Protein AF-A0A8C2U8U4-F1 (afdb_monomer_lite)

InterPro domains:
  IPR012943 Centrosomin, N-terminal motif 1 [PF07989] (11-84)
  IPR042791 CDK5 regulatory subunit-associated protein 2 [PTHR46930] (1-604)
  IPR056273 CDK5 regulatory subunit-associated protein 2/Myomegalin, coiled coil [PF23246] (418-515)

Structure (mmCIF, N/CA/C/O backbone):
data_AF-A0A8C2U8U4-F1
#
_entry.id   AF-A0A8C2U8U4-F1
#
loop_
_atom_site.group_PDB
_atom_site.id
_atom_site.type_symbol
_atom_site.label_atom_id
_atom_site.label_alt_id
_atom_site.label_comp_id
_atom_site.label_asym_id
_atom_site.label_entity_id
_atom_site.label_seq_id
_atom_site.pdbx_PDB_ins_code
_atom_site.Cartn_x
_atom_site.Cartn_y
_atom_site.Cartn_z
_atom_site.occupancy
_atom_site.B_iso_o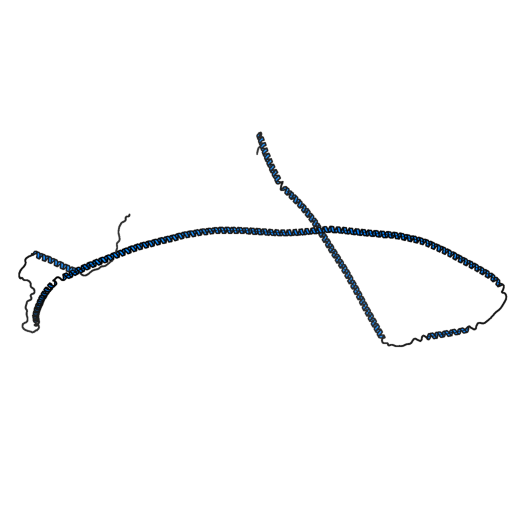r_equiv
_atom_site.auth_seq_id
_atom_site.auth_comp_id
_atom_site.auth_asym_id
_atom_site.auth_atom_id
_atom_site.pdbx_PDB_model_num
ATOM 1 N N . GLU A 1 1 ? -18.635 82.002 31.156 1.00 39.41 1 GLU A N 1
ATOM 2 C CA . GLU A 1 1 ? -17.984 82.304 32.449 1.00 39.41 1 GLU A CA 1
ATOM 3 C C . GLU A 1 1 ? -16.563 81.713 32.422 1.00 39.41 1 GLU A C 1
ATOM 5 O O . GLU A 1 1 ? -16.381 80.702 31.755 1.00 39.41 1 GLU A O 1
ATOM 10 N N . ASP A 1 2 ? -15.505 82.309 32.982 1.00 40.16 2 ASP A N 1
ATOM 11 C CA . ASP A 1 2 ? -15.451 83.467 33.888 1.00 40.16 2 ASP A CA 1
ATOM 12 C C . ASP A 1 2 ? -14.456 84.571 33.489 1.00 40.16 2 ASP A C 1
ATOM 14 O O . ASP A 1 2 ? -13.540 84.395 32.685 1.00 40.16 2 ASP A O 1
ATOM 18 N N . THR A 1 3 ? -14.664 85.743 34.090 1.00 41.44 3 THR A N 1
ATOM 19 C CA . THR A 1 3 ? -13.872 86.966 33.922 1.00 41.44 3 THR A CA 1
ATOM 20 C C . THR A 1 3 ? -12.442 86.838 34.454 1.00 41.44 3 THR A C 1
ATOM 22 O O . THR A 1 3 ? -12.237 86.601 35.646 1.00 41.44 3 THR A O 1
ATOM 25 N N . VAL A 1 4 ? -11.441 87.136 33.618 1.00 43.41 4 VAL A N 1
ATOM 26 C CA . VAL A 1 4 ? -10.063 87.367 34.086 1.00 43.41 4 VAL A CA 1
ATOM 27 C C . VAL A 1 4 ? -9.977 88.751 34.737 1.00 43.41 4 VAL A C 1
ATOM 29 O O . VAL A 1 4 ? -9.708 89.755 34.079 1.00 43.41 4 VAL A O 1
ATOM 32 N N . SER A 1 5 ? -10.227 88.805 36.045 1.00 43.38 5 SER A N 1
ATOM 33 C CA . SER A 1 5 ? -10.047 90.015 36.855 1.00 43.38 5 SER A CA 1
ATOM 34 C C . SER A 1 5 ? -8.585 90.499 36.831 1.00 43.38 5 SER A C 1
ATOM 36 O O . SER A 1 5 ? -7.678 89.660 36.829 1.00 43.38 5 SER A O 1
ATOM 38 N N . PRO A 1 6 ? -8.312 91.820 36.865 1.00 48.75 6 PRO A N 1
ATOM 39 C CA . PRO A 1 6 ? -6.951 92.336 36.738 1.00 48.75 6 PRO A CA 1
ATOM 40 C C . PRO A 1 6 ? -6.017 91.868 37.861 1.00 48.75 6 PRO A C 1
ATOM 42 O O . PRO A 1 6 ? -6.199 92.208 39.028 1.00 48.75 6 PRO A O 1
ATOM 45 N N . THR A 1 7 ? -4.998 91.105 37.465 1.00 56.34 7 THR A N 1
ATOM 46 C CA . THR A 1 7 ? -3.690 90.900 38.106 1.00 56.34 7 THR A CA 1
ATOM 47 C C . THR A 1 7 ? -3.577 91.322 39.579 1.00 56.34 7 THR A C 1
ATOM 49 O O . THR A 1 7 ? -2.897 92.295 39.913 1.00 56.34 7 THR A O 1
ATOM 52 N N . ARG A 1 8 ? -4.146 90.526 40.496 1.00 58.50 8 ARG A N 1
ATOM 53 C CA . ARG A 1 8 ? -3.698 90.534 41.898 1.00 58.50 8 ARG A CA 1
ATOM 54 C C . ARG A 1 8 ? -2.201 90.221 41.897 1.00 58.50 8 ARG A C 1
ATOM 56 O O . ARG A 1 8 ? -1.811 89.143 41.449 1.00 58.50 8 ARG A O 1
ATOM 63 N N . ALA A 1 9 ? -1.376 91.159 42.361 1.00 64.62 9 ALA A N 1
ATOM 64 C CA . ALA A 1 9 ? 0.073 90.993 42.375 1.00 64.62 9 ALA A CA 1
ATOM 65 C C . ALA A 1 9 ? 0.446 89.725 43.161 1.00 64.62 9 ALA A C 1
ATOM 67 O O . ALA A 1 9 ? 0.179 89.633 44.361 1.00 64.62 9 ALA A O 1
ATOM 68 N N . ARG A 1 10 ? 1.019 88.736 42.463 1.00 71.94 10 ARG A N 1
ATOM 69 C CA . ARG A 1 10 ? 1.455 87.470 43.061 1.00 71.94 10 ARG A CA 1
ATOM 70 C C . ARG A 1 10 ? 2.554 87.753 44.077 1.00 71.94 10 ARG A C 1
ATOM 72 O O . ARG A 1 10 ? 3.545 88.411 43.762 1.00 71.94 10 ARG A O 1
ATOM 79 N N . THR A 1 11 ? 2.365 87.263 45.293 1.00 81.94 11 THR A N 1
ATOM 80 C CA . THR A 1 11 ? 3.377 87.321 46.346 1.00 81.94 11 THR A CA 1
ATOM 81 C C . THR A 1 11 ? 4.521 86.361 46.016 1.00 81.94 11 THR A C 1
ATOM 83 O O . THR A 1 11 ? 4.356 85.431 45.227 1.00 81.94 11 THR A O 1
ATOM 86 N N . MET A 1 12 ? 5.692 86.546 46.632 1.00 85.44 12 MET A N 1
ATOM 87 C CA . MET A 1 12 ? 6.845 85.657 46.416 1.00 85.44 12 MET A CA 1
ATOM 88 C C . MET A 1 12 ? 6.489 84.178 46.662 1.00 85.44 12 MET A C 1
ATOM 90 O O . MET A 1 12 ? 6.856 83.314 45.869 1.00 85.44 12 MET A O 1
ATOM 94 N N . LYS A 1 13 ? 5.652 83.915 47.673 1.00 86.75 13 LYS A N 1
ATOM 95 C CA . LYS A 1 13 ? 5.137 82.583 48.016 1.00 86.75 13 LYS A CA 1
ATOM 96 C C . LYS A 1 13 ? 4.238 81.970 46.934 1.00 86.75 13 LYS A C 1
ATOM 98 O O . LYS A 1 13 ? 4.237 80.755 46.757 1.00 86.75 13 LYS A O 1
ATOM 103 N N . ASP A 1 14 ? 3.502 82.785 46.179 1.00 86.81 14 ASP A N 1
ATOM 104 C CA . ASP A 1 14 ? 2.677 82.297 45.065 1.00 86.81 14 ASP A CA 1
ATOM 105 C C . ASP A 1 14 ? 3.553 81.798 43.903 1.00 86.81 14 ASP A C 1
ATOM 107 O O . ASP A 1 14 ? 3.224 80.795 43.268 1.00 86.81 14 ASP A O 1
ATOM 111 N N . TYR A 1 15 ? 4.701 82.444 43.660 1.00 89.44 15 TYR A N 1
ATOM 112 C CA . TYR A 1 15 ? 5.694 81.971 42.689 1.00 89.44 15 TYR A CA 1
ATOM 113 C C . TYR A 1 15 ? 6.426 80.711 43.173 1.00 89.44 15 TYR A C 1
ATOM 115 O O . TYR A 1 15 ? 6.624 79.789 42.385 1.00 89.44 15 TYR A O 1
ATOM 123 N N . GLU A 1 16 ? 6.785 80.624 44.458 1.00 89.06 16 GLU A N 1
ATOM 124 C CA . GLU A 1 16 ? 7.381 79.412 45.049 1.00 89.06 16 GLU A CA 1
ATOM 125 C C . GLU A 1 16 ? 6.445 78.200 44.934 1.00 89.06 16 GLU A C 1
ATOM 127 O O . GLU A 1 16 ? 6.874 77.127 44.500 1.00 89.06 16 GLU A O 1
ATOM 132 N N . ASN A 1 17 ? 5.157 78.384 45.247 1.00 91.06 17 ASN A N 1
ATOM 133 C CA . ASN A 1 17 ? 4.123 77.366 45.056 1.00 91.06 17 ASN A CA 1
ATOM 134 C C . ASN A 1 17 ? 4.022 76.955 43.580 1.00 91.06 17 ASN A C 1
ATOM 136 O O . ASN A 1 17 ? 4.137 75.770 43.274 1.00 91.06 17 ASN A O 1
ATOM 140 N N . GLN A 1 18 ? 3.914 77.919 42.656 1.00 92.31 18 GLN A N 1
ATOM 141 C CA . GLN A 1 18 ? 3.841 77.639 41.217 1.00 92.31 18 GLN A CA 1
ATOM 142 C C . GLN A 1 18 ? 5.067 76.853 40.713 1.00 92.31 18 GLN A C 1
ATOM 144 O O . GLN A 1 18 ? 4.918 75.921 39.927 1.00 92.31 18 GLN A O 1
ATOM 149 N N . ILE A 1 19 ? 6.277 77.177 41.182 1.00 91.56 19 ILE A N 1
ATOM 150 C CA . ILE A 1 19 ? 7.506 76.434 40.855 1.00 91.56 19 ILE A CA 1
ATOM 151 C C . ILE A 1 19 ? 7.472 75.016 41.446 1.00 91.56 19 ILE A C 1
ATOM 153 O O . ILE A 1 19 ? 7.950 74.075 40.811 1.00 91.56 19 ILE A O 1
ATOM 157 N N . SER A 1 20 ? 6.925 74.842 42.651 1.00 93.06 20 SER A N 1
ATOM 158 C CA . SER A 1 20 ? 6.767 73.532 43.294 1.00 93.06 20 SER A CA 1
ATOM 159 C C . SER A 1 20 ? 5.780 72.641 42.534 1.00 93.06 20 SER A C 1
ATOM 161 O O . SER A 1 20 ? 6.072 71.473 42.277 1.00 93.06 20 SER A O 1
ATOM 163 N N . ASP A 1 21 ? 4.651 73.195 42.095 1.00 94.12 21 ASP A N 1
ATOM 164 C CA . ASP A 1 21 ? 3.635 72.455 41.345 1.00 94.12 21 ASP A CA 1
ATOM 165 C C . ASP A 1 21 ? 4.093 72.136 39.915 1.00 94.12 21 ASP A C 1
ATOM 167 O O . ASP A 1 21 ? 3.983 70.984 39.497 1.00 94.12 21 ASP A O 1
ATOM 171 N N . LEU A 1 22 ? 4.756 73.072 39.221 1.00 94.94 22 LEU A N 1
ATOM 172 C CA . LEU A 1 22 ? 5.411 72.799 37.932 1.00 94.94 22 LEU A CA 1
ATOM 173 C C . LEU A 1 22 ? 6.489 71.704 38.040 1.00 94.94 22 LEU A C 1
ATOM 175 O O . LEU A 1 22 ? 6.657 70.912 37.115 1.00 94.94 22 LEU A O 1
ATOM 179 N N . LYS A 1 23 ? 7.210 71.605 39.168 1.00 94.88 23 LYS A N 1
ATOM 180 C CA . LYS A 1 23 ? 8.163 70.503 39.413 1.00 94.88 23 LYS A CA 1
ATOM 181 C C . LYS A 1 23 ? 7.457 69.154 39.582 1.00 94.88 23 LYS A C 1
ATOM 183 O O . LYS A 1 23 ? 7.934 68.166 39.025 1.00 94.88 23 LYS A O 1
ATOM 188 N N . LYS A 1 24 ? 6.326 69.101 40.300 1.00 95.25 24 LYS A N 1
ATOM 189 C CA . LYS A 1 24 ? 5.497 67.882 40.431 1.00 95.25 24 LYS A CA 1
ATOM 190 C C . LYS A 1 24 ? 4.913 67.465 39.081 1.00 95.25 24 LYS A C 1
ATOM 192 O O . LYS A 1 24 ? 4.967 66.291 38.730 1.00 95.25 24 LYS A O 1
ATOM 197 N N . GLU A 1 25 ? 4.402 68.420 38.309 1.00 95.50 25 GLU A N 1
ATOM 198 C CA . GLU A 1 25 ? 3.869 68.187 36.966 1.00 95.50 25 GLU A CA 1
ATOM 199 C C . GLU A 1 25 ? 4.958 67.665 36.019 1.00 95.50 25 GLU A C 1
ATOM 201 O O . GLU A 1 25 ? 4.765 66.636 35.377 1.00 95.50 25 GLU A O 1
ATOM 206 N N . ASN A 1 26 ? 6.144 68.284 36.001 1.00 95.56 26 ASN A N 1
ATOM 207 C CA . ASN A 1 26 ? 7.271 67.823 35.185 1.00 95.56 26 ASN A CA 1
ATOM 208 C C . ASN A 1 26 ? 7.752 66.413 35.584 1.00 95.56 26 ASN A C 1
ATOM 210 O O . ASN A 1 26 ? 8.096 65.611 34.717 1.00 95.56 26 ASN A O 1
ATOM 214 N N . PHE A 1 27 ? 7.735 66.079 36.879 1.00 96.88 27 PHE A N 1
ATOM 215 C CA . PHE A 1 27 ? 8.033 64.730 37.369 1.00 96.88 27 PHE A CA 1
ATOM 216 C C . PHE A 1 27 ? 6.973 63.705 36.927 1.00 96.88 27 PHE A C 1
ATOM 218 O O . PHE A 1 27 ? 7.322 62.656 36.386 1.00 96.88 27 PHE A O 1
ATOM 225 N N . ASN A 1 28 ? 5.686 64.033 37.067 1.00 95.56 28 ASN A N 1
ATOM 226 C CA . ASN A 1 28 ? 4.583 63.188 36.604 1.00 95.56 28 ASN A CA 1
ATOM 227 C C . ASN A 1 28 ? 4.609 62.991 35.079 1.00 95.56 28 ASN A C 1
ATOM 229 O O . ASN A 1 28 ? 4.370 61.882 34.604 1.00 95.56 28 ASN A O 1
ATOM 233 N N . LEU A 1 29 ? 4.953 64.030 34.310 1.00 96.62 29 LEU A N 1
ATOM 234 C CA . LEU A 1 29 ? 5.154 63.943 32.862 1.00 96.62 29 LEU A CA 1
ATOM 235 C C . LEU A 1 29 ? 6.333 63.028 32.509 1.00 96.62 29 LEU A C 1
ATOM 237 O O . LEU A 1 29 ? 6.187 62.192 31.623 1.00 96.62 29 LEU A O 1
ATOM 241 N N . LYS A 1 30 ? 7.463 63.105 33.225 1.00 96.88 30 LYS A N 1
ATOM 242 C CA . LYS A 1 30 ? 8.596 62.182 33.023 1.00 96.88 30 LYS A CA 1
ATOM 243 C C . LYS A 1 30 ? 8.227 60.727 33.309 1.00 96.88 30 LYS A C 1
ATOM 245 O O . LYS A 1 30 ? 8.565 59.865 32.507 1.00 96.88 30 LYS A O 1
ATOM 250 N N . LEU A 1 31 ? 7.487 60.451 34.386 1.00 95.12 31 LEU A N 1
ATOM 251 C CA . LEU A 1 31 ? 6.962 59.104 34.650 1.00 95.12 31 LEU A CA 1
ATOM 252 C C . LEU A 1 31 ? 5.989 58.646 33.552 1.00 95.12 31 LEU A C 1
ATOM 254 O O . LEU A 1 31 ? 6.073 57.513 33.086 1.00 95.12 31 LEU A O 1
ATOM 258 N N . ARG A 1 32 ? 5.089 59.529 33.100 1.00 96.19 32 ARG A N 1
ATOM 259 C CA . ARG A 1 32 ? 4.133 59.246 32.017 1.00 96.19 32 ARG A CA 1
ATOM 260 C C . ARG A 1 32 ? 4.843 58.907 30.704 1.00 96.19 32 ARG A C 1
ATOM 262 O O . ARG A 1 32 ? 4.425 57.964 30.043 1.00 96.19 32 ARG A O 1
ATOM 269 N N . ILE A 1 33 ? 5.895 59.648 30.355 1.00 93.50 33 ILE A N 1
ATOM 270 C CA . ILE A 1 33 ? 6.741 59.405 29.178 1.00 93.50 33 ILE A CA 1
ATOM 271 C C . ILE A 1 33 ? 7.465 58.063 29.324 1.00 93.50 33 ILE A C 1
ATOM 273 O O . ILE A 1 33 ? 7.276 57.199 28.476 1.00 93.50 33 ILE A O 1
ATOM 277 N N . TYR A 1 34 ? 8.163 57.831 30.439 1.00 93.31 34 TYR A N 1
ATOM 278 C CA . TYR A 1 34 ? 8.890 56.583 30.699 1.00 93.31 34 TYR A CA 1
ATOM 279 C C . TYR A 1 34 ? 8.002 55.331 30.572 1.00 93.31 34 TYR A C 1
ATOM 281 O O . TYR A 1 34 ? 8.372 54.365 29.909 1.00 93.31 34 TYR A O 1
ATOM 289 N N . PHE A 1 35 ? 6.789 55.347 31.140 1.00 90.00 35 PHE A N 1
ATOM 290 C CA . PHE A 1 35 ? 5.859 54.219 31.007 1.00 90.00 35 PHE A CA 1
ATOM 291 C C . PHE A 1 35 ? 5.280 54.054 29.590 1.00 90.00 35 PHE A C 1
ATOM 293 O O . PHE A 1 35 ? 4.916 52.937 29.220 1.00 90.00 35 PHE A O 1
ATOM 300 N N . LEU A 1 36 ? 5.191 55.126 28.793 1.00 87.19 36 LEU A N 1
ATOM 301 C CA . LEU A 1 36 ? 4.791 55.050 27.383 1.00 87.19 36 LEU A CA 1
ATOM 302 C C . LEU A 1 36 ? 5.926 54.503 26.509 1.00 87.19 36 LEU A C 1
ATOM 304 O O . LEU A 1 36 ? 5.678 53.608 25.706 1.00 87.19 36 LEU A O 1
ATOM 308 N N . GLU A 1 37 ? 7.160 54.969 26.710 1.00 84.75 37 GLU A N 1
ATOM 309 C CA . GLU A 1 37 ? 8.367 54.464 26.039 1.00 84.75 37 GLU A CA 1
ATOM 310 C C . GLU A 1 37 ? 8.569 52.969 26.331 1.00 84.75 37 GLU A C 1
ATOM 312 O O . GLU A 1 37 ? 8.694 52.170 25.402 1.00 84.75 37 GLU A O 1
ATOM 317 N N . MET A 1 38 ? 8.464 52.567 27.603 1.00 82.12 38 MET A N 1
ATOM 318 C CA . MET A 1 38 ? 8.546 51.166 28.027 1.00 82.12 38 MET A CA 1
ATOM 319 C C . MET A 1 38 ? 7.424 50.301 27.419 1.00 82.12 38 MET A C 1
ATOM 321 O O . MET A 1 38 ? 7.680 49.174 26.998 1.00 82.12 38 MET A O 1
ATOM 325 N N . GLN A 1 39 ? 6.188 50.816 27.316 1.00 78.12 39 GLN A N 1
ATOM 326 C CA . GLN A 1 39 ? 5.106 50.112 26.610 1.00 78.12 39 GLN A CA 1
ATOM 327 C C . GLN A 1 39 ? 5.312 50.037 25.094 1.00 78.12 39 GLN A C 1
ATOM 329 O O . GLN A 1 39 ? 4.794 49.108 24.477 1.00 78.12 39 GLN A O 1
ATOM 334 N N . MET A 1 40 ? 5.996 51.005 24.481 1.00 71.75 40 MET A N 1
ATOM 335 C CA . MET A 1 40 ? 6.302 50.968 23.052 1.00 71.75 40 MET A CA 1
ATOM 336 C C . MET A 1 40 ? 7.382 49.926 22.762 1.00 71.75 40 MET A C 1
ATOM 338 O O . MET A 1 40 ? 7.133 49.043 21.947 1.00 71.75 40 MET A O 1
ATOM 342 N N . GLN A 1 41 ? 8.506 49.951 23.482 1.00 69.19 41 GLN A N 1
ATOM 343 C CA . GLN A 1 41 ? 9.562 48.930 23.379 1.00 69.19 41 GLN A CA 1
ATOM 344 C C . GLN A 1 41 ? 8.982 47.517 23.551 1.00 69.19 41 GLN A C 1
ATOM 346 O O . GLN A 1 41 ? 9.043 46.696 22.640 1.00 69.19 41 GLN A O 1
ATOM 351 N N . GLN A 1 42 ? 8.240 47.279 24.639 1.00 66.38 42 GLN A N 1
ATOM 352 C CA . GLN A 1 42 ? 7.605 45.983 24.920 1.00 66.38 42 GLN A CA 1
ATOM 353 C C . GLN A 1 42 ? 6.540 45.540 23.886 1.00 66.38 42 GLN A C 1
ATOM 355 O O . GLN A 1 42 ? 6.144 44.375 23.886 1.00 66.38 42 GLN A O 1
ATOM 360 N N . LYS A 1 43 ? 6.062 46.433 23.006 1.00 62.94 43 LYS A N 1
ATOM 361 C CA . LYS A 1 43 ? 5.130 46.101 21.909 1.00 62.94 43 LYS A CA 1
ATOM 362 C C . LYS A 1 43 ? 5.805 45.934 20.550 1.00 62.94 43 LYS A C 1
ATOM 364 O O . LYS A 1 43 ? 5.235 45.244 19.709 1.00 62.94 43 LYS A O 1
ATOM 369 N N . PHE A 1 44 ? 6.961 46.556 20.322 1.00 58.06 44 PHE A N 1
ATOM 370 C CA . PHE A 1 44 ? 7.632 46.544 19.020 1.00 58.06 44 PHE A CA 1
ATOM 371 C C . PHE A 1 44 ? 8.833 45.588 18.960 1.00 58.06 44 PHE A C 1
ATOM 373 O O . PHE A 1 44 ? 8.994 44.932 17.928 1.00 58.06 44 PHE A O 1
ATOM 380 N N . ASP A 1 45 ? 9.566 45.402 20.063 1.00 58.97 45 ASP A N 1
ATOM 381 C CA . ASP A 1 45 ? 10.772 44.555 20.179 1.00 58.97 45 ASP A CA 1
ATOM 382 C C . ASP A 1 45 ? 10.439 43.048 20.337 1.00 58.97 45 ASP A C 1
ATOM 384 O O . ASP A 1 45 ? 11.048 42.328 21.128 1.00 58.97 45 ASP A O 1
ATOM 388 N N . GLY A 1 46 ? 9.404 42.568 19.640 1.00 66.50 46 GLY A N 1
ATOM 389 C CA . GLY A 1 46 ? 8.879 41.207 19.781 1.00 66.50 46 GLY A CA 1
ATOM 390 C C . GLY A 1 46 ? 8.159 40.709 18.520 1.00 66.50 46 GLY A C 1
ATOM 391 O O . GLY A 1 46 ? 8.818 40.543 17.494 1.00 66.50 46 GLY A O 1
ATOM 392 N N . PRO A 1 47 ? 6.823 40.486 18.530 1.00 62.31 47 PRO A N 1
ATOM 393 C CA . PRO A 1 47 ? 6.122 39.806 17.428 1.00 62.31 47 PRO A CA 1
ATOM 394 C C . PRO A 1 47 ? 6.274 40.446 16.039 1.00 62.31 47 PRO A C 1
ATOM 396 O O . PRO A 1 47 ? 6.016 39.792 15.030 1.00 62.31 47 PRO A O 1
ATOM 399 N N . THR A 1 48 ? 6.660 41.723 15.967 1.00 64.94 48 THR A N 1
ATOM 400 C CA . THR A 1 48 ? 6.873 42.448 14.710 1.00 64.94 48 THR A CA 1
ATOM 401 C C . THR A 1 48 ? 8.050 41.904 13.902 1.00 64.94 48 THR A C 1
ATOM 403 O O . THR A 1 48 ? 7.935 41.778 12.685 1.00 64.94 48 THR A O 1
ATOM 406 N N . GLU A 1 49 ? 9.175 41.579 14.547 1.00 68.44 49 GLU A N 1
ATOM 407 C CA . GLU A 1 49 ? 10.390 41.146 13.842 1.00 68.44 49 GLU A CA 1
ATOM 408 C C . GLU A 1 49 ? 10.228 39.726 13.282 1.00 68.44 49 GLU A C 1
ATOM 410 O O . GLU A 1 49 ? 10.477 39.502 12.096 1.00 68.44 49 GLU A O 1
ATOM 415 N N . ASP A 1 50 ? 9.672 38.807 14.079 1.00 77.31 50 ASP A N 1
ATOM 416 C CA . ASP A 1 50 ? 9.277 37.472 13.614 1.00 77.31 50 ASP A CA 1
ATOM 417 C C . ASP A 1 50 ? 8.253 37.544 12.469 1.00 77.31 50 ASP A C 1
ATOM 419 O O . ASP A 1 50 ? 8.369 36.809 11.488 1.00 77.31 50 ASP A O 1
ATOM 423 N N . MET A 1 51 ? 7.278 38.462 12.529 1.00 78.06 51 MET A N 1
ATOM 424 C CA . MET A 1 51 ? 6.307 38.644 11.444 1.00 78.06 51 MET A CA 1
ATOM 425 C C . MET A 1 51 ? 6.972 39.119 10.144 1.00 78.06 51 MET A C 1
ATOM 427 O O . MET A 1 51 ? 6.636 38.605 9.075 1.00 78.06 51 MET A O 1
ATOM 431 N N . TYR A 1 52 ? 7.924 40.058 10.205 1.00 82.06 52 TYR A N 1
ATOM 432 C CA . TYR A 1 52 ? 8.685 40.473 9.020 1.00 82.06 52 TYR A CA 1
ATOM 433 C C . TYR A 1 52 ? 9.572 39.349 8.485 1.00 82.06 52 TYR A C 1
ATOM 435 O O . TYR A 1 52 ? 9.621 39.146 7.272 1.00 82.06 52 TYR A O 1
ATOM 443 N N . LYS A 1 53 ? 10.221 38.583 9.365 1.00 87.00 53 LYS A N 1
ATOM 444 C CA . LYS A 1 53 ? 11.042 37.426 8.995 1.00 87.00 53 LYS A CA 1
ATOM 445 C C . LYS A 1 53 ? 10.218 36.354 8.275 1.00 87.00 53 LYS A C 1
ATOM 447 O O . LYS A 1 53 ? 10.565 35.988 7.156 1.00 87.00 53 LYS A O 1
ATOM 452 N N . ILE A 1 54 ? 9.083 35.944 8.845 1.00 87.81 54 ILE A N 1
ATOM 453 C CA . ILE A 1 54 ? 8.141 35.000 8.220 1.00 87.81 54 ILE A CA 1
ATOM 454 C C . ILE A 1 54 ? 7.622 35.553 6.883 1.00 87.81 54 ILE A C 1
ATOM 456 O O . ILE A 1 54 ? 7.501 34.812 5.910 1.00 87.81 54 ILE A O 1
ATOM 460 N N . ASN A 1 55 ? 7.351 36.862 6.788 1.00 88.44 55 ASN A N 1
ATOM 461 C CA . ASN A 1 55 ? 6.933 37.475 5.526 1.00 88.44 55 ASN A CA 1
ATOM 462 C C . ASN A 1 55 ? 8.032 37.393 4.453 1.00 88.44 55 ASN A C 1
ATOM 464 O O . ASN A 1 55 ? 7.733 37.066 3.308 1.00 88.44 55 ASN A O 1
ATOM 468 N N . ILE A 1 56 ? 9.296 37.635 4.816 1.00 93.81 56 ILE A N 1
ATOM 469 C CA . ILE A 1 56 ? 10.453 37.496 3.920 1.00 93.81 56 ILE A CA 1
ATOM 470 C C . ILE A 1 56 ? 10.626 36.036 3.483 1.00 93.81 56 ILE A C 1
ATOM 472 O O . ILE A 1 56 ? 10.771 35.785 2.288 1.00 93.81 56 ILE A O 1
ATOM 476 N N . GLU A 1 57 ? 10.556 35.081 4.413 1.00 91.94 57 GLU A N 1
ATOM 477 C CA . GLU A 1 57 ? 10.668 33.642 4.139 1.00 91.94 57 GLU A CA 1
ATOM 478 C C . GLU A 1 57 ? 9.575 33.173 3.161 1.00 91.94 57 GLU A C 1
ATOM 480 O O . GLU A 1 57 ? 9.898 32.648 2.094 1.00 91.94 57 GLU A O 1
ATOM 485 N N . LEU A 1 58 ? 8.301 33.488 3.427 1.00 94.56 58 LEU A N 1
ATOM 486 C CA . LEU A 1 58 ? 7.178 33.200 2.518 1.00 94.56 58 LEU A CA 1
ATOM 487 C C . LEU A 1 58 ? 7.328 33.889 1.152 1.00 94.56 58 LEU A C 1
ATOM 489 O O . LEU A 1 58 ? 6.948 33.340 0.119 1.00 94.56 58 LEU A O 1
ATOM 493 N N . LYS A 1 59 ? 7.885 35.104 1.113 1.00 96.62 59 LYS A N 1
ATOM 494 C CA . LYS A 1 59 ? 8.092 35.862 -0.130 1.00 96.62 59 LYS A CA 1
ATOM 495 C C . LYS A 1 59 ? 9.231 35.285 -0.975 1.00 96.62 59 LYS A C 1
ATOM 497 O O . LYS A 1 59 ? 9.150 35.341 -2.202 1.00 96.62 59 LYS A O 1
ATOM 502 N N . VAL A 1 60 ? 10.251 34.701 -0.342 1.00 97.62 60 VAL A N 1
ATOM 503 C CA . VAL A 1 60 ? 11.303 33.910 -1.002 1.00 97.62 60 VAL A CA 1
ATOM 504 C C . VAL A 1 60 ? 10.747 32.570 -1.487 1.00 97.62 60 VAL A C 1
ATOM 506 O O . VAL A 1 60 ? 11.012 32.196 -2.628 1.00 97.62 60 VAL A O 1
ATOM 509 N N . GLU A 1 61 ? 9.933 31.883 -0.681 1.00 95.31 61 GLU A N 1
ATOM 510 C CA . GLU A 1 61 ? 9.290 30.616 -1.051 1.00 95.31 61 GLU A CA 1
ATOM 511 C C . GLU A 1 61 ? 8.375 30.783 -2.274 1.00 95.31 61 GLU A C 1
ATOM 513 O O . GLU A 1 61 ? 8.549 30.082 -3.270 1.00 95.31 61 GLU A O 1
ATOM 518 N N . ILE A 1 62 ? 7.480 31.779 -2.268 1.00 95.75 62 ILE A N 1
ATOM 519 C CA . ILE A 1 62 ? 6.605 32.107 -3.408 1.00 95.75 62 ILE A CA 1
ATOM 520 C C . ILE A 1 62 ? 7.419 32.384 -4.682 1.00 95.75 62 ILE A C 1
ATOM 522 O O . ILE A 1 62 ? 7.051 31.922 -5.764 1.00 95.75 62 ILE A O 1
ATOM 526 N N . GLU A 1 63 ? 8.532 33.116 -4.586 1.00 96.25 63 GLU A N 1
ATOM 527 C CA . GLU A 1 63 ? 9.374 33.424 -5.749 1.00 96.25 63 GLU A CA 1
ATOM 528 C C . GLU A 1 63 ? 10.296 32.256 -6.154 1.00 96.25 63 GLU A C 1
ATOM 530 O O . GLU A 1 63 ? 10.800 32.228 -7.277 1.00 96.25 63 GLU A O 1
ATOM 535 N N . SER A 1 64 ? 10.501 31.256 -5.291 1.00 95.94 64 SER A N 1
ATOM 536 C CA . SER A 1 64 ? 11.068 29.959 -5.682 1.00 95.94 64 SER A CA 1
ATOM 537 C C . SER A 1 64 ? 10.032 29.125 -6.431 1.00 95.94 64 SER A C 1
ATOM 539 O O . SER A 1 64 ? 10.254 28.787 -7.588 1.00 95.94 64 SER A O 1
ATOM 541 N N . LEU A 1 65 ? 8.848 28.917 -5.848 1.00 96.62 65 LEU A N 1
ATOM 542 C CA . LEU A 1 65 ? 7.773 28.111 -6.436 1.00 96.62 65 LEU A CA 1
ATOM 543 C C . LEU A 1 65 ? 7.329 28.621 -7.818 1.00 96.62 65 LEU A C 1
ATOM 545 O O . LEU A 1 65 ? 7.033 27.816 -8.700 1.00 96.62 65 LEU A O 1
ATOM 549 N N . LYS A 1 66 ? 7.343 29.941 -8.060 1.00 96.88 66 LYS A N 1
ATOM 550 C CA . LYS A 1 66 ? 7.139 30.513 -9.406 1.00 96.88 66 LYS A CA 1
ATOM 551 C C . LYS A 1 66 ? 8.228 30.118 -10.406 1.00 96.88 66 LYS A C 1
ATOM 553 O O . LYS A 1 66 ? 7.912 29.858 -11.565 1.00 96.88 66 LYS A O 1
ATOM 558 N N . ARG A 1 67 ? 9.501 30.111 -9.995 1.00 96.31 67 ARG A N 1
ATOM 559 C CA . ARG A 1 67 ? 10.625 29.723 -10.865 1.00 96.31 67 ARG A CA 1
ATOM 560 C C . ARG A 1 67 ? 10.571 28.228 -11.166 1.00 96.31 67 ARG A C 1
ATOM 562 O O . ARG A 1 67 ? 10.655 27.863 -12.335 1.00 96.31 67 ARG A O 1
ATOM 569 N N . ASP A 1 68 ? 10.300 27.406 -10.155 1.00 95.44 68 ASP A N 1
ATOM 570 C CA . ASP A 1 68 ? 10.109 25.958 -10.290 1.00 95.44 68 ASP A CA 1
ATOM 571 C C . ASP A 1 68 ? 8.930 25.628 -11.225 1.00 95.44 68 ASP A C 1
ATOM 573 O O . ASP A 1 68 ? 9.021 24.727 -12.062 1.00 95.44 68 ASP A O 1
ATOM 577 N N . LEU A 1 69 ? 7.824 26.380 -11.126 1.00 96.94 69 LEU A N 1
ATOM 578 C CA . LEU A 1 69 ? 6.674 26.258 -12.025 1.00 96.94 69 LEU A CA 1
ATOM 579 C C . LEU A 1 69 ? 7.052 26.618 -13.469 1.00 96.94 69 LEU A C 1
ATOM 581 O O . LEU A 1 69 ? 6.827 25.812 -14.368 1.00 96.94 69 LEU A O 1
ATOM 585 N N . GLN A 1 70 ? 7.698 27.767 -13.691 1.00 95.56 70 GLN A N 1
ATOM 586 C CA . GLN A 1 70 ? 8.156 28.175 -15.025 1.00 95.56 70 GLN A CA 1
ATOM 587 C C . GLN A 1 70 ? 9.193 27.215 -15.625 1.00 95.56 70 GLN A C 1
ATOM 589 O O . GLN A 1 70 ? 9.282 27.090 -16.847 1.00 95.56 70 GLN A O 1
ATOM 594 N N . GLU A 1 71 ? 10.024 26.564 -14.810 1.00 96.50 71 GLU A N 1
ATOM 595 C CA . GLU A 1 71 ? 10.945 25.529 -15.281 1.00 96.50 71 GLU A CA 1
ATOM 596 C C . GLU A 1 71 ? 10.194 24.251 -15.670 1.00 96.50 71 GLU A C 1
ATOM 598 O O . GLU A 1 71 ? 10.413 23.732 -16.767 1.00 96.50 71 GLU A O 1
ATOM 603 N N . ARG A 1 72 ? 9.231 23.802 -14.855 1.00 94.94 72 ARG A N 1
ATOM 604 C CA . ARG A 1 72 ? 8.352 22.672 -15.197 1.00 94.94 72 ARG A CA 1
ATOM 605 C C . ARG A 1 72 ? 7.528 22.929 -16.457 1.00 94.94 72 ARG A C 1
ATOM 607 O O . ARG A 1 72 ? 7.440 22.034 -17.289 1.00 94.94 72 ARG A O 1
ATOM 614 N N . GLU A 1 73 ? 7.004 24.135 -16.661 1.00 95.38 73 GLU A N 1
ATOM 615 C CA . GLU A 1 73 ? 6.325 24.532 -17.904 1.00 95.38 73 GLU A CA 1
ATOM 616 C C . GLU A 1 73 ? 7.264 24.440 -19.119 1.00 95.38 73 GLU A C 1
ATOM 618 O O . GLU A 1 73 ? 6.911 23.846 -20.139 1.00 95.38 73 GLU A O 1
ATOM 623 N N . LYS A 1 74 ? 8.501 24.949 -19.009 1.00 96.50 74 LYS A N 1
ATOM 624 C CA . LYS A 1 74 ? 9.513 24.848 -20.080 1.00 96.50 74 LYS A CA 1
ATOM 625 C C . LYS A 1 74 ? 9.896 23.394 -20.376 1.00 96.50 74 LYS A C 1
ATOM 627 O O . LYS A 1 74 ? 10.111 23.055 -21.539 1.00 96.50 74 LYS A O 1
ATOM 632 N N . LEU A 1 75 ? 9.991 22.540 -19.356 1.00 96.38 75 LEU A N 1
ATOM 633 C CA . LEU A 1 75 ? 10.259 21.107 -19.513 1.00 96.38 75 LEU A CA 1
ATOM 634 C C . LEU A 1 75 ? 9.066 20.371 -20.141 1.00 96.38 75 LEU A C 1
ATOM 636 O O . LEU A 1 75 ? 9.271 19.579 -21.056 1.00 96.38 75 LEU A O 1
ATOM 640 N N . LEU A 1 76 ? 7.833 20.689 -19.739 1.00 96.00 76 LEU A N 1
ATOM 641 C CA . LEU A 1 76 ? 6.608 20.129 -20.314 1.00 96.00 76 LEU A CA 1
ATOM 642 C C . LEU A 1 76 ? 6.463 20.492 -21.801 1.00 96.00 76 LEU A C 1
ATOM 644 O O . LEU A 1 76 ? 6.185 19.621 -22.621 1.00 96.00 76 LEU A O 1
ATOM 648 N N . ILE A 1 77 ? 6.739 21.746 -22.176 1.00 96.25 77 ILE A N 1
ATOM 649 C CA . ILE A 1 77 ? 6.736 22.195 -23.580 1.00 96.25 77 ILE A CA 1
ATOM 650 C C . ILE A 1 77 ? 7.827 21.482 -24.399 1.00 96.25 77 ILE A C 1
ATOM 652 O O . ILE A 1 77 ? 7.590 21.128 -25.554 1.00 96.25 77 ILE A O 1
ATOM 656 N N . LYS A 1 78 ? 9.015 21.242 -23.824 1.00 95.69 78 LYS A N 1
ATOM 657 C CA . LYS A 1 78 ? 10.069 20.438 -24.473 1.00 95.69 78 LYS A CA 1
ATOM 658 C C . LYS A 1 78 ? 9.634 18.981 -24.660 1.00 95.69 78 LYS A C 1
ATOM 660 O O . LYS A 1 78 ? 9.849 18.433 -25.737 1.00 95.69 78 LYS A O 1
ATOM 665 N N . ALA A 1 79 ? 9.010 18.377 -23.648 1.00 92.69 79 ALA A N 1
ATOM 666 C CA . ALA A 1 79 ? 8.518 17.004 -23.703 1.00 92.69 79 ALA A CA 1
ATOM 667 C C . ALA A 1 79 ? 7.406 16.835 -24.753 1.00 92.69 79 ALA A C 1
ATOM 669 O O . ALA A 1 79 ? 7.500 15.929 -25.576 1.00 92.69 79 ALA A O 1
ATOM 670 N N . SER A 1 80 ? 6.424 17.745 -24.793 1.00 92.62 80 SER A N 1
ATOM 671 C CA . SER A 1 80 ? 5.365 17.756 -25.816 1.00 92.62 80 SER A CA 1
ATOM 672 C C . SER A 1 80 ? 5.964 17.788 -27.222 1.00 92.62 80 SER A C 1
ATOM 674 O O . SER A 1 80 ? 5.730 16.882 -28.014 1.00 92.62 80 SER A O 1
ATOM 676 N N . LYS A 1 81 ? 6.873 18.737 -27.490 1.00 94.69 81 LYS A N 1
ATOM 677 C CA . LYS A 1 81 ? 7.543 18.859 -28.795 1.00 94.69 81 LYS A CA 1
ATOM 678 C C . LYS A 1 81 ? 8.389 17.642 -29.168 1.00 94.69 81 LYS A C 1
ATOM 680 O O . LYS A 1 81 ? 8.467 17.307 -30.348 1.00 94.69 81 LYS A O 1
ATOM 685 N N . ALA A 1 82 ? 9.015 16.973 -28.199 1.00 92.56 82 ALA A N 1
ATOM 686 C CA . ALA A 1 82 ? 9.739 15.728 -28.444 1.00 92.56 82 ALA A CA 1
ATOM 687 C C . ALA A 1 82 ? 8.782 14.585 -28.829 1.00 92.56 82 ALA A C 1
ATOM 689 O O . ALA A 1 82 ? 9.044 13.882 -29.802 1.00 92.56 82 ALA A O 1
ATOM 690 N N . VAL A 1 83 ? 7.651 14.441 -28.130 1.00 89.94 83 VAL A N 1
ATOM 691 C CA . VAL A 1 83 ? 6.606 13.450 -28.449 1.00 89.94 83 VAL A CA 1
ATOM 692 C C . VAL A 1 83 ? 5.954 13.739 -29.805 1.00 89.94 83 VAL A C 1
ATOM 694 O O . VAL A 1 83 ? 5.815 12.827 -30.612 1.00 89.94 83 VAL A O 1
ATOM 697 N N . GLU A 1 84 ? 5.632 15.000 -30.103 1.00 89.44 84 GLU A N 1
ATOM 698 C CA . GLU A 1 84 ? 5.117 15.444 -31.407 1.00 89.44 84 GLU A CA 1
ATOM 699 C C . GLU A 1 84 ? 6.101 15.123 -32.545 1.00 89.44 84 GLU A C 1
ATOM 701 O O . GLU A 1 84 ? 5.695 14.609 -33.586 1.00 89.44 84 GLU A O 1
ATOM 706 N N . SER A 1 85 ? 7.402 15.361 -32.334 1.00 90.25 85 SER A N 1
ATOM 707 C CA . SER A 1 85 ? 8.451 15.051 -33.319 1.00 90.25 85 SER A CA 1
ATOM 708 C C . SER A 1 85 ? 8.616 13.542 -33.537 1.00 90.25 85 SER A C 1
ATOM 710 O O . SER A 1 85 ? 8.812 13.100 -34.667 1.00 90.25 85 SER A O 1
ATOM 712 N N . LEU A 1 86 ? 8.516 12.740 -32.470 1.00 86.38 86 LEU A N 1
ATOM 713 C CA . LEU A 1 86 ? 8.562 11.276 -32.548 1.00 86.38 86 LEU A CA 1
ATOM 714 C C . LEU A 1 86 ? 7.320 10.699 -33.241 1.00 86.38 86 LEU A C 1
ATOM 716 O O . LEU A 1 86 ? 7.459 9.772 -34.032 1.00 86.38 86 LEU A O 1
ATOM 720 N N . ALA A 1 87 ? 6.134 11.265 -33.000 1.00 82.62 87 ALA A N 1
ATOM 721 C CA . ALA A 1 87 ? 4.907 10.879 -33.693 1.00 82.62 87 ALA A CA 1
ATOM 722 C C . ALA A 1 87 ? 4.996 11.182 -35.199 1.00 82.62 87 ALA A C 1
ATOM 724 O O . ALA A 1 87 ? 4.799 10.285 -36.012 1.00 82.62 87 ALA A O 1
ATOM 725 N N . GLN A 1 88 ? 5.407 12.401 -35.572 1.00 85.00 88 GLN A N 1
ATOM 726 C CA . GLN A 1 88 ? 5.605 12.790 -36.977 1.00 85.00 88 GLN A CA 1
ATOM 727 C C . GLN A 1 88 ? 6.666 11.929 -37.682 1.00 85.00 88 GLN A C 1
ATOM 729 O O . GLN A 1 88 ? 6.483 11.547 -38.837 1.00 85.00 88 GLN A O 1
ATOM 734 N N . GLY A 1 89 ? 7.760 11.587 -36.990 1.00 84.81 89 GLY A N 1
ATOM 735 C CA . GLY A 1 89 ? 8.769 10.655 -37.501 1.00 84.81 89 GLY A CA 1
ATOM 736 C C . GLY A 1 89 ? 8.235 9.228 -37.666 1.00 84.81 89 GLY A C 1
ATOM 737 O O . GLY A 1 89 ? 8.539 8.575 -38.662 1.00 84.81 89 GLY A O 1
ATOM 738 N N . GLY A 1 90 ? 7.405 8.762 -36.729 1.00 86.56 90 GLY A N 1
ATOM 739 C CA . GLY A 1 90 ? 6.731 7.466 -36.795 1.00 86.56 90 GLY A CA 1
ATOM 740 C C . GLY A 1 90 ? 5.756 7.368 -37.968 1.00 86.56 90 GLY A C 1
ATOM 741 O O . GLY A 1 90 ? 5.842 6.419 -38.742 1.00 86.56 90 GLY A O 1
ATOM 742 N N . ASP A 1 91 ? 4.889 8.365 -38.154 1.00 83.81 91 ASP A N 1
ATOM 743 C CA . ASP A 1 91 ? 3.940 8.416 -39.273 1.00 83.81 91 ASP A CA 1
ATOM 744 C C . ASP A 1 91 ? 4.662 8.448 -40.632 1.00 83.81 91 ASP A C 1
ATOM 746 O O . ASP A 1 91 ? 4.279 7.731 -41.561 1.00 83.81 91 ASP A O 1
ATOM 750 N N . ALA A 1 92 ? 5.748 9.224 -40.741 1.00 86.38 92 ALA A N 1
ATOM 751 C CA . ALA A 1 92 ? 6.577 9.273 -41.944 1.00 86.38 92 ALA A CA 1
ATOM 752 C C . ALA A 1 92 ? 7.261 7.925 -42.241 1.00 86.38 92 ALA A C 1
ATOM 754 O O . ALA A 1 92 ? 7.292 7.494 -43.394 1.00 86.38 92 ALA A O 1
ATOM 755 N N . GLU A 1 93 ? 7.769 7.232 -41.218 1.00 85.88 93 GLU A N 1
ATOM 756 C CA . GLU A 1 93 ? 8.389 5.913 -41.376 1.00 85.88 93 GLU A CA 1
ATOM 757 C C . GLU A 1 93 ? 7.362 4.827 -41.728 1.00 85.88 93 GLU A C 1
ATOM 759 O O . GLU A 1 93 ? 7.603 4.017 -42.622 1.00 85.88 93 GLU A O 1
ATOM 764 N N . ILE A 1 94 ? 6.183 4.842 -41.098 1.00 86.88 94 ILE A N 1
ATOM 765 C CA . ILE A 1 94 ? 5.069 3.936 -41.417 1.00 86.88 94 ILE A CA 1
ATOM 766 C C . ILE A 1 94 ? 4.628 4.123 -42.873 1.00 86.88 94 ILE A C 1
ATOM 768 O O . ILE A 1 94 ? 4.449 3.138 -43.593 1.00 86.88 94 ILE A O 1
ATOM 772 N N . GLN A 1 95 ? 4.494 5.371 -43.333 1.00 89.19 95 GLN A N 1
ATOM 773 C CA . GLN A 1 95 ? 4.152 5.666 -44.723 1.00 89.19 95 GLN A CA 1
ATOM 774 C C . GLN A 1 95 ? 5.269 5.224 -45.686 1.00 89.19 95 GLN A C 1
ATOM 776 O O . GLN A 1 95 ? 4.967 4.584 -46.693 1.00 89.19 95 GLN A O 1
ATOM 781 N N . ARG A 1 96 ? 6.549 5.450 -45.350 1.00 92.88 96 ARG A N 1
ATOM 782 C CA . ARG A 1 96 ? 7.706 4.990 -46.144 1.00 92.88 96 ARG A CA 1
ATOM 783 C C . ARG A 1 96 ? 7.745 3.466 -46.291 1.00 92.88 96 ARG A C 1
ATOM 785 O O . ARG A 1 96 ? 7.886 2.961 -47.403 1.00 92.88 96 ARG A O 1
ATOM 792 N N . VAL A 1 97 ? 7.575 2.727 -45.194 1.00 90.50 97 VAL A N 1
ATOM 793 C CA . VAL A 1 97 ? 7.549 1.252 -45.192 1.00 90.50 97 VAL A CA 1
ATOM 794 C C . VAL A 1 97 ? 6.355 0.717 -45.987 1.00 90.50 97 VAL A C 1
ATOM 796 O O . VAL A 1 97 ? 6.491 -0.257 -46.727 1.00 90.50 97 VAL A O 1
ATOM 799 N N . LYS A 1 98 ? 5.192 1.370 -45.887 1.00 91.12 98 LYS A N 1
ATOM 800 C CA . LYS A 1 98 ? 3.991 1.032 -46.663 1.00 91.12 98 LYS A CA 1
ATOM 801 C C . LYS A 1 98 ? 4.192 1.253 -48.166 1.00 91.12 98 LYS A C 1
ATOM 803 O O . LYS A 1 98 ? 3.822 0.384 -48.952 1.00 91.12 98 LYS A O 1
ATOM 808 N N . GLU A 1 99 ? 4.801 2.368 -48.565 1.00 93.19 99 GLU A N 1
ATOM 809 C CA . GLU A 1 99 ? 5.140 2.657 -49.965 1.00 93.19 99 GLU A CA 1
ATOM 810 C C . GLU A 1 99 ? 6.186 1.675 -50.515 1.00 93.19 99 GLU A C 1
ATOM 812 O O . GLU A 1 99 ? 6.020 1.161 -51.621 1.00 93.19 99 GLU A O 1
ATOM 817 N N . GLU A 1 100 ? 7.219 1.330 -49.737 1.00 92.56 100 GLU A N 1
ATOM 818 C CA . GLU A 1 100 ? 8.217 0.328 -50.134 1.00 92.56 100 GLU A CA 1
ATOM 819 C C . GLU A 1 100 ? 7.597 -1.073 -50.285 1.00 92.56 100 GLU A C 1
ATOM 821 O O . GLU A 1 100 ? 7.883 -1.779 -51.255 1.00 92.56 100 GLU A O 1
ATOM 826 N N . ALA A 1 101 ? 6.711 -1.473 -49.367 1.00 90.69 101 ALA A N 1
ATOM 827 C CA . ALA A 1 101 ? 5.980 -2.736 -49.452 1.00 90.69 101 ALA A CA 1
ATOM 828 C C . ALA A 1 101 ? 5.044 -2.778 -50.673 1.00 90.69 101 ALA A C 1
ATOM 830 O O . ALA A 1 101 ? 5.017 -3.778 -51.390 1.00 90.69 101 ALA A O 1
ATOM 831 N N . GLN A 1 102 ? 4.327 -1.684 -50.954 1.00 93.38 102 GLN A N 1
ATOM 832 C CA . GLN A 1 102 ? 3.463 -1.568 -52.129 1.00 93.38 102 GLN A CA 1
ATOM 833 C C . GLN A 1 102 ? 4.271 -1.611 -53.437 1.00 93.38 102 GLN A C 1
ATOM 835 O O . GLN A 1 102 ? 3.869 -2.292 -54.379 1.00 93.38 102 GLN A O 1
ATOM 840 N N . LYS A 1 103 ? 5.442 -0.964 -53.482 1.00 95.19 103 LYS A N 1
ATOM 841 C CA . LYS A 1 103 ? 6.359 -1.009 -54.631 1.00 95.19 103 LYS A CA 1
ATOM 842 C C . LYS A 1 103 ? 6.901 -2.420 -54.880 1.00 95.19 103 LYS A C 1
ATOM 844 O O . LYS A 1 103 ? 6.868 -2.883 -56.015 1.00 95.19 103 LYS A O 1
ATOM 849 N N . LYS A 1 104 ? 7.326 -3.137 -53.832 1.00 95.00 104 LYS A N 1
ATOM 850 C CA . LYS A 1 104 ? 7.765 -4.545 -53.936 1.00 95.00 104 LYS A CA 1
ATOM 851 C C . LYS A 1 104 ? 6.645 -5.476 -54.400 1.00 95.00 104 LYS A C 1
ATOM 853 O O . LYS A 1 104 ? 6.906 -6.399 -55.168 1.00 95.00 104 LYS A O 1
ATOM 858 N N . LEU A 1 105 ? 5.410 -5.232 -53.960 1.00 94.31 105 LEU A N 1
ATOM 859 C CA . LEU A 1 105 ? 4.243 -5.984 -54.417 1.00 94.31 105 LEU A CA 1
ATOM 860 C C . LEU A 1 105 ? 3.988 -5.747 -55.915 1.00 94.31 105 LEU A C 1
ATOM 862 O O . LEU A 1 105 ? 3.881 -6.719 -56.652 1.00 94.31 105 LEU A O 1
ATOM 866 N N . GLN A 1 106 ? 4.024 -4.497 -56.386 1.00 94.81 106 GLN A N 1
ATOM 867 C CA . GLN A 1 106 ? 3.895 -4.168 -57.816 1.00 94.81 106 GLN A CA 1
ATOM 868 C C . GLN A 1 106 ? 5.038 -4.739 -58.676 1.00 94.81 106 GLN A C 1
ATOM 870 O O . GLN A 1 106 ? 4.805 -5.216 -59.786 1.00 94.81 106 GLN A O 1
ATOM 875 N N . GLU A 1 107 ? 6.276 -4.737 -58.173 1.00 95.62 107 GLU A N 1
ATOM 876 C CA . GLU A 1 107 ? 7.421 -5.375 -58.841 1.00 95.62 107 GLU A CA 1
ATOM 877 C C . GLU A 1 107 ? 7.224 -6.895 -58.961 1.00 95.62 107 GLU A C 1
ATOM 879 O O . GLU A 1 107 ? 7.458 -7.472 -60.025 1.00 95.62 107 GLU A O 1
ATOM 884 N N . MET A 1 108 ? 6.733 -7.545 -57.902 1.00 95.19 108 MET A N 1
ATOM 885 C CA . MET A 1 108 ? 6.419 -8.975 -57.901 1.00 95.19 108 MET A CA 1
ATOM 886 C C . MET A 1 108 ? 5.227 -9.314 -58.811 1.00 95.19 108 MET A C 1
ATOM 888 O O . MET A 1 108 ? 5.302 -10.292 -59.552 1.00 95.19 108 MET A O 1
ATOM 892 N N . GLU A 1 109 ? 4.166 -8.503 -58.822 1.00 93.31 109 GLU A N 1
ATOM 893 C CA . GLU A 1 109 ? 3.041 -8.623 -59.761 1.00 93.31 109 GLU A CA 1
ATOM 894 C C . GLU A 1 109 ? 3.510 -8.489 -61.217 1.00 93.31 109 GLU A C 1
ATOM 896 O O . GLU A 1 109 ? 3.125 -9.296 -62.064 1.00 93.31 109 GLU A O 1
ATOM 901 N N . GLY A 1 110 ? 4.398 -7.533 -61.512 1.00 96.50 110 GLY A N 1
ATOM 902 C CA . GLY A 1 110 ? 4.999 -7.362 -62.836 1.00 96.50 110 GLY A CA 1
ATOM 903 C C . GLY A 1 110 ? 5.837 -8.568 -63.274 1.00 96.50 110 GLY A C 1
ATOM 904 O O . GLY A 1 110 ? 5.686 -9.050 -64.398 1.00 96.50 110 GLY A O 1
ATOM 905 N N . ILE A 1 111 ? 6.669 -9.111 -62.377 1.00 97.06 111 ILE A N 1
ATOM 906 C CA . ILE A 1 111 ? 7.467 -10.324 -62.630 1.00 97.06 111 ILE A CA 1
ATOM 907 C C . ILE A 1 111 ? 6.563 -11.543 -62.863 1.00 97.06 111 ILE A C 1
ATOM 909 O O . ILE A 1 111 ? 6.805 -12.313 -63.794 1.00 97.06 111 ILE A O 1
ATOM 913 N N . LEU A 1 112 ? 5.514 -11.722 -62.054 1.00 95.44 112 LEU A N 1
ATOM 914 C CA . LEU A 1 112 ? 4.559 -12.823 -62.206 1.00 95.44 112 LEU A CA 1
ATOM 915 C C . LEU A 1 112 ? 3.746 -12.697 -63.500 1.00 95.44 112 LEU A C 1
ATOM 917 O O . LEU A 1 112 ? 3.592 -13.688 -64.207 1.00 95.44 112 LEU A O 1
ATOM 921 N N . THR A 1 113 ? 3.309 -11.491 -63.863 1.00 96.12 113 THR A N 1
ATOM 922 C CA . THR A 1 113 ? 2.603 -11.229 -65.129 1.00 96.12 113 THR A CA 1
ATOM 923 C C . THR A 1 113 ? 3.507 -11.526 -66.327 1.00 96.12 113 THR A C 1
ATOM 925 O O . THR A 1 113 ? 3.121 -12.275 -67.218 1.00 96.12 113 THR A O 1
ATOM 928 N N . GLY A 1 114 ? 4.757 -11.046 -66.322 1.00 96.88 114 GLY A N 1
ATOM 929 C CA . GLY A 1 114 ? 5.730 -11.377 -67.371 1.00 96.88 114 GLY A CA 1
ATOM 930 C C . GLY A 1 114 ? 6.037 -12.879 -67.457 1.00 96.88 114 GLY A C 1
ATOM 931 O O . GLY A 1 114 ? 6.194 -13.420 -68.551 1.00 96.88 114 GLY A O 1
ATOM 932 N N . ARG A 1 115 ? 6.066 -13.579 -66.314 1.00 96.81 115 ARG A N 1
ATOM 933 C CA . ARG A 1 115 ? 6.227 -15.039 -66.243 1.00 96.81 115 ARG A CA 1
ATOM 934 C C . ARG A 1 115 ? 5.023 -15.784 -66.826 1.00 96.81 115 ARG A C 1
ATOM 936 O O . ARG A 1 115 ? 5.239 -16.798 -67.482 1.00 96.81 115 ARG A O 1
ATOM 943 N N . ILE A 1 116 ? 3.801 -15.302 -66.595 1.00 96.12 116 ILE A N 1
ATOM 944 C CA . ILE A 1 116 ? 2.563 -15.860 -67.160 1.00 96.12 116 ILE A CA 1
ATOM 945 C C . ILE A 1 116 ? 2.556 -15.671 -68.678 1.00 96.12 116 ILE A C 1
ATOM 947 O O . ILE A 1 116 ? 2.522 -16.668 -69.392 1.00 96.12 116 ILE A O 1
ATOM 951 N N . ASN A 1 117 ? 2.721 -14.438 -69.167 1.00 96.00 117 ASN A N 1
ATOM 952 C CA . ASN A 1 117 ? 2.726 -14.133 -70.602 1.00 96.00 117 ASN A CA 1
ATOM 953 C C . ASN A 1 117 ? 3.758 -14.986 -71.363 1.00 96.00 117 ASN A C 1
ATOM 955 O O . ASN A 1 117 ? 3.444 -15.582 -72.389 1.00 96.00 117 ASN A O 1
ATOM 959 N N . LEU A 1 118 ? 4.979 -15.118 -70.826 1.00 96.75 118 LEU A N 1
ATOM 960 C CA . LEU A 1 118 ? 6.023 -15.950 -71.430 1.00 96.75 118 LEU A CA 1
ATOM 961 C C . LEU A 1 118 ? 5.655 -17.446 -71.436 1.00 96.75 118 LEU A C 1
ATOM 963 O O . LEU A 1 118 ? 6.017 -18.162 -72.368 1.00 96.75 118 LEU A O 1
ATOM 967 N N . LEU A 1 119 ? 4.955 -17.951 -70.415 1.00 95.25 119 LEU A N 1
ATOM 968 C CA . LEU A 1 119 ? 4.473 -19.337 -70.399 1.00 95.25 119 LEU A CA 1
ATOM 969 C C . LEU A 1 119 ? 3.331 -19.554 -71.402 1.00 95.25 119 LEU A C 1
ATOM 971 O O . LEU A 1 119 ? 3.302 -20.599 -72.047 1.00 95.25 119 LEU A O 1
ATOM 975 N N . GLU A 1 120 ? 2.444 -18.574 -71.580 1.00 95.94 120 GLU A N 1
ATOM 976 C CA . GLU A 1 120 ? 1.371 -18.601 -72.582 1.00 95.94 120 GLU A CA 1
ATOM 977 C C . GLU A 1 120 ? 1.927 -18.568 -74.016 1.00 95.94 120 GLU A C 1
ATOM 979 O O . GLU A 1 120 ? 1.526 -19.386 -74.846 1.00 95.94 120 GLU A O 1
ATOM 984 N N . GLU A 1 121 ? 2.914 -17.710 -74.300 1.00 96.50 121 GLU A N 1
ATOM 985 C CA . GLU A 1 121 ? 3.615 -17.670 -75.592 1.00 96.50 121 GLU A CA 1
ATOM 986 C C . GLU A 1 121 ? 4.329 -18.994 -75.906 1.00 96.50 121 GLU A C 1
ATOM 988 O O . GLU A 1 121 ? 4.180 -19.531 -77.005 1.00 96.50 121 GLU A O 1
ATOM 993 N N . ASN A 1 122 ? 5.060 -19.565 -74.939 1.00 95.00 122 ASN A N 1
ATOM 994 C CA . ASN A 1 122 ? 5.730 -20.858 -75.117 1.00 95.00 122 ASN A CA 1
ATOM 995 C C . ASN A 1 122 ? 4.731 -22.012 -75.301 1.00 95.00 122 ASN A C 1
ATOM 997 O O . ASN A 1 122 ? 4.969 -22.904 -76.116 1.00 95.00 122 ASN A O 1
ATOM 1001 N N . LEU A 1 123 ? 3.605 -22.000 -74.580 1.00 94.38 123 LEU A N 1
ATOM 1002 C CA . LEU A 1 123 ? 2.548 -23.002 -74.722 1.00 94.38 123 LEU A CA 1
ATOM 1003 C C . LEU A 1 123 ? 1.885 -22.920 -76.104 1.00 94.38 123 LEU A C 1
ATOM 1005 O O . LEU A 1 123 ? 1.694 -23.955 -76.742 1.00 94.38 123 LEU A O 1
ATOM 1009 N N . LYS A 1 124 ? 1.622 -21.708 -76.609 1.00 96.50 124 LYS A N 1
ATOM 1010 C CA . LYS A 1 124 ? 1.110 -21.489 -77.969 1.00 96.50 124 LYS A CA 1
ATOM 1011 C C . LYS A 1 124 ? 2.106 -21.944 -79.039 1.00 96.50 124 LYS A C 1
ATOM 1013 O O . LYS A 1 124 ? 1.721 -22.654 -79.963 1.00 96.50 124 LYS A O 1
ATOM 1018 N N . ALA A 1 125 ? 3.389 -21.605 -78.900 1.00 95.31 125 ALA A N 1
ATOM 1019 C CA . ALA A 1 125 ? 4.427 -22.049 -79.833 1.00 95.31 125 ALA A CA 1
ATOM 1020 C C . ALA A 1 125 ? 4.566 -23.585 -79.863 1.00 95.31 125 ALA A C 1
ATOM 1022 O O . ALA A 1 125 ? 4.719 -24.173 -80.934 1.00 95.31 125 ALA A O 1
ATOM 1023 N N . ALA A 1 126 ? 4.451 -24.247 -78.706 1.00 93.50 126 ALA A N 1
ATOM 1024 C CA . ALA A 1 126 ? 4.442 -25.705 -78.617 1.00 93.50 126 ALA A CA 1
ATOM 1025 C C . ALA A 1 126 ? 3.193 -26.333 -79.265 1.00 93.50 126 ALA A C 1
ATOM 1027 O O . ALA A 1 126 ? 3.309 -27.364 -79.925 1.00 93.50 126 ALA A O 1
ATOM 1028 N N . GLN A 1 127 ? 2.015 -25.711 -79.127 1.00 93.75 127 GLN A N 1
ATOM 1029 C CA . GLN A 1 127 ? 0.791 -26.137 -79.820 1.00 93.75 127 GLN A CA 1
ATOM 1030 C C . GLN A 1 127 ? 0.940 -26.031 -81.344 1.00 93.75 127 GLN A C 1
ATOM 1032 O O . GLN A 1 127 ? 0.712 -27.017 -82.042 1.00 93.75 127 GLN A O 1
ATOM 1037 N N . GLU A 1 128 ? 1.406 -24.887 -81.856 1.00 95.12 128 GLU A N 1
ATOM 1038 C CA . GLU A 1 128 ? 1.638 -24.683 -83.293 1.00 95.12 128 GLU A CA 1
ATOM 1039 C C . GLU A 1 128 ? 2.638 -25.699 -83.876 1.00 95.12 128 GLU A C 1
ATOM 1041 O O . GLU A 1 128 ? 2.479 -26.148 -85.011 1.00 95.12 128 GLU A O 1
ATOM 1046 N N . GLU A 1 129 ? 3.670 -26.092 -83.123 1.00 94.06 129 GLU A N 1
ATOM 1047 C CA . GLU A 1 129 ? 4.636 -27.101 -83.576 1.00 94.06 129 GLU A CA 1
ATOM 1048 C C . GLU A 1 129 ? 4.063 -28.529 -83.551 1.00 94.06 129 GLU A C 1
ATOM 1050 O O . GLU A 1 129 ? 4.341 -29.319 -84.455 1.00 94.06 129 GLU A O 1
ATOM 1055 N N . VAL A 1 130 ? 3.198 -28.856 -82.583 1.00 93.62 130 VAL A N 1
ATOM 1056 C CA . VAL A 1 130 ? 2.450 -30.127 -82.571 1.00 93.62 130 VAL A CA 1
ATOM 1057 C C . VAL A 1 130 ? 1.477 -30.206 -83.753 1.00 93.62 130 VAL A C 1
ATOM 1059 O O . VAL A 1 130 ? 1.413 -31.244 -84.410 1.00 93.62 130 VAL A O 1
ATOM 1062 N N . GLU A 1 131 ? 0.776 -29.121 -84.089 1.00 93.94 131 GLU A N 1
ATOM 1063 C CA . GLU A 1 131 ? -0.102 -29.062 -85.268 1.00 93.94 131 GLU A CA 1
ATOM 1064 C C . GLU A 1 131 ? 0.680 -29.254 -86.580 1.00 93.94 131 GLU A C 1
ATOM 1066 O O . GLU A 1 131 ? 0.284 -30.063 -87.425 1.00 93.94 131 GLU A O 1
ATOM 1071 N N . LYS A 1 132 ? 1.843 -28.599 -86.728 1.00 95.12 132 LYS A N 1
ATOM 1072 C CA . LYS A 1 132 ? 2.761 -28.825 -87.864 1.00 95.12 132 LYS A CA 1
ATOM 1073 C C . LYS A 1 132 ? 3.232 -30.278 -87.940 1.00 95.12 132 LYS A C 1
ATOM 1075 O O . LYS A 1 132 ? 3.240 -30.857 -89.028 1.00 95.12 132 LYS A O 1
ATOM 1080 N N . ALA A 1 133 ? 3.603 -30.882 -86.810 1.00 92.56 133 ALA A N 1
ATOM 1081 C CA . ALA A 1 133 ? 4.041 -32.274 -86.755 1.00 92.56 133 ALA A CA 1
ATOM 1082 C C . ALA A 1 133 ? 2.920 -33.244 -87.167 1.00 92.56 133 ALA A C 1
ATOM 1084 O O . ALA A 1 133 ? 3.164 -34.154 -87.961 1.00 92.56 133 ALA A O 1
ATOM 1085 N N . ILE A 1 134 ? 1.682 -33.020 -86.709 1.00 92.44 134 ILE A N 1
ATOM 1086 C CA . ILE A 1 134 ? 0.508 -33.798 -87.132 1.00 92.44 134 ILE A CA 1
ATOM 1087 C C . ILE A 1 134 ? 0.345 -33.710 -88.655 1.00 92.44 134 ILE A C 1
ATOM 1089 O O . ILE A 1 134 ? 0.414 -34.747 -89.322 1.00 92.44 134 ILE A O 1
ATOM 1093 N N . ALA A 1 135 ? 0.262 -32.499 -89.216 1.00 93.31 135 ALA A N 1
ATOM 1094 C CA . ALA A 1 135 ? 0.099 -32.283 -90.657 1.00 93.31 135 ALA A CA 1
ATOM 1095 C C . ALA A 1 135 ? 1.239 -32.899 -91.499 1.00 93.31 135 ALA A C 1
ATOM 1097 O O . ALA A 1 135 ? 1.002 -33.453 -92.576 1.00 93.31 135 ALA A O 1
ATOM 1098 N N . MET A 1 136 ? 2.481 -32.867 -90.999 1.00 91.06 136 MET A N 1
ATOM 1099 C CA . MET A 1 136 ? 3.621 -33.552 -91.620 1.00 91.06 136 MET A CA 1
ATOM 1100 C C . MET A 1 136 ? 3.441 -35.077 -91.629 1.00 91.06 136 MET A C 1
ATOM 1102 O O . MET A 1 136 ? 3.637 -35.703 -92.672 1.00 91.06 136 MET A O 1
ATOM 1106 N N . THR A 1 137 ? 3.023 -35.689 -90.513 1.00 88.44 137 THR A N 1
ATOM 1107 C CA . THR A 1 137 ? 2.797 -37.148 -90.467 1.00 88.44 137 THR A CA 1
ATOM 1108 C C . THR A 1 137 ? 1.607 -37.598 -91.312 1.00 88.44 137 THR A C 1
ATOM 1110 O O . THR A 1 137 ? 1.640 -38.697 -91.861 1.00 88.44 137 THR A O 1
ATOM 1113 N N . GLU A 1 138 ? 0.568 -36.775 -91.463 1.00 90.88 138 GLU A N 1
ATOM 1114 C CA . GLU A 1 138 ? -0.553 -37.054 -92.369 1.00 90.88 138 GLU A CA 1
ATOM 1115 C C . GLU A 1 138 ? -0.111 -37.011 -93.835 1.00 90.88 138 GLU A C 1
ATOM 1117 O O . GLU A 1 138 ? -0.416 -37.928 -94.602 1.00 90.88 138 GLU A O 1
ATOM 1122 N N . LYS A 1 139 ? 0.704 -36.015 -94.205 1.00 92.44 139 LYS A N 1
ATOM 1123 C CA . LYS A 1 139 ? 1.315 -35.932 -95.536 1.00 92.44 139 LYS A CA 1
ATOM 1124 C C . LYS A 1 139 ? 2.232 -37.124 -95.829 1.00 92.44 139 LYS A C 1
ATOM 1126 O O . LYS A 1 139 ? 2.175 -37.665 -96.932 1.00 92.44 139 LYS A O 1
ATOM 1131 N N . GLU A 1 140 ? 3.050 -37.566 -94.872 1.00 89.06 140 GLU A N 1
ATOM 1132 C CA . GLU A 1 140 ? 3.903 -38.743 -95.080 1.00 89.06 140 GLU A CA 1
ATOM 1133 C C . GLU A 1 140 ? 3.083 -40.040 -95.178 1.00 89.06 140 GLU A C 1
ATOM 1135 O O . GLU A 1 140 ? 3.354 -40.854 -96.058 1.00 89.06 140 GLU A O 1
ATOM 1140 N N . LYS A 1 141 ? 2.033 -40.218 -94.361 1.00 90.19 141 LYS A N 1
ATOM 1141 C CA . LYS A 1 141 ? 1.104 -41.360 -94.489 1.00 90.19 141 LYS A CA 1
ATOM 1142 C C . LYS A 1 141 ? 0.477 -41.427 -95.883 1.00 90.19 141 LYS A C 1
ATOM 1144 O O . LYS A 1 141 ? 0.429 -42.508 -96.463 1.00 90.19 141 LYS A O 1
ATOM 1149 N N . ALA A 1 142 ? 0.049 -40.291 -96.439 1.00 89.94 142 ALA A N 1
ATOM 1150 C CA . ALA A 1 142 ? -0.495 -40.229 -97.796 1.00 89.94 142 ALA A CA 1
ATOM 1151 C C . ALA A 1 142 ? 0.544 -40.623 -98.866 1.00 89.94 142 ALA A C 1
ATOM 1153 O O . ALA A 1 142 ? 0.222 -41.371 -99.787 1.00 89.94 142 ALA A O 1
ATOM 1154 N N . LEU A 1 143 ? 1.799 -40.178 -98.723 1.00 90.69 143 LEU A N 1
ATOM 1155 C CA . LEU A 1 143 ? 2.890 -40.557 -99.630 1.00 90.69 143 LEU A CA 1
ATOM 1156 C C . LEU A 1 143 ? 3.271 -42.042 -99.513 1.00 90.69 143 LEU A C 1
ATOM 1158 O O . LEU A 1 143 ? 3.516 -42.680 -100.533 1.00 90.69 143 LEU A O 1
ATOM 1162 N N . ARG A 1 144 ? 3.279 -42.614 -98.300 1.00 86.88 144 ARG A N 1
ATOM 1163 C CA . ARG A 1 144 ? 3.514 -44.054 -98.096 1.00 86.88 144 ARG A CA 1
ATOM 1164 C C . ARG A 1 144 ? 2.399 -44.904 -98.702 1.00 86.88 144 ARG A C 1
ATOM 1166 O O . ARG 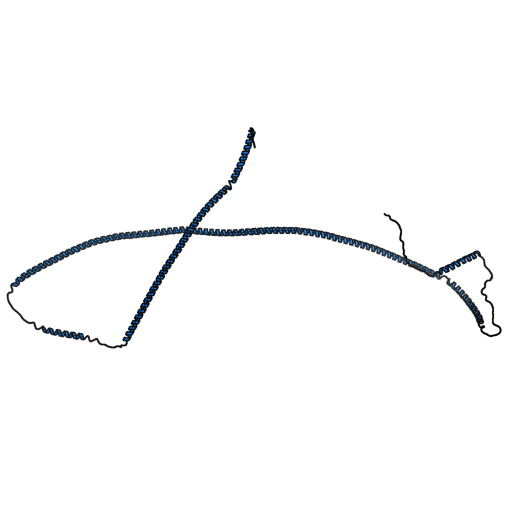A 1 144 ? 2.711 -45.852 -99.405 1.00 86.88 144 ARG A O 1
ATOM 1173 N N . LEU A 1 145 ? 1.131 -44.526 -98.520 1.00 88.81 145 LEU A N 1
ATOM 1174 C CA . LEU A 1 145 ? -0.010 -45.207 -99.151 1.00 88.81 145 LEU A CA 1
ATOM 1175 C C . LEU A 1 145 ? 0.086 -45.211 -100.686 1.00 88.81 145 LEU A C 1
ATOM 1177 O O . LEU A 1 145 ? -0.173 -46.238 -101.308 1.00 88.81 145 LEU A O 1
ATOM 1181 N N . ALA A 1 146 ? 0.507 -44.099 -101.296 1.00 86.75 146 ALA A N 1
ATOM 1182 C CA . ALA A 1 146 ? 0.751 -44.042 -102.739 1.00 86.75 146 ALA A CA 1
ATOM 1183 C C . ALA A 1 146 ? 1.923 -44.949 -103.168 1.00 86.75 146 ALA A C 1
ATOM 1185 O O . ALA A 1 146 ? 1.809 -45.682 -104.147 1.00 86.75 146 ALA A O 1
ATOM 1186 N N . ALA A 1 147 ? 3.028 -44.958 -102.414 1.00 81.44 147 ALA A N 1
ATOM 1187 C CA . ALA A 1 147 ? 4.179 -45.819 -102.694 1.00 81.44 147 ALA A CA 1
ATOM 1188 C C . ALA A 1 147 ? 3.883 -47.319 -102.487 1.00 81.44 147 ALA A C 1
ATOM 1190 O O . ALA A 1 147 ? 4.405 -48.152 -103.224 1.00 81.44 147 ALA A O 1
ATOM 1191 N N . GLU A 1 148 ? 3.032 -47.679 -101.523 1.00 83.31 148 GLU A N 1
ATOM 1192 C CA . GLU A 1 148 ? 2.560 -49.054 -101.313 1.00 83.31 148 GLU A CA 1
ATOM 1193 C C . GLU A 1 148 ? 1.629 -49.510 -102.449 1.00 83.31 148 GLU A C 1
ATOM 1195 O O . GLU A 1 148 ? 1.737 -50.652 -102.898 1.00 83.31 148 GLU A O 1
ATOM 1200 N N . GLN A 1 149 ? 0.784 -48.618 -102.986 1.00 81.19 149 GLN A N 1
ATOM 1201 C CA . GLN A 1 149 ? 0.020 -48.890 -104.210 1.00 81.19 149 GLN A CA 1
ATOM 1202 C C . GLN A 1 149 ? 0.945 -49.125 -105.416 1.00 81.19 149 GLN A C 1
ATOM 1204 O O . GLN A 1 149 ? 0.795 -50.141 -106.097 1.00 81.19 149 GLN A O 1
ATOM 1209 N N . GLU A 1 150 ? 1.937 -48.258 -105.641 1.00 80.56 150 GLU A N 1
ATOM 1210 C CA . GLU A 1 150 ? 2.931 -48.426 -106.715 1.00 80.56 150 GLU A CA 1
ATOM 1211 C C . GLU A 1 150 ? 3.700 -49.754 -106.573 1.00 80.56 150 GLU A C 1
ATOM 1213 O O . GLU A 1 150 ? 3.758 -50.529 -107.530 1.00 80.56 150 GLU A O 1
ATOM 1218 N N . LEU A 1 151 ? 4.211 -50.089 -105.377 1.00 71.44 151 LEU A N 1
ATOM 1219 C CA . LEU A 1 151 ? 4.898 -51.368 -105.139 1.00 71.44 151 LEU A CA 1
ATOM 1220 C C . LEU A 1 151 ? 3.989 -52.578 -105.381 1.00 71.44 151 LEU A C 1
ATOM 1222 O O . LEU A 1 151 ? 4.445 -53.554 -105.975 1.00 71.44 151 LEU A O 1
ATOM 1226 N N . SER A 1 152 ? 2.714 -52.517 -104.978 1.00 68.19 152 SER A N 1
ATOM 1227 C CA . SER A 1 152 ? 1.765 -53.619 -105.198 1.00 68.19 152 SER A CA 1
ATOM 1228 C C . SER A 1 152 ? 1.521 -53.922 -106.682 1.00 68.19 152 SER A C 1
ATOM 1230 O O . SER A 1 152 ? 1.203 -55.056 -107.028 1.00 68.19 152 SER A O 1
ATOM 1232 N N . SER A 1 153 ? 1.738 -52.943 -107.570 1.00 63.41 153 SER A N 1
ATOM 1233 C CA . SER A 1 153 ? 1.659 -53.129 -109.025 1.00 63.41 153 SER A CA 1
ATOM 1234 C C . SER A 1 153 ? 2.931 -53.724 -109.652 1.00 63.41 153 SER A C 1
ATOM 1236 O O . SER A 1 153 ? 2.897 -54.180 -110.794 1.00 63.41 153 SER A O 1
ATOM 1238 N N . LEU A 1 154 ? 4.047 -53.747 -108.913 1.00 59.22 154 LEU A N 1
ATOM 1239 C CA . LEU A 1 154 ? 5.357 -54.219 -109.382 1.00 59.22 154 LEU A CA 1
ATOM 1240 C C . LEU A 1 154 ? 5.712 -55.637 -108.901 1.00 59.22 154 LEU A C 1
ATOM 1242 O O . LEU A 1 154 ? 6.633 -56.246 -109.443 1.00 59.22 154 LEU A O 1
ATOM 1246 N N . THR A 1 155 ? 5.008 -56.187 -107.906 1.00 49.00 155 THR A N 1
ATOM 1247 C CA . THR A 1 155 ? 5.351 -57.487 -107.294 1.00 49.00 155 THR A CA 1
ATOM 1248 C C . THR A 1 155 ? 4.893 -58.735 -108.065 1.00 49.00 155 THR A C 1
ATOM 1250 O O . THR A 1 155 ? 5.289 -59.837 -107.692 1.00 49.00 155 THR A O 1
ATOM 1253 N N . ASP A 1 156 ? 4.133 -58.591 -109.156 1.00 42.56 156 ASP A N 1
ATOM 1254 C CA . ASP A 1 156 ? 3.532 -59.706 -109.919 1.00 42.56 156 ASP A CA 1
ATOM 1255 C C . ASP A 1 156 ? 4.365 -60.195 -111.138 1.00 42.56 156 ASP A C 1
ATOM 1257 O O . ASP A 1 156 ? 3.854 -60.910 -112.003 1.00 42.56 156 ASP A O 1
ATOM 1261 N N . ALA A 1 157 ? 5.661 -59.854 -111.232 1.00 41.62 157 ALA A N 1
ATOM 1262 C CA . ALA A 1 157 ? 6.529 -60.197 -112.376 1.00 41.62 157 ALA A CA 1
ATOM 1263 C C . ALA A 1 157 ? 7.775 -61.049 -111.994 1.00 41.62 157 ALA A C 1
ATOM 1265 O O . ALA A 1 157 ? 8.674 -60.541 -111.319 1.00 41.62 157 ALA A O 1
ATOM 1266 N N . PRO A 1 158 ? 7.891 -62.326 -112.434 1.00 46.69 158 PRO A N 1
ATOM 1267 C CA . PRO A 1 158 ? 8.977 -63.225 -112.013 1.00 46.69 158 PRO A CA 1
ATOM 1268 C C . PRO A 1 158 ? 10.176 -63.373 -112.987 1.00 46.69 158 PRO A C 1
ATOM 1270 O O . PRO A 1 158 ? 10.025 -63.680 -114.165 1.00 46.69 158 PRO A O 1
ATOM 1273 N N . VAL A 1 159 ? 11.377 -63.237 -112.409 1.00 42.47 159 VAL A N 1
ATOM 1274 C CA . VAL A 1 159 ? 12.742 -63.693 -112.791 1.00 42.47 159 VAL A CA 1
ATOM 1275 C C . VAL A 1 159 ? 12.957 -64.448 -114.126 1.00 42.47 159 VAL A C 1
ATOM 1277 O O . VAL A 1 159 ? 12.569 -65.612 -114.231 1.00 42.47 159 VAL A O 1
ATOM 1280 N N . LYS A 1 160 ? 13.762 -63.853 -115.038 1.00 42.84 160 LYS A N 1
ATOM 1281 C CA . LYS A 1 160 ? 14.780 -64.473 -115.948 1.00 42.84 160 LYS A CA 1
ATOM 1282 C C . LYS A 1 160 ? 15.491 -63.387 -116.816 1.00 42.84 160 LYS A C 1
ATOM 1284 O O . LYS A 1 160 ? 14.965 -62.284 -116.887 1.00 42.84 160 LYS A O 1
ATOM 1289 N N . ASP A 1 161 ? 16.658 -63.569 -117.466 1.00 36.84 161 ASP A N 1
ATOM 1290 C CA . ASP A 1 161 ? 17.593 -64.715 -117.552 1.00 36.84 161 ASP A CA 1
ATOM 1291 C C . ASP A 1 161 ? 19.080 -64.318 -117.815 1.00 36.84 161 ASP A C 1
ATOM 1293 O O . ASP A 1 161 ? 19.340 -63.239 -118.333 1.00 36.84 161 ASP A O 1
ATOM 1297 N N . LEU A 1 162 ? 19.987 -65.250 -117.477 1.00 43.12 162 LEU A N 1
ATOM 1298 C CA . LEU A 1 162 ? 21.327 -65.660 -117.997 1.00 43.12 162 LEU A CA 1
ATOM 1299 C C . LEU A 1 162 ? 22.326 -64.795 -118.830 1.00 43.12 162 LEU A C 1
ATOM 1301 O O . LEU A 1 162 ? 22.010 -63.818 -119.499 1.00 43.12 162 LEU A O 1
ATOM 1305 N N . ASP A 1 163 ? 23.583 -65.275 -118.800 1.00 43.00 163 ASP A N 1
ATOM 1306 C CA . ASP A 1 163 ? 24.823 -64.742 -119.396 1.00 43.00 163 ASP A CA 1
ATOM 1307 C C . ASP A 1 163 ? 24.835 -64.508 -120.922 1.00 43.00 163 ASP A C 1
ATOM 1309 O O . ASP A 1 163 ? 24.561 -65.426 -121.692 1.00 43.00 163 ASP A O 1
ATOM 1313 N N . MET A 1 164 ? 25.327 -63.331 -121.349 1.00 43.56 164 MET A N 1
ATOM 1314 C CA . MET A 1 164 ? 26.124 -63.092 -122.578 1.00 43.56 164 MET A CA 1
ATOM 1315 C C . MET A 1 164 ? 26.435 -61.584 -122.743 1.00 43.56 164 MET A C 1
ATOM 1317 O O . MET A 1 164 ? 25.524 -60.864 -123.110 1.00 43.56 164 MET A O 1
ATOM 1321 N N . ILE A 1 165 ? 27.680 -61.119 -122.510 1.00 49.09 165 ILE A N 1
ATOM 1322 C CA . ILE A 1 165 ? 28.514 -60.172 -123.324 1.00 49.09 165 ILE A CA 1
ATOM 1323 C C . ILE A 1 165 ? 29.889 -60.055 -122.616 1.00 49.09 165 ILE A C 1
ATOM 1325 O O . ILE A 1 165 ? 30.042 -59.263 -121.691 1.00 49.09 165 ILE A O 1
ATOM 1329 N N . ALA A 1 166 ? 30.910 -60.809 -123.047 1.00 56.62 166 ALA A N 1
ATOM 1330 C CA . ALA A 1 166 ? 32.286 -60.658 -122.520 1.00 56.62 166 ALA A CA 1
ATOM 1331 C C . ALA A 1 166 ? 33.420 -60.910 -123.540 1.00 56.62 166 ALA A C 1
ATOM 1333 O O . ALA A 1 166 ? 34.595 -60.738 -123.216 1.00 56.62 166 ALA A O 1
ATOM 1334 N N . GLU A 1 167 ? 33.086 -61.321 -124.768 1.00 53.47 167 GLU A N 1
ATOM 1335 C CA . GLU A 1 167 ? 34.058 -61.899 -125.712 1.00 53.47 167 GLU A CA 1
ATOM 1336 C C . GLU A 1 167 ? 34.106 -61.167 -127.072 1.00 53.47 167 GLU A C 1
ATOM 1338 O O . GLU A 1 167 ? 35.149 -61.124 -127.717 1.00 53.47 167 GLU A O 1
ATOM 1343 N N . ALA A 1 168 ? 33.026 -60.475 -127.459 1.00 58.09 168 ALA A N 1
ATOM 1344 C CA . ALA A 1 168 ? 32.852 -59.885 -128.793 1.00 58.09 168 ALA A CA 1
ATOM 1345 C C . ALA A 1 168 ? 33.684 -58.616 -129.101 1.00 58.09 168 ALA A C 1
ATOM 1347 O O . ALA A 1 168 ? 33.775 -58.219 -130.262 1.00 58.09 168 ALA A O 1
ATOM 1348 N N . GLU A 1 169 ? 34.287 -57.949 -128.107 1.00 62.84 169 GLU A N 1
ATOM 1349 C CA . GLU A 1 169 ? 35.082 -56.727 -128.350 1.00 62.84 169 GLU A CA 1
ATOM 1350 C C . GLU A 1 169 ? 36.570 -56.983 -128.641 1.00 62.84 169 GLU A C 1
ATOM 1352 O O . GLU A 1 169 ? 37.247 -56.086 -129.145 1.00 62.84 169 GLU A O 1
ATOM 1357 N N . LYS A 1 170 ? 37.096 -58.189 -128.380 1.00 62.59 170 LYS A N 1
ATOM 1358 C CA . LYS A 1 170 ? 38.528 -58.485 -128.585 1.00 62.59 170 LYS A CA 1
ATOM 1359 C C . LYS A 1 170 ? 38.901 -58.649 -130.059 1.00 62.59 170 LYS A C 1
ATOM 1361 O O . LYS A 1 170 ? 39.887 -58.058 -130.499 1.00 62.59 170 LYS A O 1
ATOM 1366 N N . ASP A 1 171 ? 38.101 -59.382 -130.832 1.00 66.69 171 ASP A N 1
ATOM 1367 C CA . ASP A 1 171 ? 38.397 -59.654 -132.248 1.00 66.69 171 ASP A CA 1
ATOM 1368 C C . ASP A 1 171 ? 38.386 -58.377 -133.102 1.00 66.69 171 ASP A C 1
ATOM 1370 O O . ASP A 1 171 ? 39.209 -58.203 -134.005 1.00 66.69 171 ASP A O 1
ATOM 1374 N N . ARG A 1 172 ? 37.515 -57.423 -132.744 1.00 70.00 172 ARG A N 1
ATOM 1375 C CA . ARG A 1 172 ? 37.336 -56.137 -133.435 1.00 70.00 172 ARG A CA 1
ATOM 1376 C C . ARG A 1 172 ? 38.610 -55.282 -133.488 1.00 70.00 172 ARG A C 1
ATOM 1378 O O . ARG A 1 172 ? 38.748 -54.459 -134.389 1.00 70.00 172 ARG A O 1
ATOM 1385 N N . LEU A 1 173 ? 39.543 -55.473 -132.550 1.00 74.25 173 LEU A N 1
ATOM 1386 C CA . LEU A 1 173 ? 40.815 -54.742 -132.502 1.00 74.25 173 LEU A CA 1
ATOM 1387 C C . LEU A 1 173 ? 41.924 -55.412 -133.340 1.00 74.25 173 LEU A C 1
ATOM 1389 O O . LEU A 1 173 ? 42.861 -54.742 -133.775 1.00 74.25 173 LEU A O 1
ATOM 1393 N N . ILE A 1 174 ? 41.822 -56.722 -133.590 1.00 68.56 174 ILE A N 1
ATOM 1394 C CA . ILE A 1 174 ? 42.839 -57.510 -134.307 1.00 68.56 174 ILE A CA 1
ATOM 1395 C C . ILE A 1 174 ? 42.748 -57.275 -135.822 1.00 68.56 174 ILE A C 1
ATOM 1397 O O . ILE A 1 174 ? 43.769 -57.125 -136.498 1.00 68.56 174 ILE A O 1
ATOM 1401 N N . GLU A 1 175 ? 41.532 -57.187 -136.366 1.00 73.94 175 GLU A N 1
ATOM 1402 C CA . GLU A 1 175 ? 41.306 -56.979 -137.803 1.00 73.94 175 GLU A CA 1
ATOM 1403 C C . GLU A 1 175 ? 41.845 -55.618 -138.293 1.00 73.94 175 GLU A C 1
ATOM 1405 O O . GLU A 1 175 ? 42.449 -55.527 -139.367 1.00 73.94 175 GLU A O 1
ATOM 1410 N N . GLN A 1 176 ? 41.731 -54.573 -137.465 1.00 72.44 176 GLN A N 1
ATOM 1411 C CA . GLN A 1 176 ? 42.137 -53.204 -137.805 1.00 72.44 176 GLN A CA 1
ATOM 1412 C C . GLN A 1 176 ? 43.657 -53.042 -138.021 1.00 72.44 176 GLN A C 1
ATOM 1414 O O . GLN A 1 176 ? 44.079 -52.166 -138.780 1.00 72.44 176 GLN A O 1
ATOM 1419 N N . LEU A 1 177 ? 44.495 -53.884 -137.402 1.00 74.31 177 LEU A N 1
ATOM 1420 C CA . LEU A 1 177 ? 45.955 -53.820 -137.556 1.00 74.31 177 LEU A CA 1
ATOM 1421 C C . LEU A 1 177 ? 46.452 -54.462 -138.864 1.00 74.31 177 LEU A C 1
ATOM 1423 O O . LEU A 1 177 ? 47.379 -53.939 -139.486 1.00 74.31 177 LEU A O 1
ATOM 1427 N N . ASN A 1 178 ? 45.819 -55.547 -139.324 1.00 70.25 178 ASN A N 1
ATOM 1428 C CA . ASN A 1 178 ? 46.260 -56.292 -140.514 1.00 70.25 178 ASN A CA 1
ATOM 1429 C C . ASN A 1 178 ? 46.167 -55.478 -141.819 1.00 70.25 178 ASN A C 1
ATOM 1431 O O . ASN A 1 178 ? 47.010 -55.627 -142.705 1.00 70.25 178 ASN A O 1
ATOM 1435 N N . LEU A 1 179 ? 45.183 -54.581 -141.932 1.00 74.62 179 LEU A N 1
ATOM 1436 C CA . LEU A 1 179 ? 45.023 -53.705 -143.102 1.00 74.62 179 LEU A CA 1
ATOM 1437 C C . LEU A 1 179 ? 46.147 -52.659 -143.235 1.00 74.62 179 LEU A C 1
ATOM 1439 O O . LEU A 1 179 ? 46.442 -52.212 -144.342 1.00 74.62 179 LEU A O 1
ATOM 1443 N N . SER A 1 180 ? 46.799 -52.289 -142.128 1.00 76.00 180 SER A N 1
ATOM 1444 C CA . SER A 1 180 ? 47.859 -51.271 -142.109 1.00 76.00 180 SER A CA 1
ATOM 1445 C C . SER A 1 180 ? 49.183 -51.780 -142.697 1.00 76.00 180 SER A C 1
ATOM 1447 O O . SER A 1 180 ? 49.890 -51.034 -143.377 1.00 76.00 180 SER A O 1
ATOM 1449 N N . LEU A 1 181 ? 49.509 -53.062 -142.480 1.00 76.81 181 LEU A N 1
ATOM 1450 C CA . LEU A 1 181 ? 50.800 -53.642 -142.869 1.00 76.81 181 LEU A CA 1
ATOM 1451 C C . LEU A 1 181 ? 50.962 -53.711 -144.399 1.00 76.81 181 LEU A C 1
ATOM 1453 O O . LEU A 1 181 ? 51.915 -53.154 -144.946 1.00 76.81 181 LEU A O 1
ATOM 1457 N N . LYS A 1 182 ? 49.958 -54.279 -145.087 1.00 74.00 182 LYS A N 1
ATOM 1458 C CA . LYS A 1 182 ? 49.914 -54.453 -146.555 1.00 74.00 182 LYS A CA 1
ATOM 1459 C C . LYS A 1 182 ? 50.096 -53.163 -147.362 1.00 74.00 182 LYS A C 1
ATOM 1461 O O . LYS A 1 182 ? 50.451 -53.223 -148.533 1.00 74.00 182 LYS A O 1
ATOM 1466 N N . SER A 1 183 ? 49.826 -52.002 -146.765 1.00 70.94 183 SER A N 1
ATOM 1467 C CA . SER A 1 183 ? 49.945 -50.701 -147.433 1.00 70.94 183 SER A CA 1
ATOM 1468 C C . SER A 1 183 ? 51.402 -50.248 -147.607 1.00 70.94 183 SER A C 1
ATOM 1470 O O . SER A 1 183 ? 51.728 -49.558 -148.571 1.00 70.94 183 SER A O 1
ATOM 1472 N N . LYS A 1 184 ? 52.308 -50.637 -146.697 1.00 76.00 184 LYS A N 1
ATOM 1473 C CA . LYS A 1 184 ? 53.685 -50.106 -146.673 1.00 76.00 184 LYS A CA 1
ATOM 1474 C C . LYS A 1 184 ? 54.689 -50.904 -147.500 1.00 76.00 184 LYS A C 1
ATOM 1476 O O . LYS A 1 184 ? 55.694 -50.343 -147.926 1.00 76.00 184 LYS A O 1
ATOM 1481 N N . GLU A 1 185 ? 54.413 -52.177 -147.761 1.00 69.25 185 GLU A N 1
ATOM 1482 C CA . GLU A 1 185 ? 55.312 -53.067 -148.510 1.00 69.25 185 GLU A CA 1
ATOM 1483 C C . GLU A 1 185 ? 55.396 -52.694 -150.006 1.00 69.25 185 GLU A C 1
ATOM 1485 O O . GLU A 1 185 ? 56.426 -52.906 -150.639 1.00 69.25 185 GLU A O 1
ATOM 1490 N N . ALA A 1 186 ? 54.353 -52.062 -150.559 1.00 62.66 186 ALA A N 1
ATOM 1491 C CA . ALA A 1 186 ? 54.250 -51.737 -151.985 1.00 62.66 186 ALA A CA 1
ATOM 1492 C C . ALA A 1 186 ? 55.118 -50.550 -152.460 1.00 62.66 186 ALA A C 1
ATOM 1494 O O . ALA A 1 186 ? 55.349 -50.410 -153.657 1.00 62.66 186 ALA A O 1
ATOM 1495 N N . VAL A 1 187 ? 55.585 -49.675 -151.560 1.00 74.44 187 VAL A N 1
ATOM 1496 C CA . VAL A 1 187 ? 56.274 -48.421 -151.945 1.00 74.44 187 VAL A CA 1
ATOM 1497 C C . VAL A 1 187 ? 57.780 -48.618 -152.165 1.00 74.44 187 VAL A C 1
ATOM 1499 O O . VAL A 1 187 ? 58.388 -47.904 -152.959 1.00 74.44 187 VAL A O 1
ATOM 1502 N N . ILE A 1 188 ? 58.393 -49.594 -151.490 1.00 70.62 188 ILE A N 1
ATOM 1503 C CA . ILE A 1 188 ? 59.858 -49.754 -151.450 1.00 70.62 188 ILE A CA 1
ATOM 1504 C C . ILE A 1 188 ? 60.435 -50.164 -152.817 1.00 70.62 188 ILE A C 1
ATOM 1506 O O . ILE A 1 188 ? 61.528 -49.731 -153.167 1.00 70.62 188 ILE A O 1
ATOM 1510 N N . GLN A 1 189 ? 59.685 -50.921 -153.626 1.00 62.88 189 GLN A N 1
ATOM 1511 C CA . GLN A 1 189 ? 60.137 -51.407 -154.939 1.00 62.88 189 GLN A CA 1
ATOM 1512 C C . GLN A 1 189 ? 60.338 -50.304 -155.996 1.00 62.88 189 GLN A C 1
ATOM 1514 O O . GLN A 1 189 ? 60.924 -50.572 -157.038 1.00 62.88 189 GLN A O 1
ATOM 1519 N N . HIS A 1 190 ? 59.861 -49.075 -155.766 1.00 58.38 190 HIS A N 1
ATOM 1520 C CA . HIS A 1 190 ? 59.787 -48.047 -156.812 1.00 58.38 190 HIS A CA 1
ATOM 1521 C C . HIS A 1 190 ? 60.993 -47.079 -156.859 1.00 58.38 190 HIS A C 1
ATOM 1523 O O . HIS A 1 190 ? 60.993 -46.149 -157.666 1.00 58.38 190 HIS A O 1
ATOM 1529 N N . LEU A 1 191 ? 62.002 -47.255 -155.993 1.00 67.50 191 LEU A N 1
ATOM 1530 C CA . LEU A 1 191 ? 63.104 -46.290 -155.800 1.00 67.50 191 LEU A CA 1
ATOM 1531 C C . LEU A 1 191 ? 64.492 -46.760 -156.280 1.00 67.50 191 LEU A C 1
ATOM 1533 O O . LEU A 1 191 ? 65.442 -45.983 -156.207 1.00 67.50 191 LEU A O 1
ATOM 1537 N N . GLU A 1 192 ? 64.644 -47.995 -156.767 1.00 55.97 192 GLU A N 1
ATOM 1538 C CA . GLU A 1 192 ? 65.971 -48.563 -157.079 1.00 55.97 192 GLU A CA 1
ATOM 1539 C C . GLU A 1 192 ? 66.474 -48.295 -158.518 1.00 55.97 192 GLU A C 1
ATOM 1541 O O . GLU A 1 192 ? 67.649 -48.521 -158.804 1.00 55.97 192 GLU A O 1
ATOM 1546 N N . GLU A 1 193 ? 65.636 -47.789 -159.434 1.00 54.50 193 GLU A N 1
ATOM 1547 C CA . GLU A 1 193 ? 65.930 -47.821 -160.884 1.00 54.50 193 GLU A CA 1
ATOM 1548 C C . GLU A 1 193 ? 66.711 -46.613 -161.466 1.00 54.50 193 GLU A C 1
ATOM 1550 O O . GLU A 1 193 ? 67.228 -46.705 -162.581 1.00 54.50 193 GLU A O 1
ATOM 1555 N N . GLU A 1 194 ? 66.818 -45.467 -160.778 1.00 52.47 194 GLU A N 1
ATOM 1556 C CA . GLU A 1 194 ? 67.087 -44.179 -161.466 1.00 52.47 194 GLU A CA 1
ATOM 1557 C C . GLU A 1 194 ? 68.573 -43.732 -161.591 1.00 52.47 194 GLU A C 1
ATOM 1559 O O . GLU A 1 194 ? 68.888 -42.785 -162.316 1.00 52.47 194 GLU A O 1
ATOM 1564 N N . ASN A 1 195 ? 69.529 -44.375 -160.909 1.00 36.97 195 ASN A N 1
ATOM 1565 C CA . ASN A 1 195 ? 70.789 -43.712 -160.507 1.00 36.97 195 ASN A CA 1
ATOM 1566 C C . ASN A 1 195 ? 72.084 -44.098 -161.283 1.00 36.97 195 ASN A C 1
ATOM 1568 O O . ASN A 1 195 ? 72.997 -44.679 -160.693 1.00 36.97 195 ASN A O 1
ATOM 1572 N N . SER A 1 196 ? 72.239 -43.758 -162.580 1.00 42.94 196 SER A N 1
ATOM 1573 C CA . SER A 1 196 ? 73.553 -43.932 -163.270 1.00 42.94 196 SER A CA 1
ATOM 1574 C C . SER A 1 196 ? 73.790 -43.156 -164.598 1.00 42.94 196 SER A C 1
ATOM 1576 O O . SER A 1 196 ? 73.271 -43.591 -165.628 1.00 42.94 196 SER A O 1
ATOM 1578 N N . ARG A 1 197 ? 74.611 -42.074 -164.608 1.00 43.38 197 ARG A N 1
ATOM 1579 C CA . ARG A 1 197 ? 75.324 -41.347 -165.735 1.00 43.38 197 ARG A CA 1
ATOM 1580 C C . ARG A 1 197 ? 75.967 -40.040 -165.160 1.00 43.38 197 ARG A C 1
ATOM 1582 O O . ARG A 1 197 ? 75.566 -39.668 -164.067 1.00 43.38 197 ARG A O 1
ATOM 1589 N N . SER A 1 198 ? 76.927 -39.262 -165.708 1.00 42.25 198 SER A N 1
ATOM 1590 C CA . SER A 1 198 ? 77.901 -39.268 -166.846 1.00 42.25 198 SER A CA 1
ATOM 1591 C C . SER A 1 198 ? 79.053 -38.229 -166.558 1.00 42.25 198 SER A C 1
ATOM 1593 O O . SER A 1 198 ? 79.078 -37.696 -165.450 1.00 42.25 198 SER A O 1
ATOM 1595 N N . ARG A 1 199 ? 80.046 -37.940 -167.447 1.00 47.19 199 ARG A N 1
ATOM 1596 C CA . ARG A 1 199 ? 81.291 -37.158 -167.092 1.00 47.19 199 ARG A CA 1
ATOM 1597 C C . ARG A 1 199 ? 81.956 -36.288 -168.241 1.00 47.19 199 ARG A C 1
ATOM 1599 O O . ARG A 1 199 ? 81.289 -36.178 -169.264 1.00 47.19 199 ARG A O 1
ATOM 1606 N N . PRO A 1 200 ? 83.139 -35.587 -168.115 1.00 62.28 200 PRO A N 1
ATOM 1607 C CA . PRO A 1 200 ? 83.313 -34.173 -168.568 1.00 62.28 200 PRO A CA 1
ATOM 1608 C C . PRO A 1 200 ? 84.637 -33.791 -169.337 1.00 62.28 200 PRO A C 1
ATOM 1610 O O . PRO A 1 200 ? 85.414 -34.665 -169.709 1.00 62.28 200 PRO A O 1
ATOM 1613 N N . GLY A 1 201 ? 84.928 -32.479 -169.487 1.00 46.09 201 GLY A N 1
ATOM 1614 C CA . GLY A 1 201 ? 86.194 -31.815 -169.928 1.00 46.09 201 GLY A CA 1
ATOM 1615 C C . GLY A 1 201 ? 86.107 -30.273 -169.711 1.00 46.09 201 GLY A C 1
ATOM 1616 O O . GLY A 1 201 ? 85.059 -29.840 -169.235 1.00 46.09 201 GLY A O 1
ATOM 1617 N N . ASP A 1 202 ? 87.057 -29.364 -170.012 1.00 47.09 202 ASP A N 1
ATOM 1618 C CA . ASP A 1 202 ? 88.506 -29.380 -170.367 1.00 47.09 202 ASP A CA 1
ATOM 1619 C C . ASP A 1 202 ? 89.082 -27.909 -170.323 1.00 47.09 202 ASP A C 1
ATOM 1621 O O . ASP A 1 202 ? 88.283 -26.980 -170.172 1.00 47.09 202 ASP A O 1
ATOM 1625 N N . GLY A 1 203 ? 90.404 -27.637 -170.454 1.00 49.50 203 GLY A N 1
ATOM 1626 C CA . GLY A 1 203 ? 90.957 -26.263 -170.665 1.00 49.50 203 GLY A CA 1
ATOM 1627 C C . GLY A 1 203 ? 92.380 -25.928 -170.136 1.00 49.50 203 GLY A C 1
ATOM 1628 O O . GLY A 1 203 ? 93.098 -26.809 -169.673 1.00 49.50 203 GLY A O 1
ATOM 1629 N N . ASN A 1 204 ? 92.808 -24.641 -170.195 1.00 54.62 204 ASN A N 1
ATOM 1630 C CA . ASN A 1 204 ? 94.024 -24.117 -169.512 1.00 54.62 204 ASN A CA 1
ATOM 1631 C C . ASN A 1 204 ? 94.148 -22.557 -169.506 1.00 54.62 204 ASN A C 1
ATOM 1633 O O . ASN A 1 204 ? 94.447 -21.981 -170.551 1.00 54.62 204 ASN A O 1
ATOM 1637 N N . LEU A 1 205 ? 93.946 -21.849 -168.370 1.00 50.41 205 LEU A N 1
ATOM 1638 C CA . LEU A 1 205 ? 94.195 -20.378 -168.262 1.00 50.41 205 LEU A CA 1
ATOM 1639 C C . LEU A 1 205 ? 94.276 -19.782 -166.820 1.00 50.41 205 LEU A C 1
ATOM 1641 O O . LEU A 1 205 ? 93.982 -18.605 -166.621 1.00 50.41 205 LEU A O 1
ATOM 1645 N N . ALA A 1 206 ? 94.572 -20.574 -165.780 1.00 62.34 206 ALA A N 1
ATOM 1646 C CA . ALA A 1 206 ? 94.082 -20.275 -164.416 1.00 62.34 206 ALA A CA 1
ATOM 1647 C C . ALA A 1 206 ? 95.074 -19.697 -163.370 1.00 62.34 206 ALA A C 1
ATOM 1649 O O . ALA A 1 206 ? 94.633 -19.359 -162.274 1.00 62.34 206 ALA A O 1
ATOM 1650 N N . ALA A 1 207 ? 96.380 -19.605 -163.644 1.00 59.44 207 ALA A N 1
ATOM 1651 C CA . ALA A 1 207 ? 97.392 -19.484 -162.579 1.00 59.44 207 ALA A CA 1
ATOM 1652 C C . ALA A 1 207 ? 97.477 -18.113 -161.865 1.00 59.44 207 ALA A C 1
ATOM 1654 O O . ALA A 1 207 ? 97.453 -18.060 -160.637 1.00 59.44 207 ALA A O 1
ATOM 1655 N N . GLU A 1 208 ? 97.576 -17.003 -162.604 1.00 56.97 208 GLU A N 1
ATOM 1656 C CA . GLU A 1 208 ? 97.998 -15.701 -162.040 1.00 56.97 208 GLU A CA 1
ATOM 1657 C C . GLU A 1 208 ? 97.012 -15.101 -161.021 1.00 56.97 208 GLU A C 1
ATOM 1659 O O . GLU A 1 208 ? 97.418 -14.387 -160.108 1.00 56.97 208 GLU A O 1
ATOM 1664 N N . LYS A 1 209 ? 95.720 -15.440 -161.114 1.00 62.03 209 LYS A N 1
ATOM 1665 C CA . LYS A 1 209 ? 94.670 -14.920 -160.216 1.00 62.03 209 LYS A CA 1
ATOM 1666 C C . LYS A 1 209 ? 94.750 -15.435 -158.774 1.00 62.03 209 LYS A C 1
ATOM 1668 O O . LYS A 1 209 ? 94.002 -14.953 -157.927 1.00 62.03 209 LYS A O 1
ATOM 1673 N N . MET A 1 210 ? 95.592 -16.429 -158.489 1.00 68.06 210 MET A N 1
ATOM 1674 C CA . MET A 1 210 ? 95.644 -17.060 -157.167 1.00 68.06 210 MET A CA 1
ATOM 1675 C C . MET A 1 210 ? 96.492 -16.270 -156.158 1.00 68.06 210 MET A C 1
ATOM 1677 O O . MET A 1 210 ? 96.118 -16.185 -154.992 1.00 68.06 210 MET A O 1
ATOM 1681 N N . GLU A 1 211 ? 97.589 -15.652 -156.603 1.00 64.19 211 GLU A N 1
ATOM 1682 C CA . GLU A 1 211 ? 98.552 -14.970 -155.722 1.00 64.19 211 GLU A CA 1
ATOM 1683 C C . GLU A 1 211 ? 97.981 -13.666 -155.131 1.00 64.19 211 GLU A C 1
ATOM 1685 O O . GLU A 1 211 ? 98.137 -13.369 -153.945 1.00 64.19 211 GLU A O 1
ATOM 1690 N N . GLU A 1 212 ? 97.247 -12.902 -155.944 1.00 66.50 212 GLU A N 1
ATOM 1691 C CA . GLU A 1 212 ? 96.693 -11.593 -155.570 1.00 66.50 212 GLU A CA 1
ATOM 1692 C C . GLU A 1 212 ? 95.643 -11.700 -154.441 1.00 66.50 212 GLU A C 1
ATOM 1694 O O . GLU A 1 212 ? 95.586 -10.854 -153.542 1.00 66.50 212 GLU A O 1
ATOM 1699 N N . LEU A 1 213 ? 94.882 -12.803 -154.414 1.00 74.00 213 LEU A N 1
ATOM 1700 C CA . LEU A 1 213 ? 93.909 -13.119 -153.360 1.00 74.00 213 LEU A CA 1
ATOM 1701 C C . LEU A 1 213 ? 94.568 -13.374 -151.991 1.00 74.00 213 LEU A C 1
ATOM 1703 O O . LEU A 1 213 ? 93.999 -13.013 -150.959 1.00 74.00 213 LEU A O 1
ATOM 1707 N N . ILE A 1 214 ? 95.772 -13.957 -151.961 1.00 76.62 214 ILE A N 1
ATOM 1708 C CA . ILE A 1 214 ? 96.478 -14.308 -150.714 1.00 76.62 214 ILE A CA 1
ATOM 1709 C C . ILE A 1 214 ? 96.899 -13.043 -149.948 1.00 76.62 214 ILE A C 1
ATOM 1711 O O . ILE A 1 214 ? 96.812 -12.990 -148.718 1.00 76.62 214 ILE A O 1
ATOM 1715 N N . ILE A 1 215 ? 97.320 -11.998 -150.669 1.00 78.81 215 ILE A N 1
ATOM 1716 C CA . ILE A 1 215 ? 97.740 -10.718 -150.078 1.00 78.81 215 ILE A CA 1
ATOM 1717 C C . ILE A 1 215 ? 96.535 -9.943 -149.524 1.00 78.81 215 ILE A C 1
ATOM 1719 O O . ILE A 1 215 ? 96.641 -9.332 -148.457 1.00 78.81 215 ILE A O 1
ATOM 1723 N N . ALA A 1 216 ? 95.389 -9.984 -150.213 1.00 73.56 216 ALA A N 1
ATOM 1724 C CA . ALA A 1 216 ? 94.151 -9.365 -149.742 1.00 73.56 216 ALA A CA 1
ATOM 1725 C C . ALA A 1 216 ? 93.659 -10.011 -148.433 1.00 73.56 216 ALA A C 1
ATOM 1727 O O . ALA A 1 216 ? 93.498 -9.313 -147.429 1.00 73.56 216 ALA A O 1
ATOM 1728 N N . LEU A 1 217 ? 93.534 -11.344 -148.418 1.00 81.25 217 LEU A N 1
ATOM 1729 C CA . LEU A 1 217 ? 93.062 -12.115 -147.263 1.00 81.25 217 LEU A CA 1
ATOM 1730 C C . LEU A 1 217 ? 93.925 -11.887 -146.009 1.00 81.25 217 LEU A C 1
ATOM 1732 O O . LEU A 1 217 ? 93.405 -11.809 -144.898 1.00 81.25 217 LEU A O 1
ATOM 1736 N N . ARG A 1 218 ? 95.249 -11.742 -146.164 1.00 79.31 218 ARG A N 1
ATOM 1737 C CA . ARG A 1 218 ? 96.145 -11.474 -145.027 1.00 79.31 218 ARG A CA 1
ATOM 1738 C C . ARG A 1 218 ? 95.867 -10.111 -144.382 1.00 79.31 218 ARG A C 1
ATOM 1740 O O . ARG A 1 218 ? 95.751 -10.048 -143.163 1.00 79.31 218 ARG A O 1
ATOM 1747 N N . ARG A 1 219 ? 95.691 -9.045 -145.177 1.00 80.62 219 ARG A N 1
ATOM 1748 C CA . ARG A 1 219 ? 95.370 -7.699 -144.653 1.00 80.62 219 ARG A CA 1
ATOM 1749 C C . ARG A 1 219 ? 94.011 -7.643 -143.958 1.00 80.62 219 ARG A C 1
ATOM 1751 O O . ARG A 1 219 ? 93.866 -6.933 -142.966 1.00 80.62 219 ARG A O 1
ATOM 1758 N N . GLU A 1 220 ? 93.032 -8.381 -144.473 1.00 78.94 220 GLU A N 1
ATOM 1759 C CA . GLU A 1 220 ? 91.713 -8.524 -143.851 1.00 78.94 220 GLU A CA 1
ATOM 1760 C C . GLU A 1 220 ? 91.837 -9.174 -142.463 1.00 78.94 220 GLU A C 1
ATOM 1762 O O . GLU A 1 220 ? 91.374 -8.610 -141.473 1.00 78.94 220 GLU A O 1
ATOM 1767 N N . LYS A 1 221 ? 92.582 -10.284 -142.353 1.00 86.88 221 LYS A N 1
ATOM 1768 C CA . LYS A 1 221 ? 92.810 -10.968 -141.069 1.00 86.88 221 LYS A CA 1
ATOM 1769 C C . LYS A 1 221 ? 93.649 -10.169 -140.074 1.00 86.88 221 LYS A C 1
ATOM 1771 O O . LYS A 1 221 ? 93.317 -10.165 -138.892 1.00 86.88 221 LYS A O 1
ATOM 1776 N N . ASP A 1 222 ? 94.664 -9.435 -140.523 1.00 85.31 222 ASP A N 1
ATOM 1777 C CA . ASP A 1 222 ? 95.407 -8.514 -139.649 1.00 85.31 222 ASP A CA 1
ATOM 1778 C C . ASP A 1 222 ? 94.492 -7.388 -139.107 1.00 85.31 222 ASP A C 1
ATOM 1780 O O . ASP A 1 222 ? 94.635 -6.968 -137.957 1.00 85.31 222 ASP A O 1
ATOM 1784 N N . SER A 1 223 ? 93.500 -6.951 -139.895 1.00 83.69 223 SER A N 1
ATOM 1785 C CA . SER A 1 223 ? 92.514 -5.934 -139.491 1.00 83.69 223 SER A CA 1
ATOM 1786 C C . SER A 1 223 ? 91.474 -6.477 -138.498 1.00 83.69 223 SER A C 1
ATOM 1788 O O . SER A 1 223 ? 91.176 -5.811 -137.506 1.00 83.69 223 SER A O 1
ATOM 1790 N N . GLU A 1 224 ? 90.969 -7.700 -138.706 1.00 84.44 224 GLU A N 1
ATOM 1791 C CA . GLU A 1 224 ? 90.120 -8.412 -137.731 1.00 84.44 224 GLU A CA 1
ATOM 1792 C C . GLU A 1 224 ? 90.830 -8.577 -136.378 1.00 84.44 224 GLU A C 1
ATOM 1794 O O . GLU A 1 224 ? 90.238 -8.356 -135.321 1.00 84.44 224 GLU A O 1
ATOM 1799 N N . ILE A 1 225 ? 92.121 -8.925 -136.400 1.00 85.81 225 ILE A N 1
ATOM 1800 C CA . ILE A 1 225 ? 92.922 -9.145 -135.192 1.00 85.81 225 ILE A CA 1
ATOM 1801 C C . ILE A 1 225 ? 93.069 -7.860 -134.360 1.00 85.81 225 ILE A C 1
ATOM 1803 O O . ILE A 1 225 ? 92.975 -7.926 -133.133 1.00 85.81 225 ILE A O 1
ATOM 1807 N N . GLU A 1 226 ? 93.278 -6.692 -134.978 1.00 86.75 226 GLU A N 1
ATOM 1808 C CA . GLU A 1 226 ? 93.327 -5.423 -134.231 1.00 86.75 226 GLU A CA 1
ATOM 1809 C C . GLU A 1 226 ? 91.948 -4.958 -133.737 1.00 86.75 226 GLU A C 1
ATOM 1811 O O . GLU A 1 226 ? 91.865 -4.401 -132.640 1.00 86.75 226 GLU A O 1
ATOM 1816 N N . ALA A 1 227 ? 90.861 -5.253 -134.460 1.00 84.44 227 ALA A N 1
ATOM 1817 C CA . ALA A 1 227 ? 89.504 -5.006 -133.966 1.00 84.44 227 ALA A CA 1
ATOM 1818 C C . ALA A 1 227 ? 89.234 -5.794 -132.668 1.00 84.44 227 ALA A C 1
ATOM 1820 O O . ALA A 1 227 ? 88.925 -5.192 -131.638 1.00 84.44 227 ALA A O 1
ATOM 1821 N N . ILE A 1 228 ? 89.488 -7.109 -132.674 1.00 88.06 228 ILE A N 1
ATOM 1822 C CA . ILE A 1 228 ? 89.319 -7.989 -131.504 1.00 88.06 228 ILE A CA 1
ATOM 1823 C C . ILE A 1 228 ? 90.215 -7.543 -130.331 1.00 88.06 228 ILE A C 1
ATOM 1825 O O . ILE A 1 228 ? 89.781 -7.520 -129.178 1.00 88.06 228 ILE A O 1
ATOM 1829 N N . LYS A 1 229 ? 91.464 -7.125 -130.593 1.00 88.31 229 LYS A N 1
ATOM 1830 C CA . LYS A 1 229 ? 92.352 -6.561 -129.554 1.00 88.31 229 LYS A CA 1
ATOM 1831 C C . LYS A 1 229 ? 91.816 -5.259 -128.956 1.00 88.31 229 LYS A C 1
ATOM 1833 O O . LYS A 1 229 ? 92.057 -4.997 -127.774 1.00 88.31 229 LYS A O 1
ATOM 1838 N N . MET A 1 230 ? 91.142 -4.422 -129.746 1.00 88.81 230 MET A N 1
ATOM 1839 C CA . MET A 1 230 ? 90.540 -3.184 -129.252 1.00 88.81 230 MET A CA 1
ATOM 1840 C C . MET A 1 230 ? 89.277 -3.467 -128.429 1.00 88.81 230 MET A C 1
ATOM 1842 O O . MET A 1 230 ? 89.108 -2.869 -127.367 1.00 88.81 230 MET A O 1
ATOM 1846 N N . GLU A 1 231 ? 88.443 -4.416 -128.855 1.00 87.62 231 GLU A N 1
ATOM 1847 C CA . GLU A 1 231 ? 87.269 -4.880 -128.107 1.00 87.62 231 GLU A CA 1
ATOM 1848 C C . GLU A 1 231 ? 87.666 -5.463 -126.746 1.00 87.62 231 GLU A C 1
ATOM 1850 O O . GLU A 1 231 ? 87.235 -4.939 -125.722 1.00 87.62 231 GLU A O 1
ATOM 1855 N N . LEU A 1 232 ? 88.594 -6.427 -126.704 1.00 89.69 232 LEU A N 1
ATOM 1856 C CA . LEU A 1 232 ? 89.103 -7.009 -125.451 1.00 89.69 232 LEU A CA 1
ATOM 1857 C C . LEU A 1 232 ? 89.736 -5.961 -124.517 1.00 89.69 232 LEU A C 1
ATOM 1859 O O . LEU A 1 232 ? 89.638 -6.066 -123.292 1.00 89.69 232 LEU A O 1
ATOM 1863 N N . ARG A 1 233 ? 90.373 -4.918 -125.069 1.00 91.62 233 ARG A N 1
ATOM 1864 C CA . ARG A 1 233 ? 90.894 -3.789 -124.281 1.00 91.62 233 ARG A CA 1
ATOM 1865 C C . ARG A 1 233 ? 89.764 -2.941 -123.693 1.00 91.62 233 ARG A C 1
ATOM 1867 O O . ARG A 1 233 ? 89.866 -2.516 -122.545 1.00 91.62 233 ARG A O 1
ATOM 1874 N N . ASN A 1 234 ? 88.701 -2.699 -124.455 1.00 90.19 234 ASN A N 1
ATOM 1875 C CA . ASN A 1 234 ? 87.536 -1.942 -124.002 1.00 90.19 234 ASN A CA 1
ATOM 1876 C C . ASN A 1 234 ? 86.729 -2.718 -122.951 1.00 90.19 234 ASN A C 1
ATOM 1878 O O . ASN A 1 234 ? 86.370 -2.137 -121.927 1.00 90.19 234 ASN A O 1
ATOM 1882 N N . GLU A 1 235 ? 86.527 -4.025 -123.142 1.00 90.62 235 GLU A N 1
ATOM 1883 C CA . GLU A 1 235 ? 85.934 -4.911 -122.137 1.00 90.62 235 GLU A CA 1
ATOM 1884 C C . GLU A 1 235 ? 86.756 -4.904 -120.850 1.00 90.62 235 GLU A C 1
ATOM 1886 O O . GLU A 1 235 ? 86.207 -4.589 -119.792 1.00 90.62 235 GLU A O 1
ATOM 1891 N N . ARG A 1 236 ? 88.078 -5.135 -120.929 1.00 91.94 236 ARG A N 1
ATOM 1892 C CA . ARG A 1 236 ? 88.969 -5.045 -119.762 1.00 91.94 236 ARG A CA 1
ATOM 1893 C C . ARG A 1 236 ? 88.811 -3.702 -119.048 1.00 91.94 236 ARG A C 1
ATOM 1895 O O . ARG A 1 236 ? 88.576 -3.692 -117.846 1.00 91.94 236 ARG A O 1
ATOM 1902 N N . ASN A 1 237 ? 88.884 -2.584 -119.771 1.00 92.25 237 ASN A N 1
ATOM 1903 C CA . ASN A 1 237 ? 88.718 -1.247 -119.193 1.00 92.25 237 ASN A CA 1
ATOM 1904 C C . ASN A 1 237 ? 87.335 -1.047 -118.536 1.00 92.25 237 ASN A C 1
ATOM 1906 O O . ASN A 1 237 ? 87.216 -0.259 -117.598 1.00 92.25 237 ASN A O 1
ATOM 1910 N N . SER A 1 238 ? 86.290 -1.734 -119.011 1.00 91.81 238 SER A N 1
ATOM 1911 C CA . SER A 1 238 ? 84.958 -1.705 -118.395 1.00 91.81 238 SER A CA 1
ATOM 1912 C C . SER A 1 238 ? 84.892 -2.530 -117.102 1.00 91.81 238 SER A C 1
ATOM 1914 O O . SER A 1 238 ? 84.321 -2.066 -116.115 1.00 91.81 238 SER A O 1
ATOM 1916 N N . PHE A 1 239 ? 85.543 -3.700 -117.065 1.00 92.38 239 PHE A N 1
ATOM 1917 C CA . PHE A 1 239 ? 85.653 -4.524 -115.860 1.00 92.38 239 PHE A CA 1
ATOM 1918 C C . PHE A 1 239 ? 86.540 -3.865 -114.801 1.00 92.38 239 PHE A C 1
ATOM 1920 O O . PHE A 1 239 ? 86.154 -3.832 -113.640 1.00 92.38 239 PHE A O 1
ATOM 1927 N N . GLU A 1 240 ? 87.670 -3.271 -115.190 1.00 92.56 240 GLU A N 1
ATOM 1928 C CA . GLU A 1 240 ? 88.600 -2.577 -114.288 1.00 92.56 240 GLU A CA 1
ATOM 1929 C C . GLU A 1 240 ? 87.903 -1.393 -113.582 1.00 92.56 240 GLU A C 1
ATOM 1931 O O . GLU A 1 240 ? 87.977 -1.268 -112.362 1.00 92.56 240 GLU A O 1
ATOM 1936 N N . LYS A 1 241 ? 87.091 -0.611 -114.314 1.00 94.06 241 LYS A N 1
ATOM 1937 C CA . LYS A 1 241 ? 86.209 0.422 -113.731 1.00 94.06 241 LYS A CA 1
ATOM 1938 C C . LYS A 1 241 ? 85.118 -0.147 -112.821 1.00 94.06 241 LYS A C 1
ATOM 1940 O O . LYS A 1 241 ? 84.776 0.469 -111.815 1.00 94.06 241 LYS A O 1
ATOM 1945 N N . LYS A 1 242 ? 84.532 -1.296 -113.175 1.00 94.69 242 LYS A N 1
ATOM 1946 C CA . LYS A 1 242 ? 83.467 -1.916 -112.373 1.00 94.69 242 LYS A CA 1
ATOM 1947 C C . LYS A 1 242 ? 84.001 -2.542 -111.082 1.00 94.69 242 LYS A C 1
ATOM 1949 O O . LYS A 1 242 ? 83.290 -2.530 -110.086 1.00 94.69 242 LYS A O 1
ATOM 1954 N N . ILE A 1 243 ? 85.241 -3.032 -111.088 1.00 92.75 243 ILE A N 1
ATOM 1955 C CA . ILE A 1 243 ? 85.964 -3.457 -109.885 1.00 92.75 243 ILE A CA 1
ATOM 1956 C C . ILE A 1 243 ? 86.177 -2.246 -108.971 1.00 92.75 243 ILE A C 1
ATOM 1958 O O . ILE A 1 243 ? 85.694 -2.275 -107.847 1.00 92.75 243 ILE A O 1
ATOM 1962 N N . GLN A 1 244 ? 86.747 -1.149 -109.484 1.00 93.50 244 GLN A N 1
ATOM 1963 C CA . GLN A 1 244 ? 86.955 0.089 -108.714 1.00 93.50 244 GLN A CA 1
ATOM 1964 C C . GLN A 1 244 ? 85.656 0.617 -108.080 1.00 93.50 244 GLN A C 1
ATOM 1966 O O . GLN A 1 244 ? 85.619 0.894 -106.887 1.00 93.50 244 GLN A O 1
ATOM 1971 N N . SER A 1 245 ? 84.555 0.663 -108.839 1.00 93.38 245 SER A N 1
ATOM 1972 C CA . SER A 1 245 ? 83.244 1.081 -108.315 1.00 93.38 245 SER A CA 1
ATOM 1973 C C . SER A 1 245 ? 82.707 0.166 -107.203 1.00 93.38 245 SER A C 1
ATOM 1975 O O . SER A 1 245 ? 82.004 0.643 -106.315 1.00 93.38 245 SER A O 1
ATOM 1977 N N . LEU A 1 246 ? 83.008 -1.137 -107.240 1.00 93.44 246 LEU A N 1
ATOM 1978 C CA . LEU A 1 246 ? 82.609 -2.089 -106.197 1.00 93.44 246 LEU A CA 1
ATOM 1979 C C . LEU A 1 246 ? 83.539 -2.037 -104.976 1.00 93.44 246 LEU A C 1
ATOM 1981 O O . LEU A 1 246 ? 83.082 -2.277 -103.862 1.00 93.44 246 LEU A O 1
ATOM 1985 N N . GLU A 1 247 ? 84.816 -1.705 -105.166 1.00 92.81 247 GLU A N 1
ATOM 1986 C CA . GLU A 1 247 ? 85.771 -1.434 -104.084 1.00 92.81 247 GLU A CA 1
ATOM 1987 C C . GLU A 1 247 ? 85.397 -0.143 -103.332 1.00 92.81 247 GLU A C 1
ATOM 1989 O O . GLU A 1 247 ? 85.410 -0.128 -102.101 1.00 92.81 247 GLU A O 1
ATOM 1994 N N . GLU A 1 248 ? 84.968 0.903 -104.047 1.00 94.00 248 GLU A N 1
ATOM 1995 C CA . GLU A 1 248 ? 84.425 2.139 -103.464 1.00 94.00 248 GLU A CA 1
ATOM 1996 C C . GLU A 1 248 ? 83.121 1.883 -102.683 1.00 94.00 248 GLU A C 1
ATOM 1998 O O . GLU A 1 248 ? 83.030 2.269 -101.514 1.00 94.00 248 GLU A O 1
ATOM 2003 N N . GLU A 1 249 ? 82.145 1.165 -103.262 1.00 94.69 249 GLU A N 1
ATOM 2004 C CA . GLU A 1 249 ? 80.920 0.764 -102.546 1.00 94.69 249 GLU A CA 1
ATOM 2005 C C . GLU A 1 249 ? 81.218 -0.090 -101.304 1.00 94.69 249 GLU A C 1
ATOM 2007 O O . GLU A 1 249 ? 80.610 0.110 -100.250 1.00 94.69 249 GLU A O 1
ATOM 2012 N N . LEU A 1 250 ? 82.151 -1.043 -101.396 1.00 93.75 250 LEU A N 1
ATOM 2013 C CA . LEU A 1 250 ? 82.553 -1.867 -100.256 1.00 93.75 250 LEU A CA 1
ATOM 2014 C C . LEU A 1 250 ? 83.157 -0.995 -99.149 1.00 93.75 250 LEU A C 1
ATOM 2016 O O . LEU A 1 250 ? 82.781 -1.134 -97.983 1.00 93.75 250 LEU A O 1
ATOM 2020 N N . GLN A 1 251 ? 84.041 -0.062 -99.510 1.00 94.19 251 GLN A N 1
ATOM 2021 C CA . GLN A 1 251 ? 84.695 0.812 -98.546 1.00 94.19 251 GLN A CA 1
ATOM 2022 C C . GLN A 1 251 ? 83.710 1.783 -97.875 1.00 94.19 251 GLN A C 1
ATOM 2024 O O . GLN A 1 251 ? 83.850 2.056 -96.679 1.00 94.19 251 GLN A O 1
ATOM 2029 N N . GLU A 1 252 ? 82.694 2.273 -98.593 1.00 93.44 252 GLU A N 1
ATOM 2030 C CA . GLU A 1 252 ? 81.597 3.057 -98.012 1.00 93.44 252 GLU A CA 1
ATOM 2031 C C . GLU A 1 252 ? 80.792 2.226 -96.999 1.00 93.44 252 GLU A C 1
ATOM 2033 O O . GLU A 1 252 ? 80.633 2.646 -95.850 1.00 93.44 252 GLU A O 1
ATOM 2038 N N . ARG A 1 253 ? 80.380 1.004 -97.364 1.00 93.38 253 ARG A N 1
ATOM 2039 C CA . ARG A 1 253 ? 79.610 0.099 -96.483 1.00 93.38 253 ARG A CA 1
ATOM 2040 C C . ARG A 1 253 ? 80.392 -0.305 -95.232 1.00 93.38 253 ARG A C 1
ATOM 2042 O O . ARG A 1 253 ? 79.815 -0.428 -94.149 1.00 93.38 253 ARG A O 1
ATOM 2049 N N . GLU A 1 254 ? 81.710 -0.480 -95.337 1.00 93.75 254 GLU A N 1
ATOM 2050 C CA . GLU A 1 254 ? 82.575 -0.668 -94.168 1.00 93.75 254 GLU A CA 1
ATOM 2051 C C . GLU A 1 254 ? 82.573 0.564 -93.255 1.00 93.75 254 GLU A C 1
ATOM 2053 O O . GLU A 1 254 ? 82.417 0.429 -92.036 1.00 93.75 254 GLU A O 1
ATOM 2058 N N . ASN A 1 255 ? 82.694 1.768 -93.823 1.00 93.94 255 ASN A N 1
ATOM 2059 C CA . ASN A 1 255 ? 82.653 3.016 -93.065 1.00 93.94 255 ASN A CA 1
ATOM 2060 C C . ASN A 1 255 ? 81.311 3.186 -92.332 1.00 93.94 255 ASN A C 1
ATOM 2062 O O . ASN A 1 255 ? 81.324 3.393 -91.111 1.00 93.94 255 ASN A O 1
ATOM 2066 N N . GLU A 1 256 ? 80.178 3.000 -93.020 1.00 94.25 256 GLU A N 1
ATOM 2067 C CA . GLU A 1 256 ? 78.830 2.970 -92.427 1.00 94.25 256 GLU A CA 1
ATOM 2068 C C . GLU A 1 256 ? 78.752 1.976 -91.258 1.00 94.25 256 GLU A C 1
ATOM 2070 O O . GLU A 1 256 ? 78.316 2.322 -90.155 1.00 94.25 256 GLU A O 1
ATOM 2075 N N . LEU A 1 257 ? 79.262 0.754 -91.449 1.00 94.12 257 LEU A N 1
ATOM 2076 C CA . LEU A 1 257 ? 79.276 -0.284 -90.422 1.00 94.12 257 LEU A CA 1
ATOM 2077 C C . LEU A 1 257 ? 80.123 0.108 -89.195 1.00 94.12 257 LEU A C 1
ATOM 2079 O O . LEU A 1 257 ? 79.761 -0.251 -88.069 1.00 94.12 257 LEU A O 1
ATOM 2083 N N . THR A 1 258 ? 81.225 0.857 -89.349 1.00 93.31 258 THR A N 1
ATOM 2084 C CA . THR A 1 258 ? 81.966 1.388 -88.183 1.00 93.31 258 THR A CA 1
ATOM 2085 C C . THR A 1 258 ? 81.212 2.505 -87.461 1.00 93.31 258 THR A C 1
ATOM 2087 O O . THR A 1 258 ? 81.290 2.591 -86.230 1.00 93.31 258 THR A O 1
ATOM 2090 N N . VAL A 1 259 ? 80.472 3.347 -88.190 1.00 93.62 259 VAL A N 1
ATOM 2091 C CA . VAL A 1 259 ? 79.640 4.410 -87.610 1.00 93.62 259 VAL A CA 1
ATOM 2092 C C . VAL A 1 259 ? 78.488 3.796 -86.823 1.00 93.62 259 VAL A C 1
ATOM 2094 O O . VAL A 1 259 ? 78.288 4.163 -85.664 1.00 93.62 259 VAL A O 1
ATOM 2097 N N . GLU A 1 260 ? 77.799 2.793 -87.368 1.00 93.31 260 GLU A N 1
ATOM 2098 C CA . GLU A 1 260 ? 76.676 2.183 -86.660 1.00 93.31 260 GLU A CA 1
ATOM 2099 C C . GLU A 1 260 ? 77.122 1.310 -85.476 1.00 93.31 260 GLU A C 1
ATOM 2101 O O . GLU A 1 260 ? 76.482 1.331 -84.424 1.00 93.31 260 GLU A O 1
ATOM 2106 N N . LYS A 1 261 ? 78.298 0.665 -85.539 1.00 94.00 261 LYS A N 1
ATOM 2107 C CA . LYS A 1 261 ? 78.933 0.068 -84.345 1.00 94.00 261 LYS A CA 1
ATOM 2108 C C . LYS A 1 261 ? 79.161 1.111 -83.236 1.00 94.00 261 LYS A C 1
ATOM 2110 O O . LYS A 1 261 ? 78.880 0.832 -82.070 1.00 94.00 261 LYS A O 1
ATOM 2115 N N . LYS A 1 262 ? 79.608 2.330 -83.574 1.00 94.25 262 LYS A N 1
ATOM 2116 C CA . LYS A 1 262 ? 79.763 3.438 -82.606 1.00 94.25 262 LYS A CA 1
ATOM 2117 C C . LYS A 1 262 ? 78.411 3.951 -82.090 1.00 94.25 262 LYS A C 1
ATOM 2119 O O . LYS A 1 262 ? 78.309 4.276 -80.909 1.00 94.25 262 LYS A O 1
ATOM 2124 N N . ASN A 1 263 ? 77.376 4.014 -82.926 1.00 94.06 263 ASN A N 1
ATOM 2125 C CA . ASN A 1 263 ? 76.034 4.443 -82.517 1.00 94.06 263 ASN A CA 1
ATOM 2126 C C . ASN A 1 263 ? 75.348 3.425 -81.603 1.00 94.06 263 ASN A C 1
ATOM 2128 O O . ASN A 1 263 ? 74.790 3.817 -80.579 1.00 94.06 263 ASN A O 1
ATOM 2132 N N . ARG A 1 264 ? 75.452 2.126 -81.904 1.00 94.19 264 ARG A N 1
ATOM 2133 C CA . ARG A 1 264 ? 75.009 1.047 -81.012 1.00 94.19 264 ARG A CA 1
ATOM 2134 C C . ARG A 1 264 ? 75.642 1.177 -79.624 1.00 94.19 264 ARG A C 1
ATOM 2136 O O . ARG A 1 264 ? 74.915 1.247 -78.643 1.00 94.19 264 ARG A O 1
ATOM 2143 N N . LEU A 1 265 ? 76.964 1.359 -79.541 1.00 94.50 265 LEU A N 1
ATOM 2144 C CA . LEU A 1 265 ? 77.661 1.560 -78.260 1.00 94.50 265 LEU A CA 1
ATOM 2145 C C . LEU A 1 265 ? 77.213 2.820 -77.490 1.00 94.50 265 LEU A C 1
ATOM 2147 O O . LEU A 1 265 ? 77.301 2.839 -76.263 1.00 94.50 265 LEU A O 1
ATOM 2151 N N . LYS A 1 266 ? 76.728 3.873 -78.168 1.00 95.06 266 LYS A N 1
ATOM 2152 C CA . LYS A 1 266 ? 76.075 5.015 -77.498 1.00 95.06 266 LYS A CA 1
ATOM 2153 C C . LYS A 1 266 ? 74.707 4.608 -76.939 1.00 95.06 266 LYS A C 1
ATOM 2155 O O . LYS A 1 266 ? 74.443 4.866 -75.769 1.00 95.06 266 LYS A O 1
ATOM 2160 N N . ARG A 1 267 ? 73.871 3.942 -77.750 1.00 94.31 267 ARG A N 1
ATOM 2161 C CA . ARG A 1 267 ? 72.535 3.461 -77.351 1.00 94.31 267 ARG A CA 1
ATOM 2162 C C . ARG A 1 267 ? 72.612 2.514 -76.151 1.00 94.31 267 ARG A C 1
ATOM 2164 O O . ARG A 1 267 ? 71.906 2.734 -75.173 1.00 94.31 267 ARG A O 1
ATOM 2171 N N . ASP A 1 268 ? 73.528 1.548 -76.179 1.00 94.81 268 ASP A N 1
ATOM 2172 C CA . ASP A 1 268 ? 73.743 0.583 -75.094 1.00 94.81 268 ASP A CA 1
ATOM 2173 C C . ASP A 1 268 ? 74.120 1.290 -73.771 1.00 94.81 268 ASP A C 1
ATOM 2175 O O . ASP A 1 268 ? 73.578 0.964 -72.714 1.00 94.81 268 ASP A O 1
ATOM 2179 N N . LYS A 1 269 ? 74.971 2.329 -73.821 1.00 95.69 269 LYS A N 1
ATOM 2180 C CA . LYS A 1 269 ? 75.312 3.160 -72.647 1.00 95.69 269 LYS A CA 1
ATOM 2181 C C . LYS A 1 269 ? 74.124 3.976 -72.126 1.00 95.69 269 LYS A C 1
ATOM 2183 O O . LYS A 1 269 ? 73.942 4.066 -70.914 1.00 95.69 269 LYS A O 1
ATOM 2188 N N . THR A 1 270 ? 73.305 4.550 -73.009 1.00 94.62 270 THR A N 1
ATOM 2189 C CA . THR A 1 270 ? 72.077 5.260 -72.609 1.00 94.62 270 THR A CA 1
ATOM 2190 C C . THR A 1 270 ? 71.082 4.312 -71.938 1.00 94.62 270 THR A C 1
ATOM 2192 O O . THR A 1 270 ? 70.535 4.654 -70.893 1.00 94.62 270 THR A O 1
ATOM 2195 N N . ILE A 1 271 ? 70.898 3.102 -72.477 1.00 95.56 271 ILE A N 1
ATOM 2196 C CA . ILE A 1 271 ? 70.030 2.069 -71.891 1.00 95.56 271 ILE A CA 1
ATOM 2197 C C . ILE A 1 271 ? 70.530 1.666 -70.497 1.00 95.56 271 ILE A C 1
ATOM 2199 O O . ILE A 1 271 ? 69.731 1.605 -69.564 1.00 95.56 271 ILE A O 1
ATOM 2203 N N . GLN A 1 272 ? 71.840 1.465 -70.312 1.00 95.44 272 GLN A N 1
ATOM 2204 C CA . GLN A 1 272 ? 72.420 1.187 -68.990 1.00 95.44 272 GLN A CA 1
ATOM 2205 C C . GLN A 1 272 ? 72.164 2.328 -67.991 1.00 95.44 272 GLN A C 1
ATOM 2207 O O . GLN A 1 272 ? 71.709 2.066 -66.878 1.00 95.44 272 GLN A O 1
ATOM 2212 N N . GLY A 1 273 ? 72.385 3.586 -68.389 1.00 95.19 273 GLY A N 1
ATOM 2213 C CA . GLY A 1 273 ? 72.126 4.752 -67.535 1.00 95.19 273 GLY A CA 1
ATOM 2214 C C . GLY A 1 273 ? 70.657 4.871 -67.110 1.00 95.19 273 GLY A C 1
ATOM 2215 O O . GLY A 1 273 ? 70.369 5.040 -65.926 1.00 95.19 273 GLY A O 1
ATOM 2216 N N . LEU A 1 274 ? 69.726 4.701 -68.055 1.00 95.44 274 LEU A N 1
ATOM 2217 C CA . LEU A 1 274 ? 68.287 4.699 -67.772 1.00 95.44 274 LEU A CA 1
ATOM 2218 C C . LEU A 1 274 ? 67.871 3.515 -66.886 1.00 95.44 274 LEU A C 1
ATOM 2220 O O . LEU A 1 274 ? 67.060 3.694 -65.985 1.00 95.44 274 LEU A O 1
ATOM 2224 N N . THR A 1 275 ? 68.464 2.332 -67.074 1.00 95.25 275 THR A N 1
ATOM 2225 C CA . THR A 1 275 ? 68.188 1.146 -66.239 1.00 95.25 275 THR A CA 1
ATOM 2226 C C . THR A 1 275 ? 68.601 1.368 -64.780 1.00 95.25 275 THR A C 1
ATOM 2228 O O . THR A 1 275 ? 67.889 0.956 -63.869 1.00 95.25 275 THR A O 1
ATOM 2231 N N . VAL A 1 276 ? 69.731 2.042 -64.534 1.00 95.50 276 VAL A N 1
ATOM 2232 C CA . VAL A 1 276 ? 70.166 2.394 -63.169 1.00 95.50 276 VAL A CA 1
ATOM 2233 C C . VAL A 1 276 ? 69.253 3.462 -62.555 1.00 95.50 276 VAL A C 1
ATOM 2235 O O . VAL A 1 276 ? 68.886 3.343 -61.388 1.00 95.50 276 VAL A O 1
ATOM 2238 N N . ALA A 1 277 ? 68.838 4.466 -63.333 1.00 95.69 277 ALA A N 1
ATOM 2239 C CA . ALA A 1 277 ? 67.908 5.498 -62.869 1.00 95.69 277 ALA A CA 1
ATOM 2240 C C . ALA A 1 277 ? 66.512 4.936 -62.536 1.00 95.69 277 ALA A C 1
ATOM 2242 O O . ALA A 1 277 ? 65.927 5.323 -61.525 1.00 95.69 277 ALA A O 1
ATOM 2243 N N . LEU A 1 278 ? 66.006 3.989 -63.337 1.00 94.88 278 LEU A N 1
ATOM 2244 C CA . LEU A 1 278 ? 64.761 3.270 -63.054 1.00 94.88 278 LEU A CA 1
ATOM 2245 C C . LEU A 1 278 ? 64.867 2.485 -61.745 1.00 94.88 278 LEU A C 1
ATOM 2247 O O . LEU A 1 278 ? 64.050 2.709 -60.863 1.00 94.88 278 LEU A O 1
ATOM 2251 N N . LYS A 1 279 ? 65.926 1.689 -61.549 1.00 95.62 279 LYS A N 1
ATOM 2252 C CA . LYS A 1 279 ? 66.142 0.939 -60.296 1.00 95.62 279 LYS A CA 1
ATOM 2253 C C . LYS A 1 279 ? 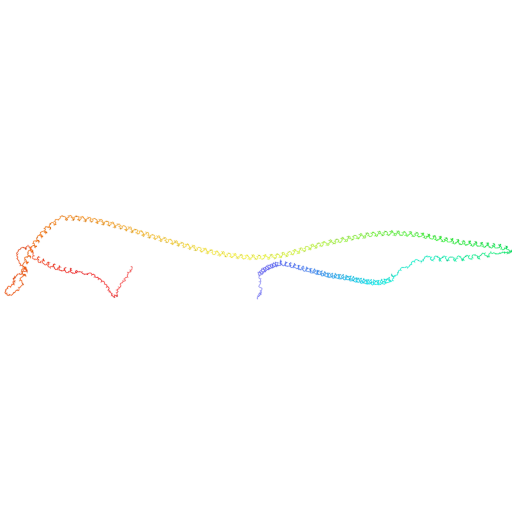66.247 1.819 -59.051 1.00 95.62 279 LYS A C 1
ATOM 2255 O O . LYS A 1 279 ? 65.812 1.417 -57.975 1.00 95.62 279 LYS A O 1
ATOM 2260 N N . ALA A 1 280 ? 66.797 3.026 -59.183 1.00 95.44 280 ALA A N 1
ATOM 2261 C CA . ALA A 1 280 ? 66.799 3.997 -58.093 1.00 95.44 280 ALA A CA 1
ATOM 2262 C C . ALA A 1 280 ? 65.376 4.485 -57.752 1.00 95.44 280 ALA A C 1
ATOM 2264 O O . ALA A 1 280 ? 65.048 4.603 -56.575 1.00 95.44 280 ALA A O 1
ATOM 2265 N N . LYS A 1 281 ? 64.519 4.716 -58.758 1.00 95.44 281 LYS A N 1
ATOM 2266 C CA . LYS A 1 281 ? 63.116 5.123 -58.560 1.00 95.44 281 LYS A CA 1
ATOM 2267 C C . LYS A 1 281 ? 62.175 3.983 -58.167 1.00 95.44 281 LYS A C 1
ATOM 2269 O O . LYS A 1 281 ? 61.222 4.233 -57.441 1.00 95.44 281 LYS A O 1
ATOM 2274 N N . GLU A 1 282 ? 62.454 2.751 -58.579 1.00 94.50 282 GLU A N 1
ATOM 2275 C CA . GLU A 1 282 ? 61.781 1.546 -58.077 1.00 94.50 282 GLU A CA 1
ATOM 2276 C C . GLU A 1 282 ? 61.981 1.445 -56.556 1.00 94.50 282 GLU A C 1
ATOM 2278 O O . GLU A 1 282 ? 61.003 1.431 -55.814 1.00 94.50 282 GLU A O 1
ATOM 2283 N N . LYS A 1 283 ? 63.232 1.537 -56.084 1.00 95.62 283 LYS A N 1
ATOM 2284 C CA . LYS A 1 283 ? 63.560 1.532 -54.649 1.00 95.62 283 LYS A CA 1
ATOM 2285 C C . LYS A 1 283 ? 62.979 2.728 -53.879 1.00 95.62 283 LYS A C 1
ATOM 2287 O O . LYS A 1 283 ? 62.511 2.559 -52.759 1.00 95.62 283 LYS A O 1
ATOM 2292 N N . GLU A 1 284 ? 62.976 3.927 -54.464 1.00 95.56 284 GLU A N 1
ATOM 2293 C CA . GLU A 1 284 ? 62.345 5.114 -53.857 1.00 95.56 284 GLU A CA 1
ATOM 2294 C C . GLU A 1 284 ? 60.826 4.919 -53.675 1.00 95.56 284 GLU A C 1
ATOM 2296 O O . GLU A 1 284 ? 60.272 5.287 -52.642 1.00 95.56 284 GLU A O 1
ATOM 2301 N N . ASN A 1 285 ? 60.157 4.271 -54.636 1.00 93.38 285 ASN A N 1
ATOM 2302 C CA . ASN A 1 285 ? 58.741 3.917 -54.521 1.00 93.38 285 ASN A CA 1
ATOM 2303 C C . ASN A 1 285 ? 58.488 2.810 -53.480 1.00 93.38 285 ASN A C 1
ATOM 2305 O O . ASN A 1 285 ? 57.483 2.876 -52.777 1.00 93.38 285 ASN A O 1
ATOM 2309 N N . GLU A 1 286 ? 59.373 1.815 -53.352 1.00 94.56 286 GLU A N 1
ATOM 2310 C CA . GLU A 1 286 ? 59.298 0.780 -52.302 1.00 94.56 286 GLU A CA 1
ATOM 2311 C C . GLU A 1 286 ? 59.434 1.388 -50.892 1.00 94.56 286 GLU A C 1
ATOM 2313 O O . GLU A 1 286 ? 58.688 1.030 -49.975 1.00 94.56 286 GLU A O 1
ATOM 2318 N N . GLU A 1 287 ? 60.343 2.352 -50.720 1.00 95.56 287 GLU A N 1
ATOM 2319 C CA . GLU A 1 287 ? 60.531 3.093 -49.466 1.00 95.56 287 GLU A CA 1
ATOM 23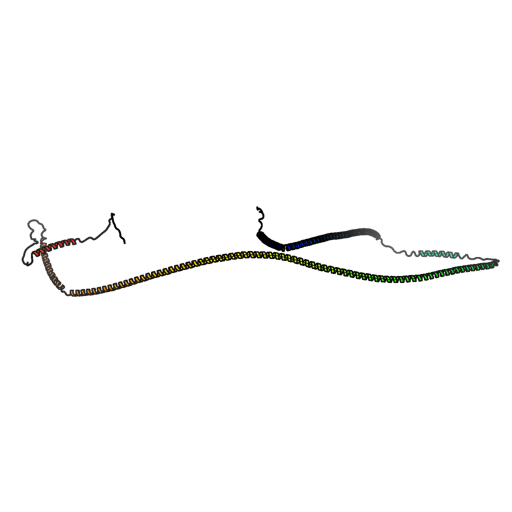20 C C . GLU A 1 287 ? 59.308 3.965 -49.134 1.00 95.56 287 GLU A C 1
ATOM 2322 O O . GLU A 1 287 ? 58.792 3.894 -48.016 1.00 95.56 287 GLU A O 1
ATOM 2327 N N . LEU A 1 288 ? 58.773 4.707 -50.111 1.00 95.25 288 LEU A N 1
ATOM 2328 C CA . LEU A 1 288 ? 57.557 5.514 -49.936 1.00 95.25 288 LEU A CA 1
ATOM 2329 C C . LEU A 1 288 ? 56.308 4.661 -49.659 1.00 95.25 288 LEU A C 1
ATOM 2331 O O . LEU A 1 288 ? 55.483 5.038 -48.828 1.00 95.25 288 LEU A O 1
ATOM 2335 N N . ALA A 1 289 ? 56.161 3.501 -50.308 1.00 94.62 289 ALA A N 1
ATOM 2336 C CA . ALA A 1 289 ? 55.067 2.570 -50.025 1.00 94.62 289 ALA A CA 1
ATOM 2337 C C . ALA A 1 289 ? 55.140 2.053 -48.578 1.00 94.62 289 ALA A C 1
ATOM 2339 O O . ALA A 1 289 ? 54.137 2.071 -47.862 1.00 94.62 289 ALA A O 1
ATOM 2340 N N . SER A 1 290 ? 56.343 1.692 -48.122 1.00 94.75 290 SER A N 1
ATOM 2341 C CA . SER A 1 290 ? 56.600 1.258 -46.743 1.00 94.75 290 SER A CA 1
ATOM 2342 C C . SER A 1 290 ? 56.259 2.350 -45.714 1.00 94.75 290 SER A C 1
ATOM 2344 O O . SER A 1 290 ? 55.686 2.058 -44.661 1.00 94.75 290 SER A O 1
ATOM 2346 N N . GLU A 1 291 ? 56.558 3.619 -46.014 1.00 96.50 291 GLU A N 1
ATOM 2347 C CA . GLU A 1 291 ? 56.180 4.755 -45.162 1.00 96.50 291 GLU A CA 1
ATOM 2348 C C . GLU A 1 291 ? 54.656 4.968 -45.124 1.00 96.50 291 GLU A C 1
ATOM 2350 O O . GLU A 1 291 ? 54.082 5.143 -44.045 1.00 96.50 291 GLU A O 1
ATOM 2355 N N . VAL A 1 292 ? 53.971 4.886 -46.271 1.00 94.19 292 VAL A N 1
ATOM 2356 C CA . VAL A 1 292 ? 52.504 5.007 -46.353 1.00 94.19 292 VAL A CA 1
ATOM 2357 C C . VAL A 1 292 ? 51.797 3.891 -45.574 1.00 94.19 292 VAL A C 1
ATOM 2359 O O . VAL A 1 292 ? 50.818 4.169 -44.871 1.00 94.19 292 VAL A O 1
ATOM 2362 N N . GLU A 1 293 ? 52.291 2.652 -45.625 1.00 94.44 293 GLU A N 1
ATOM 2363 C CA . GLU A 1 293 ? 51.770 1.548 -44.808 1.00 94.44 293 GLU A CA 1
ATOM 2364 C C . GLU A 1 293 ? 51.989 1.792 -43.306 1.00 94.44 293 GLU A C 1
ATOM 2366 O O . GLU A 1 293 ? 51.050 1.659 -42.513 1.00 94.44 293 GLU A O 1
ATOM 2371 N N . ALA A 1 294 ? 53.188 2.229 -42.903 1.00 95.38 294 ALA A N 1
ATOM 2372 C CA . ALA A 1 294 ? 53.504 2.533 -41.506 1.00 95.38 294 ALA A CA 1
ATOM 2373 C C . ALA A 1 294 ? 52.636 3.675 -40.939 1.00 95.38 294 ALA A C 1
ATOM 2375 O O . ALA A 1 294 ? 52.094 3.563 -39.832 1.00 95.38 294 ALA A O 1
ATOM 2376 N N . LEU A 1 295 ? 52.444 4.752 -41.709 1.00 94.50 295 LEU A N 1
ATOM 2377 C CA . LEU A 1 295 ? 51.554 5.861 -41.356 1.00 94.50 295 LEU A CA 1
ATOM 2378 C C . LEU A 1 295 ? 50.090 5.407 -41.272 1.00 94.50 295 LEU A C 1
ATOM 2380 O O . LEU A 1 295 ? 49.390 5.772 -40.325 1.00 94.50 295 LEU A O 1
ATOM 2384 N N . SER A 1 296 ? 49.638 4.561 -42.201 1.00 93.88 296 SER A N 1
ATOM 2385 C CA . SER A 1 296 ? 48.277 4.005 -42.197 1.00 93.88 296 SER A CA 1
ATOM 2386 C C . SER A 1 296 ? 48.019 3.126 -40.969 1.00 93.88 296 SER A C 1
ATOM 2388 O O . SER A 1 296 ? 46.988 3.272 -40.310 1.00 93.88 296 SER A O 1
ATOM 2390 N N . ALA A 1 297 ? 48.976 2.270 -40.596 1.00 94.56 297 ALA A N 1
ATOM 2391 C CA . ALA A 1 297 ? 48.899 1.437 -39.397 1.00 94.56 297 ALA A CA 1
ATOM 2392 C C . ALA A 1 297 ? 48.924 2.266 -38.096 1.00 94.56 297 ALA A C 1
ATOM 2394 O O . ALA A 1 297 ? 48.218 1.944 -37.137 1.00 94.56 297 ALA A O 1
ATOM 2395 N N . SER A 1 298 ? 49.700 3.354 -38.062 1.00 94.44 298 SER A N 1
ATOM 2396 C CA . SER A 1 298 ? 49.716 4.309 -36.945 1.00 94.44 298 SER A CA 1
ATOM 2397 C C . SER A 1 298 ? 48.366 5.026 -36.794 1.00 94.44 298 SER A C 1
ATOM 2399 O O . SER A 1 298 ? 47.780 5.059 -35.709 1.00 94.44 298 SER A O 1
ATOM 2401 N N . LEU A 1 299 ? 47.808 5.515 -37.905 1.00 94.12 299 LEU A N 1
ATOM 2402 C CA . LEU A 1 299 ? 46.513 6.194 -37.954 1.00 94.12 299 LEU A CA 1
ATOM 2403 C C . LEU A 1 299 ? 45.343 5.261 -37.591 1.00 94.12 299 LEU A C 1
ATOM 2405 O O . LEU A 1 299 ? 44.402 5.696 -36.924 1.00 94.12 299 LEU A O 1
ATOM 2409 N N . ALA A 1 300 ? 45.412 3.978 -37.958 1.00 92.81 300 ALA A N 1
ATOM 2410 C CA . ALA A 1 300 ? 44.452 2.966 -37.519 1.00 92.81 300 ALA A CA 1
ATOM 2411 C C . ALA A 1 300 ? 44.466 2.795 -35.988 1.00 92.81 300 ALA A C 1
ATOM 2413 O O . ALA A 1 300 ? 43.417 2.916 -35.353 1.00 92.81 300 ALA A O 1
ATOM 2414 N N . LYS A 1 301 ? 45.649 2.630 -35.378 1.00 94.56 301 LYS A N 1
ATOM 2415 C CA . LYS A 1 301 ? 45.803 2.531 -33.912 1.00 94.56 301 LYS A CA 1
ATOM 2416 C C . LYS A 1 301 ? 45.319 3.790 -33.185 1.00 94.56 301 LYS A C 1
ATOM 2418 O O . LYS A 1 301 ? 44.681 3.686 -32.141 1.00 94.56 301 LYS A O 1
ATOM 2423 N N . ALA A 1 302 ? 45.562 4.978 -33.743 1.00 91.62 302 ALA A N 1
ATOM 2424 C CA . ALA A 1 302 ? 45.066 6.236 -33.182 1.00 91.62 302 ALA A CA 1
ATOM 2425 C C . ALA A 1 302 ? 43.524 6.335 -33.213 1.00 91.62 302 ALA A C 1
ATOM 2427 O O . ALA A 1 302 ? 42.909 6.797 -32.246 1.00 91.62 302 ALA A O 1
ATOM 2428 N N . ARG A 1 303 ? 42.881 5.863 -34.292 1.00 92.06 303 ARG A N 1
ATOM 2429 C CA . ARG A 1 303 ? 41.411 5.763 -34.385 1.00 92.06 303 ARG A CA 1
ATOM 2430 C C . ARG A 1 303 ? 40.837 4.746 -33.400 1.00 92.06 303 ARG A C 1
ATOM 2432 O O . ARG A 1 303 ? 39.831 5.026 -32.757 1.00 92.06 303 ARG A O 1
ATOM 2439 N N . GLU A 1 304 ? 41.485 3.596 -33.241 1.00 89.38 304 GLU A N 1
ATOM 2440 C CA . GLU A 1 304 ? 41.048 2.577 -32.287 1.00 89.38 304 GLU A CA 1
ATOM 2441 C C . GLU A 1 304 ? 41.148 3.078 -30.837 1.00 89.38 304 GLU A C 1
ATOM 2443 O O . GLU A 1 304 ? 40.166 3.023 -30.098 1.00 89.38 304 GLU A O 1
ATOM 2448 N N . ALA A 1 305 ? 42.285 3.665 -30.448 1.00 90.25 305 ALA A N 1
ATOM 2449 C CA . ALA A 1 305 ? 42.487 4.208 -29.104 1.00 90.25 305 ALA A CA 1
ATOM 2450 C C . ALA A 1 305 ? 41.492 5.336 -28.765 1.00 90.25 305 ALA A C 1
ATOM 2452 O O . ALA A 1 305 ? 40.953 5.382 -27.657 1.00 90.25 305 ALA A O 1
ATOM 2453 N N . THR A 1 306 ? 41.196 6.225 -29.722 1.00 87.56 306 THR A N 1
ATOM 2454 C CA . THR A 1 306 ? 40.187 7.281 -29.522 1.00 87.56 306 THR A CA 1
ATOM 2455 C C . THR A 1 306 ? 38.767 6.722 -29.426 1.00 87.56 306 THR A C 1
ATOM 2457 O O . THR A 1 306 ? 37.996 7.203 -28.596 1.00 87.56 306 THR A O 1
ATOM 2460 N N . HIS A 1 307 ? 38.426 5.674 -30.183 1.00 86.06 307 HIS A N 1
ATOM 2461 C CA . HIS A 1 307 ? 37.132 4.996 -30.073 1.00 86.06 307 HIS A CA 1
ATOM 2462 C C . HIS A 1 307 ? 36.967 4.261 -28.731 1.00 86.06 307 HIS A C 1
ATOM 2464 O O . HIS A 1 307 ? 35.951 4.446 -28.058 1.00 86.06 307 HIS A O 1
ATOM 2470 N N . GLN A 1 308 ? 37.983 3.511 -28.285 1.00 88.00 308 GLN A N 1
ATOM 2471 C CA . GLN A 1 308 ? 37.986 2.836 -26.980 1.00 88.00 308 GLN A CA 1
ATOM 2472 C C . GLN A 1 308 ? 37.838 3.839 -25.819 1.00 88.00 308 GLN A C 1
ATOM 2474 O O . GLN A 1 308 ? 37.020 3.626 -24.922 1.00 88.00 308 GLN A O 1
ATOM 2479 N N . ALA A 1 309 ? 38.554 4.969 -25.864 1.00 83.62 309 ALA A N 1
ATOM 2480 C CA . ALA A 1 309 ? 38.420 6.042 -24.876 1.00 83.62 309 ALA A CA 1
ATOM 2481 C C . ALA A 1 309 ? 37.021 6.694 -24.885 1.00 83.62 309 ALA A C 1
ATOM 2483 O O . ALA A 1 309 ? 36.510 7.084 -23.833 1.00 83.62 309 ALA A O 1
ATOM 2484 N N . HIS A 1 310 ? 36.374 6.785 -26.053 1.00 82.00 310 HIS A N 1
ATOM 2485 C CA . HIS A 1 310 ? 34.991 7.255 -26.172 1.00 82.00 310 HIS A CA 1
ATOM 2486 C C . HIS A 1 310 ? 34.021 6.285 -25.479 1.00 82.00 310 HIS A C 1
ATOM 2488 O O . HIS A 1 310 ? 33.249 6.707 -24.620 1.00 82.00 310 HIS A O 1
ATOM 2494 N N . ILE A 1 311 ? 34.114 4.984 -25.784 1.00 79.12 311 ILE A N 1
ATOM 2495 C CA . ILE A 1 311 ? 33.267 3.933 -25.192 1.00 79.12 311 ILE A CA 1
ATOM 2496 C C . ILE A 1 311 ? 33.388 3.923 -23.663 1.00 79.12 311 ILE A C 1
ATOM 2498 O O . ILE A 1 311 ? 32.373 3.945 -22.971 1.00 79.12 311 ILE A O 1
ATOM 2502 N N . GLN A 1 312 ? 34.611 3.951 -23.121 1.00 81.12 312 GLN A N 1
ATOM 2503 C CA . GLN A 1 312 ? 34.824 3.969 -21.667 1.00 81.12 312 GLN A CA 1
ATOM 2504 C C . GLN A 1 312 ? 34.197 5.203 -20.998 1.00 81.12 312 GLN A C 1
ATOM 2506 O O . GLN A 1 312 ? 33.624 5.089 -19.915 1.00 81.12 312 GLN A O 1
ATOM 2511 N N . LYS A 1 313 ? 34.253 6.372 -21.654 1.00 78.81 313 LYS A N 1
ATOM 2512 C CA . LYS A 1 313 ? 33.657 7.611 -21.138 1.00 78.81 313 LYS A CA 1
ATOM 2513 C C . LYS A 1 313 ? 32.127 7.554 -21.081 1.00 78.81 313 LYS A C 1
ATOM 2515 O O . LYS A 1 313 ? 31.555 8.054 -20.115 1.00 78.81 313 LYS A O 1
ATOM 2520 N N . PHE A 1 314 ? 31.469 6.980 -22.090 1.00 72.31 314 PHE A N 1
ATOM 2521 C CA . PHE A 1 314 ? 30.006 6.861 -22.092 1.00 72.31 314 PHE A CA 1
ATOM 2522 C C . PHE A 1 314 ? 29.512 5.755 -21.168 1.00 72.31 314 PHE A C 1
ATOM 2524 O O . PHE A 1 314 ? 28.584 6.003 -20.404 1.00 72.31 314 PHE A O 1
ATOM 2531 N N . LYS A 1 315 ? 30.188 4.601 -21.130 1.00 77.81 315 LYS A N 1
ATOM 2532 C CA . LYS A 1 315 ? 29.791 3.493 -20.257 1.00 77.81 315 LYS A CA 1
ATOM 2533 C C . LYS A 1 315 ? 29.720 3.899 -18.781 1.00 77.81 315 LYS A C 1
ATOM 2535 O O . LYS A 1 315 ? 28.738 3.599 -18.119 1.00 77.81 315 LYS A O 1
ATOM 2540 N N . GLY A 1 316 ? 30.696 4.663 -18.283 1.00 78.25 316 GLY A N 1
ATOM 2541 C CA . GLY A 1 316 ? 30.638 5.177 -16.909 1.00 78.25 316 GLY A CA 1
ATOM 2542 C C . GLY A 1 316 ? 29.430 6.089 -16.644 1.00 78.25 316 GLY A C 1
ATOM 2543 O O . GLY A 1 316 ? 28.880 6.071 -15.547 1.00 78.25 316 GLY A O 1
ATOM 2544 N N . ALA A 1 317 ? 28.979 6.863 -17.638 1.00 77.62 317 ALA A N 1
ATOM 2545 C CA . ALA A 1 317 ? 27.777 7.689 -17.519 1.00 77.62 317 ALA A CA 1
ATOM 2546 C C . ALA A 1 317 ? 26.486 6.850 -17.562 1.00 77.62 317 ALA A C 1
ATOM 2548 O O . ALA A 1 317 ? 25.564 7.128 -16.799 1.00 77.62 317 ALA A O 1
ATOM 2549 N N . GLU A 1 318 ? 26.441 5.807 -18.395 1.00 79.06 318 GLU A N 1
ATOM 2550 C CA . GLU A 1 318 ? 25.345 4.828 -18.435 1.00 79.06 318 GLU A CA 1
ATOM 2551 C C . GLU A 1 318 ? 25.233 4.061 -17.108 1.00 79.06 318 GLU A C 1
ATOM 2553 O O . GLU A 1 318 ? 24.142 3.979 -16.547 1.00 79.06 318 GLU A O 1
ATOM 2558 N N . ASP A 1 319 ? 26.356 3.592 -16.551 1.00 82.19 319 ASP A N 1
ATOM 2559 C CA . ASP A 1 319 ? 26.419 2.910 -15.252 1.00 82.19 319 ASP A CA 1
ATOM 2560 C C . ASP A 1 319 ? 25.921 3.831 -14.110 1.00 82.19 319 ASP A C 1
ATOM 2562 O O . ASP A 1 319 ? 25.122 3.411 -13.267 1.00 82.19 319 ASP A O 1
ATOM 2566 N N . TYR A 1 320 ? 26.313 5.117 -14.099 1.00 84.25 320 TYR A N 1
ATOM 2567 C CA . TYR A 1 320 ? 25.784 6.101 -13.140 1.00 84.25 320 TYR A CA 1
ATOM 2568 C C . TYR A 1 320 ? 24.290 6.391 -13.337 1.00 84.25 320 TYR A C 1
ATOM 2570 O O . TYR A 1 320 ? 23.571 6.553 -12.349 1.00 84.25 320 TYR A O 1
ATOM 2578 N N . GLN A 1 321 ? 23.805 6.465 -14.579 1.00 87.56 321 GLN A N 1
ATOM 2579 C CA . GLN A 1 321 ? 22.396 6.738 -14.866 1.00 87.56 321 GLN A CA 1
ATOM 2580 C C . GLN A 1 321 ? 21.500 5.535 -14.530 1.00 87.56 321 GLN A C 1
ATOM 2582 O O . GLN A 1 321 ? 20.403 5.725 -14.006 1.00 87.56 321 GLN A O 1
ATOM 2587 N N . ALA A 1 322 ? 21.982 4.307 -14.741 1.00 86.62 322 ALA A N 1
ATOM 2588 C CA . ALA A 1 322 ? 21.315 3.087 -14.294 1.00 86.62 322 ALA A CA 1
ATOM 2589 C C . ALA A 1 322 ? 21.223 3.026 -12.760 1.00 86.62 322 ALA A C 1
ATOM 2591 O O . ALA A 1 322 ? 20.144 2.783 -12.222 1.00 86.62 322 ALA A O 1
ATOM 2592 N N . LEU A 1 323 ? 22.319 3.330 -12.051 1.00 92.88 323 LEU A N 1
ATOM 2593 C CA . LEU A 1 323 ? 22.330 3.402 -10.586 1.00 92.88 323 LEU A CA 1
ATOM 2594 C C . LEU A 1 323 ? 21.399 4.504 -10.051 1.00 92.88 323 LEU A C 1
ATOM 2596 O O . LEU A 1 323 ? 20.711 4.291 -9.054 1.00 92.88 323 LEU A O 1
ATOM 2600 N N . LEU A 1 324 ? 21.351 5.670 -10.704 1.00 91.56 324 LEU A N 1
ATOM 2601 C CA . LEU A 1 324 ? 20.419 6.742 -10.344 1.00 91.56 324 LEU A CA 1
ATOM 2602 C C . LEU A 1 324 ? 18.966 6.278 -10.506 1.00 91.56 324 LEU A C 1
ATOM 2604 O O . LEU A 1 324 ? 18.186 6.423 -9.568 1.00 91.56 324 LEU A O 1
ATOM 2608 N N . MET A 1 325 ? 18.631 5.657 -11.641 1.00 92.94 325 MET A N 1
ATOM 2609 C CA . MET A 1 325 ? 17.292 5.120 -11.897 1.00 92.94 325 MET A CA 1
ATOM 2610 C C . MET A 1 325 ? 16.902 4.046 -10.868 1.00 92.94 325 MET A C 1
ATOM 2612 O O . MET A 1 325 ? 15.782 4.073 -10.368 1.00 92.94 325 MET A O 1
ATOM 2616 N N . GLU A 1 326 ? 17.830 3.165 -10.475 1.00 93.19 326 GLU A N 1
ATOM 2617 C CA . GLU A 1 326 ? 17.625 2.170 -9.409 1.00 93.19 326 GLU A CA 1
ATOM 2618 C C . GLU A 1 326 ? 17.277 2.835 -8.061 1.00 93.19 326 GLU A C 1
ATOM 2620 O O . GLU A 1 326 ? 16.371 2.389 -7.347 1.00 93.19 326 GLU A O 1
ATOM 2625 N N . LYS A 1 327 ? 17.951 3.941 -7.707 1.00 93.62 327 LYS A N 1
ATOM 2626 C CA . LYS A 1 327 ? 17.634 4.691 -6.479 1.00 93.62 327 LYS A CA 1
ATOM 2627 C C . LYS A 1 327 ? 16.335 5.484 -6.599 1.00 93.62 327 LYS A C 1
ATOM 2629 O O . LYS A 1 327 ? 15.623 5.597 -5.604 1.00 93.62 327 LYS A O 1
ATOM 2634 N N . GLU A 1 328 ? 15.980 5.980 -7.781 1.00 93.38 328 GLU A N 1
ATOM 2635 C CA . GLU A 1 328 ? 14.675 6.605 -8.023 1.00 93.38 328 GLU A CA 1
ATOM 2636 C C . GLU A 1 328 ? 13.525 5.592 -7.919 1.00 93.38 328 GLU A C 1
ATOM 2638 O O . GLU A 1 328 ? 12.516 5.903 -7.281 1.00 93.38 328 GLU A O 1
ATOM 2643 N N . THR A 1 329 ? 13.687 4.363 -8.430 1.00 95.25 329 THR A N 1
ATOM 2644 C CA . THR A 1 329 ? 12.702 3.285 -8.239 1.00 95.25 329 THR A CA 1
ATOM 2645 C C . THR A 1 329 ? 12.576 2.884 -6.772 1.00 95.25 329 THR A C 1
ATOM 2647 O O . THR A 1 329 ? 11.460 2.854 -6.258 1.00 95.25 329 THR A O 1
ATOM 2650 N N . LEU A 1 330 ? 13.690 2.705 -6.051 1.00 97.69 330 LEU A N 1
ATOM 2651 C CA . LEU A 1 330 ? 13.663 2.393 -4.616 1.00 97.69 330 LEU A CA 1
ATOM 2652 C C . LEU A 1 330 ? 12.993 3.517 -3.799 1.00 97.69 330 LEU A C 1
ATOM 2654 O O . LEU A 1 330 ? 12.225 3.260 -2.873 1.00 97.69 330 LEU A O 1
ATOM 2658 N N . LEU A 1 331 ? 13.237 4.784 -4.151 1.00 95.88 331 LEU A N 1
ATOM 2659 C CA . LEU A 1 331 ? 12.569 5.932 -3.530 1.00 95.88 331 LEU A CA 1
ATOM 2660 C C . LEU A 1 331 ? 11.071 5.988 -3.859 1.00 95.88 331 LEU A C 1
ATOM 2662 O O . LEU A 1 331 ? 10.289 6.427 -3.015 1.00 95.88 331 LEU A O 1
ATOM 2666 N N . ALA A 1 332 ? 10.648 5.560 -5.050 1.00 95.94 332 ALA A N 1
ATOM 2667 C CA . ALA A 1 332 ? 9.234 5.446 -5.405 1.00 95.94 332 ALA A CA 1
ATOM 2668 C C . ALA A 1 332 ? 8.539 4.313 -4.627 1.00 95.94 332 ALA A C 1
ATOM 2670 O O . ALA A 1 332 ? 7.450 4.525 -4.090 1.00 95.94 332 ALA A O 1
ATOM 2671 N N . GLU A 1 333 ? 9.190 3.156 -4.489 1.00 96.44 333 GLU A N 1
ATOM 2672 C CA . GLU A 1 333 ? 8.721 2.026 -3.679 1.00 96.44 333 GLU A CA 1
ATOM 2673 C C . GLU A 1 333 ? 8.585 2.411 -2.202 1.00 96.44 333 GLU A C 1
ATOM 2675 O O . GLU A 1 333 ? 7.503 2.271 -1.633 1.00 96.44 333 GLU A O 1
ATOM 2680 N N . LEU A 1 334 ? 9.619 3.010 -1.601 1.00 97.62 334 LEU A N 1
ATOM 2681 C CA . LEU A 1 334 ? 9.584 3.483 -0.212 1.00 97.62 334 LEU A CA 1
ATOM 2682 C C . LEU A 1 334 ? 8.521 4.570 0.017 1.00 97.62 334 LEU A C 1
ATOM 2684 O O . LEU A 1 334 ? 7.892 4.604 1.076 1.00 97.62 334 LEU A O 1
ATOM 2688 N N . ARG A 1 335 ? 8.271 5.455 -0.959 1.00 97.69 335 ARG A N 1
ATOM 2689 C CA . ARG A 1 335 ? 7.158 6.426 -0.895 1.00 97.69 335 ARG A CA 1
ATOM 2690 C C . ARG A 1 335 ? 5.796 5.728 -0.951 1.00 97.69 335 ARG A C 1
ATOM 2692 O O . ARG A 1 335 ? 4.904 6.099 -0.191 1.00 97.69 335 ARG A O 1
ATOM 2699 N N . SER A 1 336 ? 5.646 4.718 -1.807 1.00 96.56 336 SER A N 1
ATOM 2700 C CA . SER A 1 336 ? 4.433 3.897 -1.901 1.00 96.56 336 SER A CA 1
ATOM 2701 C C . SER A 1 336 ? 4.170 3.143 -0.593 1.00 96.56 336 SER A C 1
ATOM 2703 O O . SER A 1 336 ? 3.078 3.247 -0.031 1.00 96.56 336 SER A O 1
ATOM 2705 N N . GLU A 1 337 ? 5.185 2.474 -0.036 1.00 97.94 337 GLU A N 1
ATOM 2706 C CA . GLU A 1 337 ? 5.065 1.771 1.242 1.00 97.94 337 GLU A CA 1
ATOM 2707 C C . GLU A 1 337 ? 4.662 2.737 2.361 1.00 97.94 337 GLU A C 1
ATOM 2709 O O . GLU A 1 337 ? 3.664 2.481 3.037 1.00 97.94 337 GLU A O 1
ATOM 2714 N N . ASN A 1 338 ? 5.342 3.881 2.505 1.00 97.00 338 ASN A N 1
ATOM 2715 C CA . ASN A 1 338 ? 4.979 4.888 3.506 1.00 97.00 338 ASN A CA 1
ATOM 2716 C C . ASN A 1 338 ? 3.514 5.333 3.371 1.00 97.00 338 ASN A C 1
ATOM 2718 O O . ASN A 1 338 ? 2.814 5.380 4.378 1.00 97.00 338 ASN A O 1
ATOM 2722 N N . LEU A 1 339 ? 3.004 5.568 2.155 1.00 97.94 339 LEU A N 1
ATOM 2723 C CA . LEU A 1 339 ? 1.587 5.893 1.935 1.00 97.94 339 LEU A CA 1
ATOM 2724 C C . LEU A 1 339 ? 0.639 4.754 2.358 1.00 97.94 339 LEU A C 1
ATOM 2726 O O . LEU A 1 339 ? -0.426 5.025 2.924 1.00 97.94 339 LEU A O 1
ATOM 2730 N N . THR A 1 340 ? 1.010 3.485 2.147 1.00 97.12 340 THR A N 1
ATOM 2731 C CA . THR A 1 340 ? 0.214 2.352 2.658 1.00 97.12 340 THR A CA 1
ATOM 2732 C C . THR A 1 340 ? 0.251 2.261 4.185 1.00 97.12 340 THR A C 1
ATOM 2734 O O . THR A 1 340 ? -0.803 2.086 4.800 1.00 97.12 340 THR A O 1
ATOM 2737 N N . LYS A 1 341 ? 1.416 2.467 4.814 1.00 97.81 341 LYS A N 1
ATOM 2738 C CA . LYS A 1 341 ? 1.585 2.461 6.276 1.00 97.81 341 LYS A CA 1
ATOM 2739 C C . LYS A 1 341 ? 0.845 3.622 6.935 1.00 97.81 341 LYS A C 1
ATOM 2741 O O . LYS A 1 341 ? 0.205 3.432 7.966 1.00 97.81 341 LYS A O 1
ATOM 2746 N N . ASP A 1 342 ? 0.811 4.787 6.297 1.00 97.81 342 ASP A N 1
ATOM 2747 C CA . ASP A 1 342 ? -0.018 5.921 6.707 1.00 97.81 342 ASP A CA 1
ATOM 2748 C C . ASP A 1 342 ? -1.516 5.591 6.629 1.00 97.81 342 ASP A C 1
ATOM 2750 O O . ASP A 1 342 ? -2.283 5.903 7.545 1.00 97.81 342 ASP A O 1
ATOM 2754 N N . ALA A 1 343 ? -1.956 4.912 5.566 1.00 96.69 343 ALA A N 1
ATOM 2755 C CA . ALA A 1 343 ? -3.337 4.456 5.437 1.00 96.69 343 ALA A CA 1
ATOM 2756 C C . ALA A 1 343 ? -3.702 3.380 6.481 1.00 96.69 343 ALA A C 1
ATOM 2758 O O . ALA A 1 343 ? -4.840 3.360 6.962 1.00 96.69 343 ALA A O 1
ATOM 2759 N N . GLU A 1 344 ? -2.762 2.512 6.866 1.00 98.06 344 GLU A N 1
ATOM 2760 C CA . GLU A 1 344 ? -2.903 1.552 7.968 1.00 98.06 344 GLU A CA 1
ATOM 2761 C C . GLU A 1 344 ? -2.966 2.254 9.330 1.00 98.06 344 GLU A C 1
ATOM 2763 O O . GLU A 1 344 ? -3.933 2.049 10.065 1.00 98.06 344 GLU A O 1
ATOM 2768 N N . ASN A 1 345 ? -2.048 3.175 9.631 1.00 97.56 345 ASN A N 1
ATOM 2769 C CA . ASN A 1 345 ? -2.072 3.992 10.848 1.00 97.56 345 ASN A CA 1
ATOM 2770 C C . ASN A 1 345 ? -3.389 4.770 10.986 1.00 97.56 345 ASN A C 1
ATOM 2772 O O . ASN A 1 345 ? -4.042 4.716 12.030 1.00 97.56 345 ASN A O 1
ATOM 2776 N N . ARG A 1 346 ? -3.875 5.398 9.906 1.00 97.75 346 ARG A N 1
ATOM 2777 C CA . ARG A 1 346 ? -5.188 6.071 9.881 1.00 97.75 346 ARG A CA 1
ATOM 2778 C C . ARG A 1 346 ? -6.367 5.100 10.033 1.00 97.75 346 ARG A C 1
ATOM 2780 O O . ARG A 1 346 ? -7.460 5.540 10.391 1.00 97.75 346 ARG A O 1
ATOM 2787 N N . LYS A 1 347 ? -6.226 3.798 9.749 1.00 98.25 347 LYS A N 1
ATOM 2788 C CA . LYS A 1 347 ? -7.241 2.768 10.077 1.00 98.25 347 LYS A CA 1
ATOM 2789 C C . LYS A 1 347 ? -7.148 2.354 11.552 1.00 98.25 347 LYS A C 1
ATOM 2791 O O . LYS A 1 347 ? -8.188 2.248 12.196 1.00 98.25 347 LYS A O 1
ATOM 2796 N N . LEU A 1 348 ? -5.938 2.172 12.087 1.00 98.06 348 LEU A N 1
ATOM 2797 C CA . LEU A 1 348 ? -5.686 1.791 13.482 1.00 98.06 348 LEU A CA 1
ATOM 2798 C C . LEU A 1 348 ? -6.123 2.885 14.464 1.00 98.06 348 LEU A C 1
ATOM 2800 O O . LEU A 1 348 ? -6.897 2.595 15.369 1.00 98.06 348 LEU A O 1
ATOM 2804 N N . GLN A 1 349 ? -5.779 4.153 14.221 1.00 98.19 349 GLN A N 1
ATOM 2805 C CA . GLN A 1 349 ? -6.277 5.296 15.005 1.00 98.19 349 GLN A CA 1
ATOM 2806 C C . GLN A 1 349 ? -7.815 5.369 15.033 1.00 98.19 349 GLN A C 1
ATOM 2808 O O . GLN A 1 349 ? -8.404 5.733 16.047 1.00 98.19 349 GLN A O 1
ATOM 2813 N N . ARG A 1 350 ? -8.489 4.985 13.938 1.00 97.94 350 ARG A N 1
ATOM 2814 C CA . ARG A 1 350 ? -9.960 4.881 13.884 1.00 97.94 350 ARG A CA 1
ATOM 2815 C C . ARG A 1 350 ? -10.514 3.628 14.570 1.00 97.94 350 ARG A C 1
ATOM 2817 O O . ARG A 1 350 ? -11.708 3.600 14.841 1.00 97.94 350 ARG A O 1
ATOM 2824 N N . ARG A 1 351 ? -9.716 2.586 14.824 1.00 98.12 351 ARG A N 1
ATOM 2825 C CA . ARG A 1 351 ? -10.108 1.473 15.711 1.00 98.12 351 ARG A CA 1
ATOM 2826 C C . ARG A 1 351 ? -9.959 1.893 17.170 1.00 98.12 351 ARG A C 1
ATOM 2828 O O . ARG A 1 351 ? -10.945 1.809 17.884 1.00 98.12 351 ARG A O 1
ATOM 2835 N N . ILE A 1 352 ? -8.802 2.447 17.540 1.00 97.88 352 ILE A N 1
ATOM 2836 C CA . ILE A 1 352 ? -8.501 2.963 18.886 1.00 97.88 352 ILE A CA 1
ATOM 2837 C C . ILE A 1 352 ? -9.603 3.927 19.351 1.00 97.88 352 ILE A C 1
ATOM 2839 O O . ILE A 1 352 ? -10.304 3.627 20.307 1.00 97.88 352 ILE A O 1
ATOM 2843 N N . LYS A 1 353 ? -9.918 4.970 18.570 1.00 98.31 353 LYS A N 1
ATOM 2844 C CA . LYS A 1 353 ? -11.004 5.916 18.904 1.00 98.31 353 LYS A CA 1
ATOM 2845 C C . LYS A 1 353 ? -12.411 5.310 19.042 1.00 98.31 353 LYS A C 1
ATOM 2847 O O . LYS A 1 353 ? -13.286 5.983 19.572 1.00 98.31 353 LYS A O 1
ATOM 2852 N N . ARG A 1 354 ? -12.663 4.096 18.534 1.00 97.88 354 ARG A N 1
ATOM 2853 C CA . ARG A 1 354 ? -13.925 3.375 18.784 1.00 97.88 354 ARG A CA 1
ATOM 2854 C C . ARG A 1 354 ? -13.838 2.562 20.064 1.00 97.88 354 ARG A C 1
ATOM 2856 O O . ARG A 1 354 ? -14.724 2.693 20.889 1.00 97.88 354 ARG A O 1
ATOM 2863 N N . THR A 1 355 ? -12.751 1.819 20.272 1.00 97.00 355 THR A N 1
ATOM 2864 C CA . THR A 1 355 ? -12.541 1.059 21.513 1.00 97.00 355 THR A CA 1
ATOM 2865 C C . THR A 1 355 ? -12.437 1.968 22.739 1.00 97.00 355 THR A C 1
ATOM 2867 O O . THR A 1 355 ? -12.898 1.585 23.805 1.00 97.00 355 THR A O 1
ATOM 2870 N N . ASP A 1 356 ? -11.905 3.185 22.589 1.00 97.88 356 ASP A N 1
ATOM 2871 C CA . ASP A 1 356 ? -11.881 4.205 23.645 1.00 97.88 356 ASP A CA 1
ATOM 2872 C C . ASP A 1 356 ? -13.307 4.673 24.005 1.00 97.88 356 ASP A C 1
ATOM 2874 O O . ASP A 1 356 ? -13.626 4.837 25.182 1.00 97.88 356 ASP A O 1
ATOM 2878 N N . GLN A 1 357 ? -14.181 4.851 23.002 1.00 97.94 357 GLN A N 1
ATOM 2879 C CA . GLN A 1 357 ? -15.591 5.210 23.205 1.00 97.94 357 GLN A CA 1
ATOM 2880 C C . GLN A 1 357 ? -16.369 4.042 23.821 1.00 97.94 357 GLN A C 1
ATOM 2882 O O . GLN A 1 357 ? -17.015 4.221 24.844 1.00 97.94 357 GLN A O 1
ATOM 2887 N N . GLU A 1 358 ? -16.239 2.837 23.260 1.00 98.00 358 GLU A N 1
ATOM 2888 C CA . GLU A 1 358 ? -16.848 1.601 23.771 1.00 98.00 358 GLU A CA 1
ATOM 2889 C C . GLU A 1 358 ? -16.456 1.357 25.243 1.00 98.00 358 GLU A C 1
ATOM 2891 O O . GLU A 1 358 ? -17.298 1.000 26.065 1.00 98.00 358 GLU A O 1
ATOM 2896 N N . LEU A 1 359 ? -15.195 1.620 25.610 1.00 98.00 359 LEU A N 1
ATOM 2897 C CA . LEU A 1 359 ? -14.701 1.545 26.988 1.00 98.00 359 LEU A CA 1
ATOM 2898 C C . LEU A 1 359 ? -15.258 2.668 27.883 1.00 98.00 359 LEU A C 1
ATOM 2900 O O . LEU A 1 359 ? -15.546 2.420 29.054 1.00 98.00 359 LEU A O 1
ATOM 2904 N N . SER A 1 360 ? -15.445 3.883 27.359 1.00 98.06 360 SER A N 1
ATOM 2905 C CA . SER A 1 360 ? -16.121 4.976 28.073 1.00 98.06 360 SER A CA 1
ATOM 2906 C C . SER A 1 360 ? -17.593 4.653 28.354 1.00 98.06 360 SER A C 1
ATOM 2908 O O . SER A 1 360 ? -18.066 4.871 29.469 1.00 98.06 360 SER A O 1
ATOM 2910 N N . ASP A 1 361 ? -18.301 4.096 27.372 1.00 98.12 361 ASP A N 1
ATOM 2911 C CA . ASP A 1 361 ? -19.718 3.738 27.472 1.00 98.12 361 ASP A CA 1
ATOM 2912 C C . ASP A 1 361 ? -19.917 2.588 28.479 1.00 98.12 361 ASP A C 1
ATOM 2914 O O . ASP A 1 361 ? -20.782 2.657 29.354 1.00 98.12 361 ASP A O 1
ATOM 2918 N N . LEU A 1 362 ? -19.046 1.570 28.438 1.00 98.00 362 LEU A N 1
ATOM 2919 C CA . LEU A 1 362 ? -19.018 0.477 29.418 1.00 98.00 362 LEU A CA 1
ATOM 2920 C C . LEU A 1 362 ? -18.665 0.950 30.838 1.00 98.00 362 LEU A C 1
ATOM 2922 O O . LEU A 1 362 ? -19.230 0.439 31.806 1.00 98.00 362 LEU A O 1
ATOM 2926 N N . ASN A 1 363 ? -17.765 1.928 30.989 1.00 97.19 363 ASN A N 1
ATOM 2927 C CA . ASN A 1 363 ? -17.463 2.520 32.296 1.00 97.19 363 ASN A CA 1
ATOM 2928 C C . ASN A 1 363 ? -18.664 3.278 32.876 1.00 97.19 363 ASN A C 1
ATOM 2930 O O . ASN A 1 363 ? -18.910 3.172 34.078 1.00 97.19 363 ASN A O 1
ATOM 2934 N N . LEU A 1 364 ? -19.422 3.994 32.039 1.00 98.12 364 LEU A N 1
ATOM 2935 C CA . LEU A 1 364 ? -20.618 4.726 32.456 1.00 98.12 364 LEU A CA 1
ATOM 2936 C C . LEU A 1 364 ? -21.748 3.775 32.881 1.00 98.12 364 LEU A C 1
ATOM 2938 O O . LEU A 1 364 ? -22.370 4.000 33.920 1.00 98.12 364 LEU A O 1
ATOM 2942 N N . GLU A 1 365 ? -21.972 2.680 32.148 1.00 97.69 365 GLU A N 1
ATOM 2943 C CA . GLU A 1 365 ? -22.948 1.661 32.560 1.00 97.69 365 GLU A CA 1
ATOM 2944 C C . GLU A 1 365 ? -22.492 0.935 33.839 1.00 97.69 365 GLU A C 1
ATOM 2946 O O . GLU A 1 365 ? -23.296 0.713 34.742 1.00 97.69 365 GLU A O 1
ATOM 2951 N N . ARG A 1 366 ? -21.191 0.651 33.997 1.00 97.88 366 ARG A N 1
ATOM 2952 C CA . ARG A 1 366 ? -20.629 0.110 35.248 1.00 97.88 366 ARG A CA 1
ATOM 2953 C C . ARG A 1 366 ? -20.891 1.041 36.439 1.00 97.88 366 ARG A C 1
ATOM 2955 O O . ARG A 1 366 ? -21.367 0.574 37.466 1.00 97.88 366 ARG A O 1
ATOM 2962 N N . GLU A 1 367 ? -20.639 2.343 36.301 1.00 98.25 367 GLU A N 1
ATOM 2963 C CA . GLU A 1 367 ? -20.924 3.340 37.348 1.00 98.25 367 GLU A CA 1
ATOM 2964 C C . GLU A 1 367 ? -22.420 3.510 37.648 1.00 98.25 367 GLU A C 1
ATOM 2966 O O . GLU A 1 367 ? -22.785 4.012 38.712 1.00 98.25 367 GLU A O 1
ATOM 2971 N N . LYS A 1 368 ? -23.299 3.166 36.704 1.00 98.06 368 LYS A N 1
ATOM 2972 C CA . LYS A 1 368 ? -24.749 3.112 36.913 1.00 98.06 368 LYS A CA 1
ATOM 2973 C C . LYS A 1 368 ? -25.129 1.852 37.700 1.00 98.06 368 LYS A C 1
ATOM 2975 O O . LYS A 1 368 ? -25.801 1.970 38.720 1.00 98.06 368 LYS A O 1
ATOM 2980 N N . MET A 1 369 ? -24.621 0.682 37.307 1.00 97.25 369 MET A N 1
ATOM 2981 C CA . MET A 1 369 ? -24.821 -0.578 38.038 1.00 97.25 369 MET A CA 1
ATOM 2982 C C . MET A 1 369 ? -24.255 -0.534 39.470 1.00 97.25 369 MET A C 1
ATOM 2984 O O . MET A 1 369 ? -24.824 -1.140 40.373 1.00 97.25 369 MET A O 1
ATOM 2988 N N . GLU A 1 370 ? -23.162 0.199 39.697 1.00 98.00 370 GLU A N 1
ATOM 2989 C CA . GLU A 1 370 ? -22.573 0.431 41.025 1.00 98.00 370 GLU A CA 1
ATOM 2990 C C . GLU A 1 370 ? -23.513 1.256 41.927 1.00 98.00 370 GLU A C 1
ATOM 2992 O O . GLU A 1 370 ? -23.753 0.882 43.073 1.00 98.00 370 GLU A O 1
ATOM 2997 N N . LYS A 1 371 ? -24.159 2.300 41.384 1.00 98.06 371 LYS A N 1
ATOM 2998 C CA . LYS A 1 371 ? -25.187 3.085 42.096 1.00 98.06 371 LYS A CA 1
ATOM 2999 C C . LYS A 1 371 ? -26.447 2.263 42.380 1.00 98.06 371 LYS A C 1
ATOM 3001 O O . LYS A 1 371 ? -26.955 2.306 43.495 1.00 98.06 371 LYS A O 1
ATOM 3006 N N . GLU A 1 372 ? -26.918 1.471 41.414 1.00 97.81 372 GLU A N 1
ATOM 3007 C CA . GLU A 1 372 ? -28.051 0.550 41.607 1.00 97.81 372 GLU A CA 1
ATOM 3008 C C . GLU A 1 372 ? -27.757 -0.495 42.706 1.00 97.81 372 GLU A C 1
ATOM 3010 O O . GLU A 1 372 ? -28.633 -0.824 43.511 1.00 97.81 372 GLU A O 1
ATOM 3015 N N . LEU A 1 373 ? -26.511 -0.975 42.796 1.00 98.00 373 LEU A N 1
ATOM 3016 C CA . LEU A 1 373 ? -26.057 -1.879 43.855 1.00 98.00 373 LEU A CA 1
ATOM 3017 C C . LEU A 1 373 ? -26.012 -1.193 45.232 1.00 98.00 373 LEU A C 1
ATOM 3019 O O . LEU A 1 373 ? -26.455 -1.789 46.217 1.00 98.00 373 LEU A O 1
ATOM 3023 N N . ASP A 1 374 ? -25.511 0.039 45.325 1.00 97.88 374 ASP A N 1
ATOM 3024 C CA . ASP A 1 374 ? -25.497 0.813 46.574 1.00 97.88 374 ASP A CA 1
ATOM 3025 C C . ASP A 1 374 ? -26.913 1.171 47.054 1.00 97.88 374 ASP A C 1
ATOM 3027 O O . ASP A 1 374 ? -27.214 1.058 48.247 1.00 97.88 374 ASP A O 1
ATOM 3031 N N . GLU A 1 375 ? -27.824 1.522 46.143 1.00 97.88 375 GLU A N 1
ATOM 3032 C CA . GLU A 1 375 ? -29.239 1.744 46.461 1.00 97.88 375 GLU A CA 1
ATOM 3033 C C . GLU A 1 375 ? -29.912 0.460 46.972 1.00 97.88 375 GLU A C 1
ATOM 3035 O O . GLU A 1 375 ? -30.618 0.496 47.988 1.00 97.88 375 GLU A O 1
ATOM 3040 N N . ALA A 1 376 ? -29.633 -0.693 46.353 1.00 97.50 376 ALA A N 1
ATOM 3041 C CA . ALA A 1 376 ? -30.121 -1.992 46.813 1.00 97.50 376 ALA A CA 1
ATOM 3042 C C . ALA A 1 376 ? -29.546 -2.387 48.190 1.00 97.50 376 ALA A C 1
ATOM 3044 O O . ALA A 1 376 ? -30.280 -2.888 49.049 1.00 97.50 376 ALA A O 1
ATOM 3045 N N . GLN A 1 377 ? -28.261 -2.118 48.450 1.00 97.38 377 GLN A N 1
ATOM 3046 C CA . GLN A 1 377 ? -27.642 -2.311 49.769 1.00 97.38 377 GLN A CA 1
ATOM 3047 C C . GLN A 1 377 ? -28.269 -1.396 50.831 1.00 97.38 377 GLN A C 1
ATOM 3049 O O . GLN A 1 377 ? -28.591 -1.850 51.935 1.00 97.38 377 GLN A O 1
ATOM 3054 N N . LEU A 1 378 ? -28.507 -0.124 50.503 1.00 97.56 378 LEU A N 1
ATOM 3055 C CA . LEU A 1 378 ? -29.177 0.827 51.386 1.00 97.56 378 LEU A CA 1
ATOM 3056 C C . LEU A 1 378 ? -30.617 0.389 51.685 1.00 97.56 378 LEU A C 1
ATOM 3058 O O . LEU A 1 378 ? -31.025 0.411 52.849 1.00 97.56 378 LEU A O 1
ATOM 3062 N N . GLN A 1 379 ? -31.371 -0.063 50.679 1.00 97.56 379 GLN A N 1
ATOM 3063 C CA . GLN A 1 379 ? -32.711 -0.624 50.861 1.00 97.56 379 GLN A CA 1
ATOM 3064 C C . GLN A 1 379 ? -32.685 -1.861 51.767 1.00 97.56 379 GLN A C 1
ATOM 3066 O O . GLN A 1 379 ? -33.466 -1.918 52.720 1.00 97.56 379 GLN A O 1
ATOM 3071 N N . LYS A 1 380 ? -31.747 -2.794 51.551 1.00 97.88 380 LYS A N 1
ATOM 3072 C CA . LYS A 1 380 ? -31.557 -3.955 52.430 1.00 97.88 380 LYS A CA 1
ATOM 3073 C C . LYS A 1 380 ? -31.278 -3.525 53.877 1.00 97.88 380 LYS A C 1
ATOM 3075 O O . LYS A 1 380 ? -31.925 -4.014 54.798 1.00 97.88 380 LYS A O 1
ATOM 3080 N N . SER A 1 381 ? -30.392 -2.550 54.094 1.00 97.62 381 SER A N 1
ATOM 3081 C CA . SER A 1 381 ? -30.083 -2.039 55.443 1.00 97.62 381 SER A CA 1
ATOM 3082 C C . SER A 1 381 ? -31.296 -1.416 56.155 1.00 97.62 381 SER A C 1
ATOM 3084 O O . SER A 1 381 ? -31.348 -1.388 57.385 1.00 97.62 381 SER A O 1
ATOM 3086 N N . ARG A 1 382 ? -32.280 -0.914 55.394 1.00 97.69 382 ARG A N 1
ATOM 3087 C CA . ARG A 1 382 ? -33.551 -0.404 55.925 1.00 97.69 382 ARG A CA 1
ATOM 3088 C C . ARG A 1 382 ? -34.480 -1.560 56.300 1.00 97.69 382 ARG A C 1
ATOM 3090 O O . ARG A 1 382 ? -35.004 -1.547 57.408 1.00 97.69 382 ARG A O 1
ATOM 3097 N N . SER A 1 383 ? -34.630 -2.575 55.443 1.00 96.88 383 SER A N 1
ATOM 3098 C CA . SER A 1 383 ? -35.445 -3.755 55.771 1.00 96.88 383 SER A CA 1
ATOM 3099 C C . SER A 1 383 ? -34.867 -4.570 56.927 1.00 96.88 383 SER A C 1
ATOM 3101 O O . SER A 1 383 ? -35.628 -5.006 57.784 1.00 96.88 383 SER A O 1
ATOM 3103 N N . ASP A 1 384 ? -33.543 -4.720 57.012 1.00 97.88 384 ASP A N 1
ATOM 3104 C CA . ASP A 1 384 ? -32.878 -5.446 58.102 1.00 97.88 384 ASP A CA 1
ATOM 3105 C C . ASP A 1 384 ? -33.131 -4.764 59.462 1.00 97.88 384 ASP A C 1
ATOM 3107 O O . ASP A 1 384 ? -33.387 -5.448 60.454 1.00 97.88 384 ASP A O 1
ATOM 3111 N N . LYS A 1 385 ? -33.167 -3.421 59.504 1.00 97.81 385 LYS A N 1
ATOM 3112 C CA . LYS A 1 385 ? -33.592 -2.657 60.694 1.00 97.81 385 LYS A CA 1
ATOM 3113 C C . LYS A 1 385 ? -35.050 -2.936 61.050 1.00 97.81 385 LYS A C 1
ATOM 3115 O O . LYS A 1 385 ? -35.314 -3.342 62.173 1.00 97.81 385 LYS A O 1
ATOM 3120 N N . THR A 1 386 ? -35.977 -2.825 60.095 1.00 96.75 386 THR A N 1
ATOM 3121 C CA . THR A 1 386 ? -37.403 -3.112 60.340 1.00 96.75 386 THR A CA 1
ATOM 3122 C C . THR A 1 386 ? -37.639 -4.555 60.806 1.00 96.75 386 THR A C 1
ATOM 3124 O O . THR A 1 386 ? -38.453 -4.785 61.696 1.00 96.75 386 THR A O 1
ATOM 3127 N N . ILE A 1 387 ? -36.905 -5.532 60.264 1.00 97.88 387 ILE A N 1
ATOM 3128 C CA . ILE A 1 387 ? -36.943 -6.930 60.721 1.00 97.88 387 ILE A CA 1
ATOM 3129 C C . ILE A 1 387 ? -36.444 -7.041 62.168 1.00 97.88 387 ILE A C 1
ATOM 3131 O O . ILE A 1 387 ? -37.044 -7.763 62.963 1.00 97.88 387 ILE A O 1
ATOM 3135 N N . ASN A 1 388 ? -35.379 -6.324 62.531 1.00 97.56 388 ASN A N 1
ATOM 3136 C CA . ASN A 1 388 ? -34.859 -6.304 63.895 1.00 97.56 388 ASN A CA 1
ATOM 3137 C C . ASN A 1 388 ? -35.833 -5.628 64.879 1.00 97.56 388 ASN A C 1
ATOM 3139 O O . ASN A 1 388 ? -36.099 -6.170 65.947 1.00 97.56 388 ASN A O 1
ATOM 3143 N N . ASP A 1 389 ? -36.437 -4.502 64.497 1.00 97.81 389 ASP A N 1
ATOM 3144 C CA . ASP A 1 389 ? -37.439 -3.793 65.303 1.00 97.81 389 ASP A CA 1
ATOM 3145 C C . ASP A 1 389 ? -38.698 -4.644 65.537 1.00 97.81 389 ASP A C 1
ATOM 3147 O O . ASP A 1 389 ? -39.262 -4.636 66.633 1.00 97.81 389 ASP A O 1
ATOM 3151 N N . LEU A 1 390 ? -39.126 -5.417 64.530 1.00 97.69 390 LEU A N 1
ATOM 3152 C CA . LEU A 1 390 ? -40.226 -6.376 64.656 1.00 97.69 390 LEU A CA 1
ATOM 3153 C C . LEU A 1 390 ? -39.848 -7.585 65.525 1.00 97.69 390 LEU A C 1
ATOM 3155 O O . LEU A 1 390 ? -40.668 -8.018 66.331 1.00 97.69 390 LEU A O 1
ATOM 3159 N N . ARG A 1 391 ? -38.615 -8.104 65.426 1.00 98.12 391 ARG A N 1
ATOM 3160 C CA . ARG A 1 391 ? -38.116 -9.159 66.330 1.00 98.12 391 ARG A CA 1
ATOM 3161 C C . ARG A 1 391 ? -38.124 -8.695 67.784 1.00 98.12 391 ARG A C 1
ATOM 3163 O O . ARG A 1 391 ? -38.692 -9.390 68.618 1.00 98.12 391 ARG A O 1
ATOM 3170 N N . ASN A 1 392 ? -37.605 -7.499 68.060 1.00 97.62 392 ASN A N 1
ATOM 3171 C CA . ASN A 1 392 ? -37.607 -6.901 69.398 1.00 97.62 392 ASN A CA 1
ATOM 3172 C C . ASN A 1 392 ? -39.036 -6.735 69.955 1.00 97.62 392 ASN A C 1
ATOM 3174 O O . ASN A 1 392 ? -39.275 -6.962 71.139 1.00 97.62 392 ASN A O 1
ATOM 3178 N N . GLN A 1 393 ? -40.006 -6.361 69.109 1.00 97.62 393 GLN A N 1
ATOM 3179 C CA . GLN A 1 393 ? -41.420 -6.279 69.502 1.00 97.62 393 GLN A CA 1
ATOM 3180 C C . GLN A 1 393 ? -42.023 -7.655 69.809 1.00 97.62 393 GLN A C 1
ATOM 3182 O O . GLN A 1 393 ? -42.717 -7.795 70.814 1.00 97.62 393 GLN A O 1
ATOM 3187 N N . VAL A 1 394 ? -41.745 -8.671 68.986 1.00 97.12 394 VAL A N 1
ATOM 3188 C CA . VAL A 1 394 ? -42.201 -10.052 69.221 1.00 97.12 394 VAL A CA 1
ATOM 3189 C C . VAL A 1 394 ? -41.585 -10.625 70.498 1.00 97.12 394 VAL A C 1
ATOM 3191 O O . VAL A 1 394 ? -42.304 -11.215 71.295 1.00 97.12 394 VAL A O 1
ATOM 3194 N N . GLU A 1 395 ? -40.292 -10.408 70.738 1.00 97.38 395 GLU A N 1
ATOM 3195 C CA . GLU A 1 395 ? -39.595 -10.861 71.946 1.00 97.38 395 GLU A CA 1
ATOM 3196 C C . GLU A 1 395 ? -40.134 -10.168 73.208 1.00 97.38 395 GLU A C 1
ATOM 3198 O O . GLU A 1 395 ? -40.431 -10.838 74.198 1.00 97.38 395 GLU A O 1
ATOM 3203 N N . LYS A 1 396 ? -40.393 -8.853 73.151 1.00 97.44 396 LYS A N 1
ATOM 3204 C CA . LYS A 1 396 ? -41.056 -8.115 74.240 1.00 97.44 396 LYS A CA 1
ATOM 3205 C C . LYS A 1 396 ? -42.470 -8.633 74.520 1.00 97.44 396 LYS A C 1
ATOM 3207 O O . LYS A 1 396 ? -42.814 -8.852 75.677 1.00 97.44 396 LYS A O 1
ATOM 3212 N N . LEU A 1 397 ? -43.282 -8.853 73.483 1.00 96.69 397 LEU A N 1
ATOM 3213 C CA . LEU A 1 397 ? -44.636 -9.403 73.632 1.00 96.69 397 LEU A CA 1
ATOM 3214 C C . LEU A 1 397 ? -44.622 -10.854 74.133 1.00 96.69 397 LEU A C 1
ATOM 3216 O O . LEU A 1 397 ? -45.515 -11.242 74.881 1.00 96.69 397 LEU A O 1
ATOM 3220 N N . HIS A 1 398 ? -43.611 -11.644 73.765 1.00 97.31 398 HIS A N 1
ATOM 3221 C CA . HIS A 1 398 ? -43.415 -12.996 74.281 1.00 97.31 398 HIS A CA 1
ATOM 3222 C C . HIS A 1 398 ? -43.032 -12.980 75.769 1.00 97.31 398 HIS A C 1
ATOM 3224 O O . HIS A 1 398 ? -43.619 -13.730 76.542 1.00 97.31 398 HIS A O 1
ATOM 3230 N N . GLY A 1 399 ? -42.149 -12.066 76.192 1.00 96.88 399 GLY A N 1
ATOM 3231 C CA . GLY A 1 399 ? -41.851 -11.824 77.608 1.00 96.88 399 GLY A CA 1
ATOM 3232 C C . GLY A 1 399 ? -43.090 -11.400 78.404 1.00 96.88 399 GLY A C 1
ATOM 3233 O O . GLY A 1 399 ? -43.429 -12.035 79.398 1.00 96.88 399 GLY A O 1
ATOM 3234 N N . GLU A 1 400 ? -43.841 -10.409 77.916 1.00 96.81 400 GLU A N 1
ATOM 3235 C CA . GLU A 1 400 ? -45.109 -9.982 78.531 1.00 96.81 400 GLU A CA 1
ATOM 3236 C C . GLU A 1 400 ? -46.182 -11.083 78.569 1.00 96.81 400 GLU A C 1
ATOM 3238 O O . GLU A 1 400 ? -47.093 -11.019 79.395 1.00 96.81 400 GLU A O 1
ATOM 3243 N N . MET A 1 401 ? -46.138 -12.052 77.650 1.00 96.50 401 MET A N 1
ATOM 3244 C CA . MET A 1 401 ? -47.008 -13.230 77.671 1.00 96.50 401 MET A CA 1
ATOM 3245 C C . MET A 1 401 ? -46.538 -14.249 78.708 1.00 96.50 401 MET A C 1
ATOM 3247 O O . MET A 1 401 ? -47.362 -14.702 79.493 1.00 96.50 401 MET A O 1
ATOM 3251 N N . ALA A 1 402 ? -45.239 -14.551 78.770 1.00 96.56 402 ALA A N 1
ATOM 3252 C CA . ALA A 1 402 ? -44.666 -15.475 79.747 1.00 96.56 402 ALA A CA 1
ATOM 3253 C C . ALA A 1 402 ? -44.824 -14.968 81.195 1.00 96.56 402 ALA A C 1
ATOM 3255 O O . ALA A 1 402 ? -45.122 -15.747 82.097 1.00 96.56 402 ALA A O 1
ATOM 3256 N N . GLU A 1 403 ? -44.705 -13.655 81.426 1.00 96.56 403 GLU A N 1
ATOM 3257 C CA . GLU A 1 403 ? -45.003 -13.036 82.726 1.00 96.56 403 GLU A CA 1
ATOM 3258 C C . GLU A 1 403 ? -46.482 -13.191 83.116 1.00 96.56 403 GLU A C 1
ATOM 3260 O O . GLU A 1 403 ? -46.781 -13.492 84.272 1.00 96.56 403 GLU A O 1
ATOM 3265 N N . LYS A 1 404 ? -47.416 -13.039 82.164 1.00 96.00 404 LYS A N 1
ATOM 3266 C CA . LYS A 1 404 ? -48.858 -13.248 82.398 1.00 96.00 404 LYS A CA 1
ATOM 3267 C C . LYS A 1 404 ? -49.198 -14.721 82.617 1.00 96.00 404 LYS A C 1
ATOM 3269 O O . LYS A 1 404 ? -49.990 -15.024 83.501 1.00 96.00 404 LYS A O 1
ATOM 3274 N N . GLU A 1 405 ? -48.605 -15.619 81.837 1.00 96.12 405 GLU A N 1
ATOM 3275 C CA . GLU A 1 405 ? -48.770 -17.070 81.958 1.00 96.12 405 GLU A CA 1
ATOM 3276 C C . GLU A 1 405 ? -48.296 -17.546 83.333 1.00 96.12 405 GLU A C 1
ATOM 3278 O O . GLU A 1 405 ? -49.072 -18.158 84.069 1.00 96.12 405 GLU A O 1
ATOM 3283 N N . LYS A 1 406 ? -47.096 -17.126 83.754 1.00 96.56 406 LYS A N 1
ATOM 3284 C CA . LYS A 1 406 ? -46.599 -17.381 85.106 1.00 96.56 406 LYS A CA 1
ATOM 3285 C C . LYS A 1 406 ? -47.494 -16.760 86.184 1.00 96.56 406 LYS A C 1
ATOM 3287 O O . LYS A 1 406 ? -47.793 -17.422 87.168 1.00 96.56 406 LYS A O 1
ATOM 3292 N N . ALA A 1 407 ? -47.961 -15.520 86.021 1.00 96.56 407 ALA A N 1
ATOM 3293 C CA . ALA A 1 407 ? -48.850 -14.894 87.005 1.00 96.56 407 ALA A CA 1
ATOM 3294 C C . ALA A 1 407 ? -50.197 -15.634 87.150 1.00 96.56 407 ALA A C 1
ATOM 3296 O O . ALA A 1 407 ? -50.767 -15.668 88.242 1.00 96.56 407 ALA A O 1
ATOM 3297 N N . VAL A 1 408 ? -50.698 -16.253 86.074 1.00 96.38 408 VAL A N 1
ATOM 3298 C CA . VAL A 1 408 ? -51.879 -17.131 86.103 1.00 96.38 408 VAL A CA 1
ATOM 3299 C C . VAL A 1 408 ? -51.562 -18.473 86.772 1.00 96.38 408 VAL A C 1
ATOM 3301 O O . VAL A 1 408 ? -52.372 -18.942 87.569 1.00 96.38 408 VAL A O 1
ATOM 3304 N N . GLU A 1 409 ? -50.393 -19.063 86.516 1.00 96.25 409 GLU A N 1
ATOM 3305 C CA . GLU A 1 409 ? -49.927 -20.286 87.186 1.00 96.25 409 GLU A CA 1
ATOM 3306 C C . GLU A 1 409 ? -49.730 -20.071 88.699 1.00 96.25 409 GLU A C 1
ATOM 3308 O O . GLU A 1 409 ? -50.275 -20.823 89.508 1.00 96.25 409 GLU A O 1
ATOM 3313 N N . ASP A 1 410 ? -49.038 -19.001 89.101 1.00 95.81 410 ASP A N 1
ATOM 3314 C CA . ASP A 1 410 ? -48.866 -18.589 90.500 1.00 95.81 410 ASP A CA 1
ATOM 3315 C C . ASP A 1 410 ? -50.236 -18.348 91.172 1.00 95.81 410 ASP A C 1
ATOM 3317 O O . ASP A 1 410 ? -50.478 -18.830 92.281 1.00 95.81 410 ASP A O 1
ATOM 3321 N N . HIS A 1 411 ? -51.181 -17.680 90.495 1.00 96.25 411 HIS A N 1
ATOM 3322 C CA . HIS A 1 411 ? -52.539 -17.472 91.014 1.00 96.25 411 HIS A CA 1
ATOM 3323 C C . HIS A 1 411 ? -53.331 -18.783 91.171 1.00 96.25 411 HIS A C 1
ATOM 3325 O O . HIS A 1 411 ? -53.996 -18.979 92.192 1.00 96.25 411 HIS A O 1
ATOM 3331 N N . TYR A 1 412 ? -53.236 -19.699 90.204 1.00 96.12 412 TYR A N 1
ATOM 3332 C CA . TYR A 1 412 ? -53.858 -21.022 90.280 1.00 96.12 412 TYR A CA 1
ATOM 3333 C C . TYR A 1 412 ? -53.283 -21.848 91.439 1.00 96.12 412 TYR A C 1
ATOM 3335 O O . TYR A 1 412 ? -54.041 -22.434 92.213 1.00 96.12 412 TYR A O 1
ATOM 3343 N N . ASN A 1 413 ? -51.960 -21.831 91.619 1.00 96.56 413 ASN A N 1
ATOM 3344 C CA . ASN A 1 413 ? -51.281 -22.501 92.728 1.00 96.56 413 ASN A CA 1
ATOM 3345 C C . ASN A 1 413 ? -51.697 -21.930 94.095 1.00 96.56 413 ASN A C 1
ATOM 3347 O O . ASN A 1 413 ? -51.948 -22.697 95.028 1.00 96.56 413 ASN A O 1
ATOM 3351 N N . ILE A 1 414 ? -51.852 -20.604 94.213 1.00 96.50 414 ILE A N 1
ATOM 3352 C CA . ILE A 1 414 ? -52.396 -19.963 95.421 1.00 96.50 414 ILE A CA 1
ATOM 3353 C C . ILE A 1 414 ? -53.827 -20.448 95.690 1.00 96.50 414 ILE A C 1
ATOM 3355 O O . ILE A 1 414 ? -54.105 -20.927 96.791 1.00 96.50 414 ILE A O 1
ATOM 3359 N N . LEU A 1 415 ? -54.719 -20.396 94.695 1.00 96.62 415 LEU A N 1
ATOM 3360 C CA . LEU A 1 415 ? -56.122 -20.799 94.848 1.00 96.62 415 LEU A CA 1
ATOM 3361 C C . LEU A 1 415 ? -56.267 -22.290 95.205 1.00 96.62 415 LEU A C 1
ATOM 3363 O O . LEU A 1 415 ? -57.097 -22.653 96.043 1.00 96.62 415 LEU A O 1
ATOM 3367 N N . LEU A 1 416 ? -55.427 -23.150 94.623 1.00 96.19 416 LEU A N 1
ATOM 3368 C CA . LEU A 1 416 ? -55.332 -24.568 94.964 1.00 96.19 416 LEU A CA 1
ATOM 3369 C C . LEU A 1 416 ? -54.847 -24.765 96.411 1.00 96.19 416 LEU A C 1
ATOM 3371 O O . LEU A 1 416 ? -55.409 -25.587 97.136 1.00 96.19 416 LEU A O 1
ATOM 3375 N N . SER A 1 417 ? -53.860 -23.984 96.866 1.00 95.88 417 SER A N 1
ATOM 3376 C CA . SER A 1 417 ? -53.385 -24.029 98.256 1.00 95.88 417 SER A CA 1
ATOM 3377 C C . SER A 1 417 ? -54.464 -23.586 99.255 1.00 95.88 417 SER A C 1
ATOM 3379 O O . SER A 1 417 ? -54.682 -24.270 100.256 1.00 95.88 417 SER A O 1
ATOM 3381 N N . GLU A 1 418 ? -55.227 -22.529 98.947 1.00 95.44 418 GLU A N 1
ATOM 3382 C CA . GLU A 1 418 ? -56.376 -22.100 99.750 1.00 95.44 418 GLU A CA 1
ATOM 3383 C C . GLU A 1 418 ? -57.472 -23.167 99.800 1.00 95.44 418 GLU A C 1
ATOM 3385 O O . GLU A 1 418 ? -58.054 -23.403 100.858 1.00 95.44 418 GLU A O 1
ATOM 3390 N N . CYS A 1 419 ? -57.780 -23.802 98.666 1.00 94.19 419 CYS A N 1
ATOM 3391 C CA . CYS A 1 419 ? -58.786 -24.857 98.591 1.00 94.19 419 CYS A CA 1
ATOM 3392 C C . CYS A 1 419 ? -58.383 -26.059 99.459 1.00 94.19 419 CYS A C 1
ATOM 3394 O O . CYS A 1 419 ? -59.180 -26.520 100.276 1.00 94.19 419 CYS A O 1
ATOM 3396 N N . ASN A 1 420 ? -57.119 -26.481 99.377 1.00 94.94 420 ASN A N 1
ATOM 3397 C CA . ASN A 1 420 ? -56.565 -27.545 100.213 1.00 94.94 420 ASN A CA 1
ATOM 3398 C C . ASN A 1 420 ? -56.547 -27.170 101.707 1.00 94.94 420 ASN A C 1
ATOM 3400 O O . ASN A 1 420 ? -56.871 -28.006 102.546 1.00 94.94 420 ASN A O 1
ATOM 3404 N N . GLN A 1 421 ? -56.243 -25.919 102.068 1.00 95.31 421 GLN A N 1
ATOM 3405 C CA . GLN A 1 421 ? -56.287 -25.459 103.464 1.00 95.31 421 GLN A CA 1
ATOM 3406 C C . GLN A 1 421 ? -57.728 -25.389 104.011 1.00 95.31 421 GLN A C 1
ATOM 3408 O O . GLN A 1 421 ? -57.985 -25.738 105.168 1.00 95.31 421 GLN A O 1
ATOM 3413 N N . LYS A 1 422 ? -58.692 -24.974 103.179 1.00 95.31 422 LYS A N 1
ATOM 3414 C CA . LYS A 1 422 ? -60.130 -24.995 103.499 1.00 95.31 422 LYS A CA 1
ATOM 3415 C C . LYS A 1 422 ? -60.635 -26.433 103.668 1.00 95.31 422 LYS A C 1
ATOM 3417 O O . LYS A 1 422 ? -61.363 -26.697 104.619 1.00 95.31 422 LYS A O 1
ATOM 3422 N N . LEU A 1 423 ? -60.184 -27.366 102.827 1.00 94.50 423 LEU A N 1
ATOM 3423 C CA . LEU A 1 423 ? -60.473 -28.794 102.966 1.00 94.50 423 LEU A CA 1
ATOM 3424 C C . LEU A 1 423 ? -59.897 -29.359 104.276 1.00 94.50 423 LEU A C 1
ATOM 3426 O O . LEU A 1 423 ? -60.656 -29.866 105.092 1.00 94.50 423 LEU A O 1
ATOM 3430 N N . GLN A 1 424 ? -58.602 -29.173 104.546 1.00 94.56 424 GLN A N 1
ATOM 3431 C CA . GLN A 1 424 ? -57.943 -29.661 105.770 1.00 94.56 424 GLN A CA 1
ATOM 3432 C C . GLN A 1 424 ? -58.564 -29.103 107.062 1.00 94.56 424 GLN A C 1
ATOM 3434 O O . GLN A 1 424 ? -58.662 -29.805 108.070 1.00 94.56 424 GLN A O 1
ATOM 3439 N N . SER A 1 425 ? -59.006 -27.842 107.059 1.00 94.00 425 SER A N 1
ATOM 3440 C CA . SER A 1 425 ? -59.697 -27.254 108.215 1.00 94.00 425 SER A CA 1
ATOM 3441 C C . SER A 1 425 ? -61.129 -27.780 108.378 1.00 94.00 425 SER A C 1
ATOM 3443 O O . SER A 1 425 ? -61.562 -27.999 109.510 1.00 94.00 425 SER A O 1
ATOM 3445 N N . GLN A 1 426 ? -61.841 -28.078 107.285 1.00 94.38 426 GLN A N 1
ATOM 3446 C CA . GLN A 1 426 ? -63.122 -28.793 107.338 1.00 94.38 426 GLN A CA 1
ATOM 3447 C C . GLN A 1 426 ? -62.949 -30.241 107.819 1.00 94.38 426 GLN A C 1
ATOM 3449 O O . GLN A 1 426 ? -63.697 -30.673 108.693 1.00 94.38 426 GLN A O 1
ATOM 3454 N N . GLU A 1 427 ? -61.938 -30.968 107.339 1.00 94.50 427 GLU A N 1
ATOM 3455 C CA . GLU A 1 427 ? -61.578 -32.315 107.807 1.00 94.50 427 GLU A CA 1
ATOM 3456 C C . GLU A 1 427 ? -61.265 -32.330 109.310 1.00 94.50 427 GLU A C 1
ATOM 3458 O O . GLU A 1 427 ? -61.737 -33.210 110.032 1.00 94.50 427 GLU A O 1
ATOM 3463 N N . LEU A 1 428 ? -60.538 -31.324 109.815 1.00 95.44 428 LEU A N 1
ATOM 3464 C CA . LEU A 1 428 ? -60.256 -31.178 111.244 1.00 95.44 428 LEU A CA 1
ATOM 3465 C C . LEU A 1 428 ? -61.537 -30.962 112.068 1.00 95.44 428 LEU A C 1
ATOM 3467 O O . LEU A 1 428 ? -61.686 -31.575 113.125 1.00 95.44 428 LEU A O 1
ATOM 3471 N N . VAL A 1 429 ? -62.474 -30.137 111.588 1.00 94.69 429 VAL A N 1
ATOM 3472 C CA . VAL A 1 429 ? -63.774 -29.916 112.249 1.00 94.69 429 VAL A CA 1
ATOM 3473 C C . VAL A 1 429 ? -64.646 -31.174 112.197 1.00 94.69 429 VAL A C 1
ATOM 3475 O O . VAL A 1 429 ? -65.225 -31.552 113.214 1.00 94.69 429 VAL A O 1
ATOM 3478 N N . ILE A 1 430 ? -64.700 -31.872 111.059 1.00 94.31 430 ILE A N 1
ATOM 3479 C CA . ILE A 1 430 ? -65.410 -33.154 110.916 1.00 94.31 430 ILE A CA 1
ATOM 3480 C C . ILE A 1 430 ? -64.836 -34.187 111.890 1.00 94.31 430 ILE A C 1
ATOM 3482 O O . ILE A 1 430 ? -65.600 -34.873 112.573 1.00 94.31 430 ILE A O 1
ATOM 3486 N N . LYS A 1 431 ? -63.506 -34.260 112.025 1.00 94.19 431 LYS A N 1
ATOM 3487 C CA . LYS A 1 431 ? -62.850 -35.130 113.004 1.00 94.19 431 LYS A CA 1
ATOM 3488 C C . LYS A 1 431 ? -63.219 -34.749 114.439 1.00 94.19 431 LYS A C 1
ATOM 3490 O O . LYS A 1 431 ? -63.691 -35.606 115.174 1.00 94.19 431 LYS A O 1
ATOM 3495 N N . GLN A 1 432 ? -63.102 -33.475 114.820 1.00 93.81 432 GLN A N 1
ATOM 3496 C CA . GLN A 1 432 ? -63.483 -33.006 116.160 1.00 93.81 432 GLN A CA 1
ATOM 3497 C C . GLN A 1 432 ? -64.952 -33.305 116.491 1.00 93.81 432 GLN A C 1
ATOM 3499 O O . GLN A 1 432 ? -65.255 -33.698 117.618 1.00 93.81 432 GLN A O 1
ATOM 3504 N N . LEU A 1 433 ? -65.865 -33.154 115.527 1.00 92.94 433 LEU A N 1
ATOM 3505 C CA . LEU A 1 433 ? -67.273 -33.522 115.686 1.00 92.94 433 LEU A CA 1
ATOM 3506 C C . LEU A 1 433 ? -67.448 -35.041 115.833 1.00 92.94 433 LEU A C 1
ATOM 3508 O O . LEU A 1 433 ? -68.187 -35.472 116.712 1.00 92.94 433 LEU A O 1
ATOM 3512 N N . THR A 1 434 ? -66.734 -35.844 115.041 1.00 93.19 434 THR A N 1
ATOM 3513 C CA . THR A 1 434 ? -66.753 -37.317 115.117 1.00 93.19 434 THR A CA 1
ATOM 3514 C C . THR A 1 434 ? -66.236 -37.815 116.470 1.00 93.19 434 THR A C 1
ATOM 3516 O O . THR A 1 434 ? -66.873 -38.665 117.094 1.00 93.19 434 THR A O 1
ATOM 3519 N N . ASP A 1 435 ? -65.144 -37.236 116.974 1.00 93.50 435 ASP A N 1
ATOM 3520 C CA . ASP A 1 435 ? -64.575 -37.537 118.291 1.00 93.50 435 ASP A CA 1
ATOM 3521 C C . ASP A 1 435 ? -65.564 -37.145 119.416 1.00 93.50 435 ASP A C 1
ATOM 3523 O O . ASP A 1 435 ? -65.809 -37.925 120.337 1.00 93.50 435 ASP A O 1
ATOM 3527 N N . ASN A 1 436 ? -66.216 -35.976 119.312 1.00 92.94 436 ASN A N 1
ATOM 3528 C CA . ASN A 1 436 ? -67.236 -35.514 120.270 1.00 92.94 436 ASN A CA 1
ATOM 3529 C C . ASN A 1 436 ? -68.520 -36.364 120.261 1.00 92.94 436 ASN A C 1
ATOM 3531 O O . ASN A 1 436 ? -69.130 -36.559 121.315 1.00 92.94 436 ASN A O 1
ATOM 3535 N N . VAL A 1 437 ? -68.960 -36.837 119.090 1.00 92.44 437 VAL A N 1
ATOM 3536 C CA . VAL A 1 437 ? -70.101 -37.758 118.958 1.00 92.44 437 VAL A CA 1
ATOM 3537 C C . VAL A 1 437 ? -69.739 -39.102 119.581 1.00 92.44 437 VAL A C 1
ATOM 3539 O O . VAL A 1 437 ? -70.446 -39.548 120.478 1.00 92.44 437 VAL A O 1
ATOM 3542 N N . SER A 1 438 ? -68.576 -39.660 119.237 1.00 90.94 438 SER A N 1
ATOM 3543 C CA . SER A 1 438 ? -68.075 -40.918 119.810 1.00 90.94 438 SER A CA 1
ATOM 3544 C C . SER A 1 438 ? -67.969 -40.858 121.341 1.00 90.94 438 SER A C 1
ATOM 3546 O O . SER A 1 438 ? -68.378 -41.789 122.033 1.00 90.94 438 SER A O 1
ATOM 3548 N N . GLN A 1 439 ? -67.492 -39.737 121.898 1.00 92.19 439 GLN A N 1
ATOM 3549 C CA . GLN A 1 439 ? -67.448 -39.522 123.348 1.00 92.19 439 GLN A CA 1
ATOM 3550 C C . GLN A 1 439 ? -68.851 -39.403 123.971 1.00 92.19 439 GLN A C 1
ATOM 3552 O O . GLN A 1 439 ? -69.079 -39.898 125.077 1.00 92.19 439 GLN A O 1
ATOM 3557 N N . ARG A 1 440 ? -69.807 -38.761 123.286 1.00 90.69 440 ARG A N 1
ATOM 3558 C CA . ARG A 1 440 ? -71.206 -38.688 123.737 1.00 90.69 440 ARG A CA 1
ATOM 3559 C C . ARG A 1 440 ? -71.899 -40.045 123.705 1.00 90.69 440 ARG A C 1
ATOM 3561 O O . ARG A 1 440 ? -72.643 -40.335 124.639 1.00 90.69 440 ARG A O 1
ATOM 3568 N N . ASP A 1 441 ? -71.649 -40.854 122.683 1.00 90.81 441 ASP A N 1
ATOM 3569 C CA . ASP A 1 441 ? -72.203 -42.201 122.558 1.00 90.81 441 ASP A CA 1
ATOM 3570 C C . ASP A 1 441 ? -71.640 -43.137 123.635 1.00 90.81 441 ASP A C 1
ATOM 3572 O O . ASP A 1 441 ? -72.408 -43.868 124.260 1.00 90.81 441 ASP A O 1
ATOM 3576 N N . LEU A 1 442 ? -70.343 -43.025 123.954 1.00 90.75 442 LEU A N 1
ATOM 3577 C CA . LEU A 1 442 ? -69.726 -43.729 125.083 1.00 90.75 442 LEU A CA 1
ATOM 3578 C C . LEU A 1 442 ? -70.386 -43.336 126.419 1.00 90.75 442 LEU A C 1
ATOM 3580 O O . LEU A 1 442 ? -70.879 -44.197 127.140 1.00 90.75 442 LEU A O 1
ATOM 3584 N N . LEU A 1 443 ? -70.527 -42.034 126.701 1.00 90.25 443 LEU A N 1
ATOM 3585 C CA . LEU A 1 443 ? -71.213 -41.537 127.906 1.00 90.25 443 LEU A CA 1
ATOM 3586 C C . LEU A 1 443 ? -72.716 -41.886 127.950 1.00 90.25 443 LEU A C 1
ATOM 3588 O O . LEU A 1 443 ? -73.316 -41.930 129.027 1.00 90.25 443 LEU A O 1
ATOM 3592 N N . LEU A 1 444 ? -73.353 -42.100 126.795 1.00 89.06 444 LEU A N 1
ATOM 3593 C CA . LEU A 1 444 ? -74.717 -42.623 126.692 1.00 89.06 444 LEU A CA 1
ATOM 3594 C C . LEU A 1 444 ? -74.772 -44.125 126.979 1.00 89.06 444 LEU A C 1
ATOM 3596 O O . LEU A 1 444 ? -75.770 -44.586 127.534 1.00 89.06 444 LEU A O 1
ATOM 3600 N N . GLN A 1 445 ? -73.733 -44.879 126.624 1.00 87.81 445 GLN A N 1
ATOM 3601 C CA . GLN A 1 445 ? -73.620 -46.293 126.948 1.00 87.81 445 GLN A CA 1
ATOM 3602 C C . GLN A 1 445 ? -73.314 -46.510 128.437 1.00 87.81 445 GLN A C 1
ATOM 3604 O O . GLN A 1 445 ? -74.096 -47.205 129.084 1.00 87.81 445 GLN A O 1
ATOM 3609 N N . ASP A 1 446 ? -72.332 -45.811 129.017 1.00 88.38 446 ASP A N 1
ATOM 3610 C CA . ASP A 1 446 ? -72.047 -45.826 130.464 1.00 88.38 446 ASP A CA 1
ATOM 3611 C C . ASP A 1 446 ? -73.315 -45.547 131.295 1.00 88.38 446 ASP A C 1
ATOM 3613 O O . ASP A 1 446 ? -73.601 -46.203 132.300 1.00 88.38 446 ASP A O 1
ATOM 3617 N N . LYS A 1 447 ? -74.133 -44.580 130.851 1.00 86.00 447 LYS A N 1
ATOM 3618 C CA . LYS A 1 447 ? -75.420 -44.264 131.488 1.00 86.00 447 LYS A CA 1
ATOM 3619 C C . LYS A 1 447 ? -76.445 -45.385 131.347 1.00 86.00 447 LYS A C 1
ATOM 3621 O O . LYS A 1 447 ? -77.119 -45.679 132.329 1.00 86.00 447 LYS A O 1
ATOM 3626 N N . LYS A 1 448 ? -76.577 -46.011 130.171 1.00 86.31 448 LYS A N 1
ATOM 3627 C CA . LYS A 1 448 ? -77.469 -47.171 129.986 1.00 86.31 448 LYS A CA 1
ATOM 3628 C C . LYS A 1 448 ? -77.053 -48.321 130.901 1.00 86.31 448 LYS A C 1
ATOM 3630 O O . LYS A 1 448 ? -77.906 -48.883 131.575 1.00 86.31 448 LYS A O 1
ATOM 3635 N N . GLU A 1 449 ? -75.760 -48.627 130.966 1.00 87.06 449 GLU A N 1
ATOM 3636 C CA . GLU A 1 449 ? -75.210 -49.683 131.822 1.00 87.06 449 GLU A CA 1
ATOM 3637 C C . GLU A 1 449 ? -75.456 -49.381 133.313 1.00 87.06 449 GLU A C 1
ATOM 3639 O O . GLU A 1 449 ? -75.958 -50.242 134.035 1.00 87.06 449 GLU A O 1
ATOM 3644 N N . SER A 1 450 ? -75.271 -48.128 133.750 1.00 86.50 450 SER A N 1
ATOM 3645 C CA . SER A 1 450 ? -75.622 -47.691 135.110 1.00 86.50 450 SER A CA 1
ATOM 3646 C C . SER A 1 450 ? -77.126 -47.783 135.423 1.00 86.50 450 SER A C 1
ATOM 3648 O O . SER A 1 450 ? -77.494 -48.194 136.524 1.00 86.50 450 SER A O 1
ATOM 3650 N N . GLU A 1 451 ? -78.020 -47.435 134.489 1.00 85.12 451 GLU A N 1
ATOM 3651 C CA . GLU A 1 451 ? -79.469 -47.612 134.687 1.00 85.12 451 GLU A CA 1
ATOM 3652 C C . GLU A 1 451 ? -79.876 -49.096 134.715 1.00 85.12 451 GLU A C 1
ATOM 3654 O O . GLU A 1 451 ? -80.700 -49.485 135.546 1.00 85.12 451 GLU A O 1
ATOM 3659 N N . TYR A 1 452 ? -79.265 -49.954 133.889 1.00 85.75 452 TYR A N 1
ATOM 3660 C CA . TYR A 1 452 ? -79.478 -51.403 133.962 1.00 85.75 452 TYR A CA 1
ATOM 3661 C C . TYR A 1 452 ? -79.021 -51.980 135.311 1.00 85.75 452 TYR A C 1
ATOM 3663 O O . TYR A 1 452 ? -79.737 -52.793 135.898 1.00 85.75 452 TYR A O 1
ATOM 3671 N N . GLU A 1 453 ? -77.885 -51.538 135.856 1.00 87.25 453 GLU A N 1
ATOM 3672 C CA . GLU A 1 453 ? -77.407 -51.999 137.165 1.00 87.25 453 GLU A CA 1
ATOM 3673 C C . GLU A 1 453 ? -78.321 -51.540 138.320 1.00 87.25 453 GLU A C 1
ATOM 3675 O O . GLU A 1 453 ? -78.664 -52.341 139.199 1.00 87.25 453 GLU A O 1
ATOM 3680 N N . LYS A 1 454 ? -78.818 -50.293 138.284 1.00 87.25 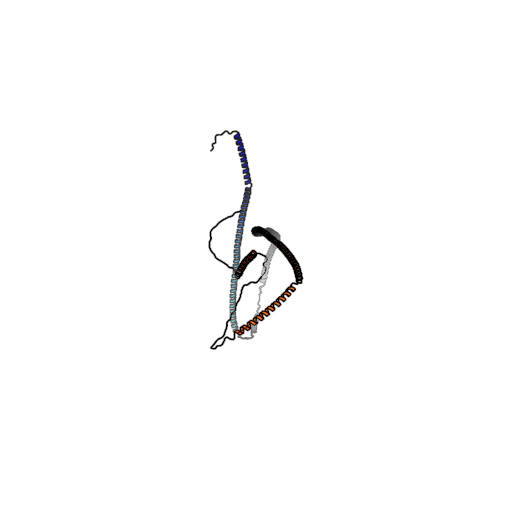454 LYS A N 1
ATOM 3681 C CA . LYS A 1 454 ? -79.852 -49.805 139.221 1.00 87.25 454 LYS A CA 1
ATOM 3682 C C . LYS A 1 454 ? -81.133 -50.633 139.139 1.00 87.25 454 LYS A C 1
ATOM 3684 O O . LYS A 1 454 ? -81.699 -50.981 140.177 1.00 87.25 454 LYS A O 1
ATOM 3689 N N . LEU A 1 455 ? -81.580 -50.973 137.928 1.00 88.19 455 LEU A N 1
ATOM 3690 C CA . LEU A 1 455 ? -82.772 -51.791 137.706 1.00 88.19 455 LEU A CA 1
ATOM 3691 C C . LEU A 1 455 ? -82.592 -53.208 138.273 1.00 88.19 455 LEU A C 1
ATOM 3693 O O . LEU A 1 455 ? -83.473 -53.704 138.972 1.00 88.19 455 LEU A O 1
ATOM 3697 N N . ILE A 1 456 ? -81.426 -53.830 138.067 1.00 88.31 456 ILE A N 1
ATOM 3698 C CA . ILE A 1 456 ? -81.075 -55.138 138.649 1.00 88.31 456 ILE A CA 1
ATOM 3699 C C . ILE A 1 456 ? -81.070 -55.081 140.188 1.00 88.31 456 ILE A C 1
ATOM 3701 O O . ILE A 1 456 ? -81.551 -56.010 140.843 1.00 88.31 456 ILE A O 1
ATOM 3705 N N . LEU A 1 457 ? -80.569 -53.995 140.787 1.00 88.00 457 LEU A N 1
ATOM 3706 C CA . LEU A 1 457 ? -80.608 -53.780 142.240 1.00 88.00 457 LEU A CA 1
ATOM 3707 C C . LEU A 1 457 ? -82.036 -53.593 142.777 1.00 88.00 457 LEU A C 1
ATOM 3709 O O . LEU A 1 457 ? -82.363 -54.141 143.834 1.00 88.00 457 LEU A O 1
ATOM 3713 N N . ALA A 1 458 ? -82.895 -52.866 142.059 1.00 82.50 458 ALA A N 1
ATOM 3714 C CA . ALA A 1 458 ? -84.304 -52.703 142.416 1.00 82.50 458 ALA A CA 1
ATOM 3715 C C . ALA A 1 458 ? -85.063 -54.041 142.356 1.00 82.50 458 ALA A C 1
ATOM 3717 O O . ALA A 1 458 ? -85.752 -54.403 143.309 1.00 82.50 458 ALA A O 1
ATOM 3718 N N . LEU A 1 459 ? -84.856 -54.821 141.292 1.00 84.88 459 LEU A N 1
ATOM 3719 C CA . LEU A 1 459 ? -85.529 -56.101 141.062 1.00 84.88 459 LEU A CA 1
ATOM 3720 C C . LEU A 1 459 ? -85.096 -57.174 142.086 1.00 84.88 459 LEU A C 1
ATOM 3722 O O . LEU A 1 459 ? -85.929 -57.929 142.590 1.00 84.88 459 LEU A O 1
ATOM 3726 N N . LYS A 1 460 ? -83.820 -57.169 142.510 1.00 86.00 460 LYS A N 1
ATOM 3727 C CA . LYS A 1 460 ? -83.340 -57.959 143.665 1.00 86.00 460 LYS A CA 1
ATOM 3728 C C . LYS A 1 460 ? -84.010 -57.554 144.984 1.00 86.00 460 LYS A C 1
ATOM 3730 O O . LYS A 1 460 ? -84.310 -58.419 145.806 1.00 86.00 460 LYS A O 1
ATOM 3735 N N . LYS A 1 461 ? -84.251 -56.256 145.206 1.00 84.81 461 LYS A N 1
ATOM 3736 C CA . LYS A 1 461 ? -84.996 -55.759 146.378 1.00 84.81 461 LYS A CA 1
ATOM 3737 C C . LYS A 1 461 ? -86.443 -56.252 146.367 1.00 84.81 461 LYS A C 1
ATOM 3739 O O . LYS A 1 461 ? -86.930 -56.714 147.395 1.00 84.81 461 LYS A O 1
ATOM 3744 N N . GLU A 1 462 ? -87.102 -56.186 145.214 1.00 80.38 462 GLU A N 1
ATOM 3745 C CA . GLU A 1 462 ? -88.500 -56.587 145.048 1.00 80.38 462 GLU A CA 1
ATOM 3746 C C . GLU A 1 462 ? -88.705 -58.092 145.297 1.00 80.38 462 GLU A C 1
ATOM 3748 O O . GLU A 1 462 ? -89.577 -58.467 146.083 1.00 80.38 462 GLU A O 1
ATOM 3753 N N . GLN A 1 463 ? -87.839 -58.956 144.749 1.00 80.31 463 GLN A N 1
ATOM 3754 C CA . GLN A 1 463 ? -87.845 -60.398 145.054 1.00 80.31 463 GLN A CA 1
ATOM 3755 C C . GLN A 1 463 ? -87.757 -60.685 146.562 1.00 80.31 463 GLN A C 1
ATOM 3757 O O . GLN A 1 463 ? -88.443 -61.575 147.066 1.00 80.31 463 GLN A O 1
ATOM 3762 N N . ASN A 1 464 ? -86.948 -59.916 147.294 1.00 81.12 464 ASN A N 1
ATOM 3763 C CA . ASN A 1 464 ? -86.764 -60.086 148.735 1.00 81.12 464 ASN A CA 1
ATOM 3764 C C . ASN A 1 464 ? -88.028 -59.681 149.527 1.00 81.12 464 ASN A C 1
ATOM 3766 O O . ASN A 1 464 ? -88.380 -60.319 150.520 1.00 81.12 464 ASN A O 1
ATOM 3770 N N . ILE A 1 465 ? -88.773 -58.676 149.049 1.00 82.12 465 ILE A N 1
ATOM 3771 C CA . ILE A 1 465 ? -90.069 -58.275 149.621 1.00 82.12 465 ILE A CA 1
ATOM 3772 C C . ILE A 1 465 ? -91.121 -59.368 149.374 1.00 82.12 465 ILE A C 1
ATOM 3774 O O . ILE A 1 465 ? -91.781 -59.795 150.322 1.00 82.12 465 ILE A O 1
ATOM 3778 N N . TYR A 1 466 ? -91.229 -59.894 148.147 1.00 74.12 466 TYR A N 1
ATOM 3779 C CA . TYR A 1 466 ? -92.136 -61.013 147.848 1.00 74.12 466 TYR A CA 1
ATOM 3780 C C . TYR A 1 466 ? -91.815 -62.264 148.676 1.00 74.12 466 TYR A C 1
ATOM 3782 O O . TYR A 1 466 ? -92.725 -62.864 149.247 1.00 74.12 466 TYR A O 1
ATOM 3790 N N . SER A 1 467 ? -90.534 -62.625 148.816 1.00 80.62 467 SER A N 1
ATOM 3791 C CA . SER A 1 467 ? -90.113 -63.750 149.664 1.00 80.62 467 SER A CA 1
ATOM 3792 C C . SER A 1 467 ? -90.504 -63.560 151.134 1.00 80.62 467 SER A C 1
ATOM 3794 O O . SER A 1 467 ? -90.787 -64.539 151.820 1.00 80.62 467 SER A O 1
ATOM 3796 N N . THR A 1 468 ? -90.546 -62.313 151.613 1.00 75.69 468 THR A N 1
ATOM 3797 C CA . THR A 1 468 ? -90.975 -61.982 152.981 1.00 75.69 468 THR A CA 1
ATOM 3798 C C . THR A 1 468 ? -92.492 -62.130 153.141 1.00 75.69 468 THR A C 1
ATOM 3800 O O . THR A 1 468 ? -92.963 -62.723 154.110 1.00 75.69 468 THR A O 1
ATOM 3803 N N . LEU A 1 469 ? -93.270 -61.647 152.165 1.00 75.56 469 LEU A N 1
ATOM 3804 C CA . LEU A 1 469 ? -94.738 -61.686 152.193 1.00 75.56 469 LEU A CA 1
ATOM 3805 C C . LEU A 1 469 ? -95.302 -63.115 152.058 1.00 75.56 469 LEU A C 1
ATOM 3807 O O . LEU A 1 469 ? -96.320 -63.445 152.661 1.00 75.56 469 LEU A O 1
ATOM 3811 N N . VAL A 1 470 ? -94.624 -63.986 151.303 1.00 76.00 470 VAL A N 1
ATOM 3812 C CA . VAL A 1 470 ? -94.990 -65.411 151.179 1.00 76.00 470 VAL A CA 1
ATOM 3813 C C . VAL A 1 470 ? -94.792 -66.177 152.495 1.00 76.00 470 VAL A C 1
ATOM 3815 O O . VAL A 1 470 ? -95.491 -67.164 152.733 1.00 76.00 470 VAL A O 1
ATOM 3818 N N . GLN A 1 471 ? -93.880 -65.728 153.365 1.00 68.12 471 GLN A N 1
ATOM 3819 C CA . GLN A 1 471 ? -93.681 -66.334 154.681 1.00 68.12 471 GLN A CA 1
ATOM 3820 C C . GLN A 1 471 ? -94.815 -65.955 155.647 1.00 68.12 471 GLN A C 1
ATOM 3822 O O . GLN A 1 471 ? -95.436 -66.840 156.231 1.00 68.12 471 GLN A O 1
ATOM 3827 N N . THR A 1 472 ? -95.158 -64.666 155.758 1.00 63.75 472 THR A N 1
ATOM 3828 C CA . THR A 1 472 ? -96.184 -64.197 156.713 1.00 63.75 472 THR A CA 1
ATOM 3829 C C . THR A 1 472 ? -97.589 -64.728 156.412 1.00 63.75 472 THR A C 1
ATOM 3831 O O . THR A 1 472 ? -98.370 -64.956 157.334 1.00 63.75 472 THR A O 1
ATOM 3834 N N . PHE A 1 473 ? -97.911 -65.014 155.146 1.00 59.25 473 PHE A N 1
ATOM 3835 C CA . PHE A 1 473 ? -99.193 -65.624 154.767 1.00 59.25 473 PHE A CA 1
ATOM 3836 C C . PHE A 1 473 ? -99.376 -67.089 155.211 1.00 59.25 473 PHE A C 1
ATOM 3838 O O . PHE A 1 473 ? -100.496 -67.593 155.148 1.00 59.25 473 PHE A O 1
ATOM 3845 N N . LYS A 1 474 ? -98.325 -67.784 155.675 1.00 65.31 474 LYS A N 1
ATOM 3846 C CA . LYS A 1 474 ? -98.431 -69.167 156.187 1.00 65.31 474 LYS A CA 1
ATOM 3847 C C . LYS A 1 474 ? -98.777 -69.269 157.674 1.00 65.31 474 LYS A C 1
ATOM 3849 O O . LYS A 1 474 ? -99.077 -70.364 158.137 1.00 65.31 474 LYS A O 1
ATOM 3854 N N . GLU A 1 475 ? -98.713 -68.168 158.418 1.00 59.62 475 GLU A N 1
ATOM 3855 C CA . GLU A 1 475 ? -98.599 -68.187 159.885 1.00 59.62 475 GLU A CA 1
ATOM 3856 C C . GLU A 1 475 ? -99.828 -67.575 160.599 1.00 59.62 475 GLU A C 1
ATOM 3858 O O . GLU A 1 475 ? -99.718 -67.094 161.724 1.00 59.62 475 GLU A O 1
ATOM 3863 N N . SER A 1 476 ? -101.016 -67.578 159.969 1.00 57.88 476 SER A N 1
ATOM 3864 C CA . SER A 1 476 ? -102.253 -67.052 160.583 1.00 57.88 476 SER A CA 1
ATOM 3865 C C . SER A 1 476 ? -103.498 -67.939 160.383 1.00 57.88 476 SER A C 1
ATOM 3867 O O . SER A 1 476 ? -103.978 -68.153 159.272 1.00 57.88 476 SER A O 1
ATOM 3869 N N . ASP A 1 477 ? -104.078 -68.406 161.495 1.00 58.25 477 ASP A N 1
ATOM 3870 C CA . ASP A 1 477 ? -105.177 -69.392 161.582 1.00 58.25 477 ASP A CA 1
ATOM 3871 C C . ASP A 1 477 ? -106.573 -68.930 161.098 1.00 58.25 477 ASP A C 1
ATOM 3873 O O . ASP A 1 477 ? -107.588 -69.581 161.361 1.00 58.25 477 ASP A O 1
ATOM 3877 N N . SER A 1 478 ? -106.659 -67.820 160.359 1.00 60.81 478 SER A N 1
ATOM 3878 C CA . SER A 1 478 ? -107.932 -67.219 159.923 1.00 60.81 478 SER A CA 1
ATOM 3879 C C . SER A 1 478 ? -108.826 -68.189 159.126 1.00 60.81 478 SER A C 1
ATOM 3881 O O . SER A 1 478 ? -110.052 -68.156 159.257 1.00 60.81 478 SER A O 1
ATOM 3883 N N . LEU A 1 479 ? -108.216 -69.108 158.365 1.00 64.12 479 LEU A N 1
ATOM 3884 C CA . LEU A 1 479 ? -108.914 -70.093 157.532 1.00 64.12 479 LEU A CA 1
ATOM 3885 C C . LEU A 1 479 ? -109.735 -71.113 158.352 1.00 64.12 479 LEU A C 1
ATOM 3887 O O . LEU A 1 479 ? -110.824 -71.510 157.940 1.00 64.12 479 LEU A O 1
ATOM 3891 N N . ASN A 1 480 ? -109.229 -71.520 159.521 1.00 60.69 480 ASN A N 1
ATOM 3892 C CA . ASN A 1 480 ? -109.816 -72.594 160.333 1.00 60.69 480 ASN A CA 1
ATOM 3893 C C . ASN A 1 480 ? -111.111 -72.151 161.044 1.00 60.69 480 ASN A C 1
ATOM 3895 O O . ASN A 1 480 ? -112.027 -72.950 161.252 1.00 60.69 480 ASN A O 1
ATOM 3899 N N . SER A 1 481 ? -111.220 -70.859 161.373 1.00 61.78 481 SER A N 1
ATOM 3900 C CA . SER A 1 481 ? -112.392 -70.293 162.053 1.00 61.78 481 SER A CA 1
ATOM 3901 C C . SER A 1 481 ? -113.628 -70.242 161.139 1.00 61.78 481 SER A C 1
ATOM 3903 O O . SER A 1 481 ? -114.682 -70.780 161.488 1.00 61.78 481 SER A O 1
ATOM 3905 N N . LEU A 1 482 ? -113.490 -69.692 159.922 1.00 67.00 482 LEU A N 1
ATOM 3906 C CA . LEU A 1 482 ? -114.599 -69.566 158.957 1.00 67.00 482 LEU A CA 1
ATOM 3907 C C . LEU A 1 482 ? -115.229 -70.919 158.590 1.00 67.00 482 LEU A C 1
ATOM 3909 O O . LEU A 1 482 ? -116.451 -71.017 158.454 1.00 67.00 482 LEU A O 1
ATOM 3913 N N . GLN A 1 483 ? -114.411 -71.970 158.484 1.00 67.31 483 GLN A N 1
ATOM 3914 C CA . GLN A 1 483 ? -114.867 -73.325 158.166 1.00 67.31 483 GLN A CA 1
ATOM 3915 C C . GLN A 1 483 ? -115.823 -73.900 159.232 1.00 67.31 483 GLN A C 1
ATOM 3917 O O . GLN A 1 483 ? -116.633 -74.780 158.936 1.00 67.31 483 GLN A O 1
ATOM 3922 N N . THR A 1 484 ? -115.763 -73.397 160.469 1.00 68.38 484 THR A N 1
ATOM 3923 C CA . THR A 1 484 ? -116.590 -73.874 161.588 1.00 68.38 484 THR A CA 1
ATOM 3924 C C . THR A 1 484 ? -117.972 -73.210 161.610 1.00 68.38 484 THR A C 1
ATOM 3926 O O . THR A 1 484 ? -118.973 -73.885 161.851 1.00 68.38 484 THR A O 1
ATOM 3929 N N . GLU A 1 485 ? -118.058 -71.914 161.297 1.00 71.50 485 GLU A N 1
ATOM 3930 C CA . GLU A 1 485 ? -119.337 -71.187 161.214 1.00 71.50 485 GLU A CA 1
ATOM 3931 C C . GLU A 1 485 ? -120.184 -71.627 160.011 1.00 71.50 485 GLU A C 1
ATOM 3933 O O . GLU A 1 485 ? -121.392 -71.838 160.144 1.00 71.50 485 GLU A O 1
ATOM 3938 N N . LEU A 1 486 ? -119.552 -71.854 158.853 1.00 76.62 486 LEU A N 1
ATOM 3939 C CA . LEU A 1 486 ? -120.244 -72.270 157.627 1.00 76.62 486 LEU A CA 1
ATOM 3940 C C . LEU A 1 486 ? -121.048 -73.573 157.816 1.00 76.62 486 LEU A C 1
ATOM 3942 O O . LEU A 1 486 ? -122.175 -73.692 157.331 1.00 76.62 486 LEU A O 1
ATOM 3946 N N . ASN A 1 487 ? -120.505 -74.521 158.587 1.00 72.62 487 ASN A N 1
ATOM 3947 C CA . ASN A 1 487 ? -121.163 -75.794 158.891 1.00 72.62 487 ASN A CA 1
ATOM 3948 C C . ASN A 1 487 ? -122.416 -75.637 159.775 1.00 72.62 487 ASN A C 1
ATOM 3950 O O . ASN A 1 487 ? -123.376 -76.386 159.597 1.00 72.62 487 ASN A O 1
ATOM 3954 N N . LYS A 1 488 ? -122.460 -74.654 160.689 1.00 75.25 488 LYS A N 1
ATOM 3955 C CA . LYS A 1 488 ? -123.656 -74.384 161.517 1.00 75.25 488 LYS A CA 1
ATOM 3956 C C . LYS A 1 488 ? -124.816 -73.860 160.669 1.00 75.25 488 LYS A C 1
ATOM 3958 O O . LYS A 1 488 ? -125.952 -74.311 160.814 1.00 75.25 488 LYS A O 1
ATOM 3963 N N . ILE A 1 489 ? -124.513 -72.934 159.757 1.00 77.06 489 ILE A N 1
ATOM 3964 C CA . ILE A 1 489 ? -125.492 -72.311 158.853 1.00 77.06 489 ILE A CA 1
ATOM 3965 C C . ILE A 1 489 ? -126.127 -73.363 157.929 1.00 77.06 489 ILE A C 1
ATOM 3967 O O . ILE A 1 489 ? -127.333 -73.322 157.681 1.00 77.06 489 ILE A O 1
ATOM 3971 N N . PHE A 1 490 ? -125.342 -74.345 157.471 1.00 78.12 490 PHE A N 1
ATOM 3972 C CA . PHE A 1 490 ? -125.825 -75.428 156.610 1.00 78.12 490 PHE A CA 1
ATOM 3973 C C . PHE A 1 490 ? -126.895 -76.309 157.284 1.00 78.12 490 PHE A C 1
ATOM 3975 O O . PHE A 1 490 ? -127.882 -76.672 156.646 1.00 78.12 490 PHE A O 1
ATOM 3982 N N . VAL A 1 491 ? -126.745 -76.612 158.581 1.00 75.75 491 VAL A N 1
ATOM 3983 C CA . VAL A 1 491 ? -127.711 -77.433 159.339 1.00 75.75 491 VAL A CA 1
ATOM 3984 C C . VAL A 1 491 ? -129.043 -76.703 159.531 1.00 75.75 491 VAL A C 1
ATOM 3986 O O . VAL A 1 491 ? -130.098 -77.274 159.259 1.00 75.75 491 VAL A O 1
ATOM 3989 N N . LEU A 1 492 ? -129.004 -75.431 159.944 1.00 77.12 492 LEU A N 1
ATOM 3990 C CA . LEU A 1 492 ? -130.212 -74.630 160.189 1.00 77.12 492 LEU A CA 1
ATOM 3991 C C . LEU A 1 492 ? -131.057 -74.430 158.924 1.00 77.12 492 LEU A C 1
ATOM 3993 O O . LEU A 1 492 ? -132.285 -74.421 158.999 1.00 77.12 492 LEU A O 1
ATOM 3997 N N . ARG A 1 493 ? -130.415 -74.300 157.756 1.00 77.44 493 ARG A N 1
ATOM 3998 C CA . ARG A 1 493 ? -131.123 -74.097 156.486 1.00 77.44 493 ARG A CA 1
ATOM 3999 C C . ARG A 1 493 ? -131.953 -75.314 156.077 1.00 77.44 493 ARG A C 1
ATOM 4001 O O . ARG A 1 493 ? -133.082 -75.145 155.632 1.00 77.44 493 ARG A O 1
ATOM 4008 N N . LYS A 1 494 ? -131.418 -76.523 156.278 1.00 78.50 494 LYS A N 1
ATOM 4009 C CA . LYS A 1 494 ? -132.104 -77.774 155.929 1.00 78.50 494 LYS A CA 1
ATOM 4010 C C . LYS A 1 494 ? -133.393 -77.970 156.734 1.00 78.50 494 LYS A C 1
ATOM 4012 O O . LYS A 1 494 ? -134.416 -78.320 156.159 1.00 78.50 494 LYS A O 1
ATOM 4017 N N . GLN A 1 495 ? -133.353 -77.686 158.038 1.00 73.19 495 GLN A N 1
ATOM 4018 C CA . GLN A 1 495 ? -134.516 -77.824 158.922 1.00 73.19 495 GLN A CA 1
ATOM 4019 C C . GLN A 1 495 ? -135.712 -76.982 158.438 1.00 73.19 495 GLN A C 1
ATOM 4021 O O . GLN A 1 495 ? -136.845 -77.452 158.441 1.00 73.19 495 GLN A O 1
ATOM 4026 N N . LEU A 1 496 ? -135.443 -75.760 157.964 1.00 78.50 496 LEU A N 1
ATOM 4027 C CA . LEU A 1 496 ? -136.463 -74.834 157.467 1.00 78.50 496 LEU A CA 1
ATOM 4028 C C . LEU A 1 496 ? -137.061 -75.263 156.112 1.00 78.50 496 LEU A C 1
ATOM 4030 O O . LEU A 1 496 ? -138.221 -74.969 155.827 1.00 78.50 496 LEU A O 1
ATOM 4034 N N . GLU A 1 497 ? -136.283 -75.948 155.270 1.00 78.19 497 GLU A N 1
ATOM 4035 C CA . GLU A 1 497 ? -136.749 -76.453 153.972 1.00 78.19 497 GLU A CA 1
ATOM 4036 C C . GLU A 1 497 ? -137.739 -77.623 154.142 1.00 78.19 497 GLU A C 1
ATOM 4038 O O . GLU A 1 497 ? -138.747 -77.663 153.432 1.00 78.19 497 GLU A O 1
ATOM 4043 N N . ASP A 1 498 ? -137.519 -78.505 155.126 1.00 77.00 498 ASP A N 1
ATOM 4044 C CA . ASP A 1 498 ? -138.415 -79.629 155.443 1.00 77.00 498 ASP A CA 1
ATOM 4045 C C . ASP A 1 498 ? -139.792 -79.150 155.982 1.00 77.00 498 ASP A C 1
ATOM 4047 O O . ASP A 1 498 ? -140.840 -79.617 155.517 1.00 77.00 498 ASP A O 1
ATOM 4051 N N . ASP A 1 499 ? -139.822 -78.160 156.888 1.00 74.38 499 ASP A N 1
ATOM 4052 C CA . ASP A 1 499 ? -141.063 -77.618 157.485 1.00 74.38 499 ASP A CA 1
ATOM 4053 C C . ASP A 1 499 ? -141.977 -76.919 156.449 1.00 74.38 499 ASP A C 1
ATOM 4055 O O . ASP A 1 499 ? -143.211 -77.055 156.461 1.00 74.38 499 ASP A O 1
ATOM 4059 N N . ILE A 1 500 ? -141.379 -76.198 155.492 1.00 76.69 500 ILE A N 1
ATOM 4060 C CA . ILE A 1 500 ? -142.104 -75.565 154.376 1.00 76.69 500 ILE A CA 1
ATOM 4061 C C . ILE A 1 500 ? -142.729 -76.633 153.461 1.00 76.69 500 ILE A C 1
ATOM 4063 O O . ILE A 1 500 ? -143.846 -76.459 152.961 1.00 76.69 500 ILE A O 1
ATOM 4067 N N . LEU A 1 501 ? -142.036 -77.758 153.262 1.00 79.25 501 LEU A N 1
ATOM 4068 C CA . LEU A 1 501 ? -142.493 -78.871 152.429 1.00 79.25 501 LEU A CA 1
ATOM 4069 C C . LEU A 1 501 ? -143.683 -79.610 153.063 1.00 79.25 501 LEU A C 1
ATOM 4071 O O . LEU A 1 501 ? -144.647 -79.930 152.364 1.00 79.25 501 LEU A O 1
ATOM 4075 N N . ALA A 1 502 ? -143.670 -79.806 154.385 1.00 71.94 502 ALA A N 1
ATOM 4076 C CA . ALA A 1 502 ? -144.810 -80.347 155.129 1.00 71.94 502 ALA A CA 1
ATOM 4077 C C . ALA A 1 502 ? -146.059 -79.453 154.993 1.00 71.94 502 ALA A C 1
ATOM 4079 O O . ALA A 1 502 ? -147.137 -79.932 154.627 1.00 71.94 502 ALA A O 1
ATOM 4080 N N . THR A 1 503 ? -145.891 -78.143 155.199 1.00 71.25 503 THR A N 1
ATOM 4081 C CA . THR A 1 503 ? -146.975 -77.145 155.127 1.00 71.25 503 THR A CA 1
ATOM 4082 C C . THR A 1 503 ? -147.660 -77.134 153.754 1.00 71.25 503 THR A C 1
ATOM 4084 O O . THR A 1 503 ? -148.889 -77.101 153.657 1.00 71.25 503 THR A O 1
ATOM 4087 N N . ARG A 1 504 ? -146.876 -77.237 152.673 1.00 75.12 504 ARG A N 1
ATOM 4088 C CA . ARG A 1 504 ? -147.373 -77.192 151.287 1.00 75.12 504 ARG A CA 1
ATOM 4089 C C . ARG A 1 504 ? -148.202 -78.417 150.879 1.00 75.12 504 ARG A C 1
ATOM 4091 O O . ARG A 1 504 ? -149.024 -78.317 149.971 1.00 75.12 504 ARG A O 1
ATOM 4098 N N . ASN A 1 505 ? -148.005 -79.562 151.535 1.00 70.44 505 ASN A N 1
ATOM 4099 C CA . ASN A 1 505 ? -148.714 -80.801 151.204 1.00 70.44 505 ASN A CA 1
ATOM 4100 C C . ASN A 1 505 ? -150.135 -80.857 151.790 1.00 70.44 505 ASN A C 1
ATOM 4102 O O . ASN A 1 505 ? -151.036 -81.345 151.109 1.00 70.44 505 ASN A O 1
ATOM 4106 N N . LEU A 1 506 ? -150.374 -80.318 152.996 1.00 66.06 506 LEU A N 1
ATOM 4107 C CA . LEU A 1 506 ? -151.731 -80.257 153.571 1.00 66.06 506 LEU A CA 1
ATOM 4108 C C . LEU A 1 506 ? -152.672 -79.379 152.736 1.00 66.06 506 LEU A C 1
ATOM 4110 O O . LEU A 1 506 ? -153.821 -79.749 152.502 1.00 66.06 506 LEU A O 1
ATOM 4114 N N . GLN A 1 507 ? -152.172 -78.232 152.269 1.00 66.69 507 GLN A N 1
ATOM 4115 C CA . GLN A 1 507 ? -152.962 -77.242 151.534 1.00 66.69 507 GLN A CA 1
ATOM 4116 C C . GLN A 1 507 ? -153.580 -77.831 150.254 1.00 66.69 507 GLN A C 1
ATOM 4118 O O . GLN A 1 507 ? -154.747 -77.585 149.957 1.00 66.69 507 GLN A O 1
ATOM 4123 N N . LYS A 1 508 ? -152.833 -78.697 149.557 1.00 68.75 508 LYS A N 1
ATOM 4124 C CA . LYS A 1 508 ? -153.265 -79.350 148.314 1.00 68.75 508 LYS A CA 1
ATOM 4125 C C . LYS A 1 508 ? -154.435 -80.329 148.506 1.00 68.75 508 LYS A C 1
ATOM 4127 O O . LYS A 1 508 ? -155.320 -80.399 147.660 1.00 68.75 508 LYS A O 1
ATOM 4132 N N . VAL A 1 509 ? -154.471 -81.060 149.624 1.00 71.94 509 VAL A N 1
ATOM 4133 C CA . VAL A 1 509 ? -155.500 -82.088 149.895 1.00 71.94 509 VAL A CA 1
ATOM 4134 C C . VAL A 1 509 ? -156.887 -81.476 150.132 1.00 71.94 509 VAL A C 1
ATOM 4136 O O . VAL A 1 509 ? -157.899 -82.099 149.813 1.00 71.94 509 VAL A O 1
ATOM 4139 N N . LEU A 1 510 ? -156.944 -80.253 150.668 1.00 60.59 510 LEU A N 1
ATOM 4140 C CA . LEU A 1 510 ? -158.195 -79.519 150.894 1.00 60.59 510 LEU A CA 1
ATOM 4141 C C . LEU A 1 510 ? -158.769 -78.917 149.599 1.00 60.59 510 LEU A C 1
ATOM 4143 O O . LEU A 1 510 ? -159.984 -78.800 149.459 1.00 60.59 510 LEU A O 1
ATOM 4147 N N . GLU A 1 511 ? -157.910 -78.569 148.642 1.00 60.50 511 GLU A N 1
ATOM 4148 C CA . GLU A 1 511 ? -158.287 -77.881 147.401 1.00 60.50 511 GLU A CA 1
ATOM 4149 C C . GLU A 1 511 ? -158.872 -78.847 146.343 1.00 60.50 511 GLU A C 1
ATOM 4151 O O . GLU A 1 511 ? -159.828 -78.506 145.638 1.00 60.50 511 GLU A O 1
ATOM 4156 N N . ASP A 1 512 ? -158.394 -80.098 146.301 1.00 60.97 512 ASP A N 1
ATOM 4157 C CA . ASP A 1 512 ? -158.892 -81.147 145.390 1.00 60.97 512 ASP A CA 1
ATOM 4158 C C . ASP A 1 512 ? -160.343 -81.598 145.696 1.00 60.97 512 ASP A C 1
ATOM 4160 O O . ASP A 1 512 ? -161.067 -82.044 144.796 1.00 60.97 512 ASP A O 1
ATOM 4164 N N . GLN A 1 513 ? -160.816 -81.459 146.944 1.00 61.69 513 GLN A N 1
ATOM 4165 C CA . GLN A 1 513 ? -162.179 -81.865 147.333 1.00 61.69 513 GLN A CA 1
ATOM 4166 C C . GLN A 1 513 ? -163.266 -80.883 146.862 1.00 61.69 513 GLN A C 1
ATOM 4168 O O . GLN A 1 513 ? -164.403 -81.289 146.622 1.00 61.69 513 GLN A O 1
ATOM 4173 N N . ILE A 1 514 ? -162.926 -79.603 146.682 1.00 55.97 514 ILE A N 1
ATOM 4174 C CA . ILE A 1 514 ? -163.893 -78.531 146.384 1.00 55.97 514 ILE A CA 1
ATOM 4175 C C . ILE A 1 514 ? -164.353 -78.550 144.912 1.00 55.97 514 ILE A C 1
ATOM 4177 O O . ILE A 1 514 ? -165.467 -78.127 144.597 1.00 55.97 514 ILE A O 1
ATOM 4181 N N . ASN A 1 515 ? -163.534 -79.078 143.997 1.00 49.78 515 ASN A N 1
ATOM 4182 C CA . ASN A 1 515 ? -163.747 -78.933 142.551 1.00 49.78 515 ASN A CA 1
ATOM 4183 C C . ASN A 1 515 ? -164.672 -79.983 141.894 1.00 49.78 515 ASN A C 1
ATOM 4185 O O . ASN A 1 515 ? -165.076 -79.792 140.749 1.00 49.78 515 ASN A O 1
ATOM 4189 N N . ASN A 1 516 ? -165.037 -81.078 142.574 1.00 55.78 516 ASN A N 1
ATOM 4190 C CA . ASN A 1 516 ? -165.651 -82.248 141.913 1.00 55.78 516 ASN A CA 1
ATOM 4191 C C . ASN A 1 516 ? -167.191 -82.370 142.000 1.00 55.78 516 ASN A C 1
ATOM 4193 O O . ASN A 1 516 ? -167.766 -83.223 141.328 1.00 55.78 516 ASN A O 1
ATOM 4197 N N . ALA A 1 517 ? -167.888 -81.543 142.790 1.00 51.34 517 ALA A N 1
ATOM 4198 C CA . ALA A 1 517 ? -169.310 -81.762 143.119 1.00 51.34 517 ALA A CA 1
ATOM 4199 C C . ALA A 1 517 ? -170.333 -80.885 142.355 1.00 51.34 517 ALA A C 1
ATOM 4201 O O . ALA A 1 517 ? -171.528 -80.968 142.627 1.00 51.34 517 ALA A O 1
ATOM 4202 N N . LYS A 1 518 ? -169.905 -80.018 141.422 1.00 45.75 518 LYS A N 1
ATOM 4203 C CA . LYS A 1 518 ? -170.703 -78.847 140.981 1.00 45.75 518 LYS A CA 1
ATOM 4204 C C . LYS A 1 518 ? -171.395 -78.943 139.602 1.00 45.75 518 LYS A C 1
ATOM 4206 O O . LYS A 1 518 ? -171.818 -77.916 139.081 1.00 45.75 518 LYS A O 1
ATOM 4211 N N . HIS A 1 519 ? -171.529 -80.138 139.003 1.00 40.03 519 HIS A N 1
ATOM 4212 C CA . HIS A 1 519 ? -172.091 -80.321 137.644 1.00 40.03 519 HIS A CA 1
ATOM 4213 C C . HIS A 1 519 ? -173.050 -81.532 137.468 1.00 40.03 519 HIS A C 1
ATOM 4215 O O . HIS A 1 519 ? -172.676 -82.572 136.922 1.00 40.03 519 HIS A O 1
ATOM 4221 N N . ARG A 1 520 ? -174.313 -81.355 137.888 1.00 47.19 520 ARG A N 1
ATOM 4222 C CA . ARG A 1 520 ? -175.579 -81.926 137.345 1.00 47.19 520 ARG A CA 1
ATOM 4223 C C . ARG A 1 520 ? -176.724 -81.342 138.199 1.00 47.19 520 ARG A C 1
ATOM 4225 O O . ARG A 1 520 ? -176.614 -81.372 139.415 1.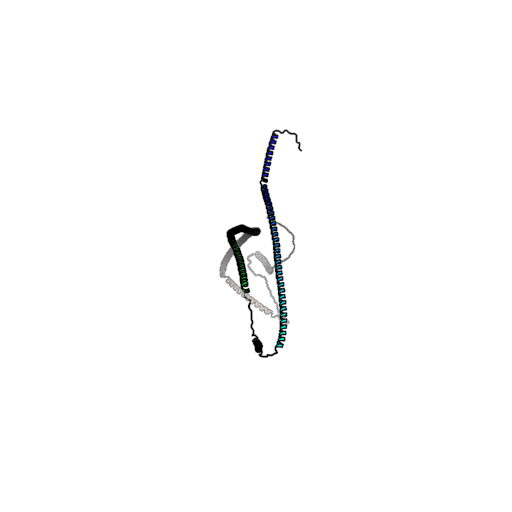00 47.19 520 ARG A O 1
ATOM 4232 N N . GLN A 1 521 ? -177.685 -80.579 137.668 1.00 33.81 521 GLN A N 1
ATOM 4233 C CA . GLN A 1 521 ? -178.881 -81.059 136.948 1.00 33.81 521 GLN A CA 1
ATOM 4234 C C . GLN A 1 521 ? -179.547 -82.261 137.634 1.00 33.81 521 GLN A C 1
ATOM 4236 O O . GLN A 1 521 ? -179.115 -83.390 137.424 1.00 33.81 521 GLN A O 1
ATOM 4241 N N . ASP A 1 522 ? -180.567 -82.013 138.463 1.00 36.19 522 ASP A N 1
ATOM 4242 C CA . ASP A 1 522 ? -181.968 -82.113 138.013 1.00 36.19 522 ASP A CA 1
ATOM 4243 C C . ASP A 1 522 ? -182.937 -81.439 139.013 1.00 36.19 522 ASP A C 1
ATOM 4245 O O . ASP A 1 522 ? -182.508 -80.688 139.891 1.00 36.19 522 ASP A O 1
ATOM 4249 N N . GLU A 1 523 ? -184.245 -81.579 138.789 1.00 34.47 523 GLU A N 1
ATOM 4250 C CA . GLU A 1 523 ? -185.305 -80.737 139.356 1.00 34.47 523 GLU A CA 1
ATOM 4251 C C . GLU A 1 523 ? -185.768 -81.143 140.773 1.00 34.47 523 GLU A C 1
ATOM 4253 O O . GLU A 1 523 ? -185.879 -82.323 141.096 1.00 34.47 523 GLU A O 1
ATOM 4258 N N . THR A 1 524 ? -186.238 -80.146 141.539 1.00 28.27 524 THR A N 1
ATOM 4259 C CA . THR A 1 524 ? -186.954 -80.254 142.837 1.00 28.27 524 THR A CA 1
ATOM 4260 C C . THR A 1 524 ? -186.093 -80.368 144.111 1.00 28.27 524 THR A C 1
ATOM 4262 O O . THR A 1 524 ? -185.272 -81.260 144.252 1.00 28.27 524 THR A O 1
ATOM 4265 N N . LEU A 1 525 ? -186.423 -79.517 145.101 1.00 26.53 525 LEU A N 1
ATOM 4266 C CA . LEU A 1 525 ? -186.053 -79.570 146.533 1.00 26.53 525 LEU A CA 1
ATOM 4267 C C . LEU A 1 525 ? -184.563 -79.493 146.949 1.00 26.53 525 LEU A C 1
ATOM 4269 O O . LEU A 1 525 ? -183.866 -80.497 146.964 1.00 26.53 525 LEU A O 1
ATOM 4273 N N . SER A 1 526 ? -184.224 -78.365 147.599 1.00 33.25 526 SER A N 1
ATOM 4274 C CA . SER A 1 526 ? -183.148 -78.215 148.609 1.00 33.25 526 SER A CA 1
ATOM 4275 C C . SER A 1 526 ? -181.692 -78.368 148.132 1.00 33.25 526 SER A C 1
ATOM 4277 O O . SER A 1 526 ? -181.431 -79.027 147.136 1.00 33.25 526 SER A O 1
ATOM 4279 N N . PHE A 1 527 ? -180.738 -77.844 148.931 1.00 28.31 527 PHE A N 1
ATOM 4280 C CA . PHE A 1 527 ? -179.288 -78.137 148.821 1.00 28.31 527 PHE A CA 1
ATOM 4281 C C . PHE A 1 527 ? -178.669 -77.622 147.481 1.00 28.31 527 PHE A C 1
ATOM 4283 O O . PHE A 1 527 ? -179.385 -77.246 146.563 1.00 28.31 527 PHE A O 1
ATOM 4290 N N . CYS A 1 528 ? -177.363 -77.476 147.238 1.00 37.50 528 CYS A N 1
ATOM 4291 C CA . CYS A 1 528 ? -176.162 -77.301 148.064 1.00 37.50 528 CYS A CA 1
ATOM 4292 C C . CYS A 1 528 ? -175.208 -76.371 147.264 1.00 37.50 528 CYS A C 1
ATOM 4294 O O . CYS A 1 528 ? -175.230 -76.394 146.035 1.00 37.50 528 CYS A O 1
ATOM 4296 N N . GLY A 1 529 ? -174.339 -75.544 147.839 1.00 43.53 529 GLY A N 1
ATOM 4297 C CA . GLY A 1 529 ? -174.134 -75.226 149.247 1.00 43.53 529 GLY A CA 1
ATOM 4298 C C . GLY A 1 529 ? -173.266 -73.971 149.400 1.00 43.53 529 GLY A C 1
ATOM 4299 O O . GLY A 1 529 ? -172.498 -73.626 148.500 1.00 43.53 529 GLY A O 1
ATOM 4300 N N . ASP A 1 530 ? -173.463 -73.301 150.534 1.00 37.00 530 ASP A N 1
ATOM 4301 C CA . ASP A 1 530 ? -172.426 -72.983 151.524 1.00 37.00 530 ASP A CA 1
ATOM 4302 C C . ASP A 1 530 ? -171.202 -72.197 150.984 1.00 37.00 530 ASP A C 1
ATOM 4304 O O . ASP A 1 530 ? -170.391 -72.699 150.213 1.00 37.00 530 ASP A O 1
ATOM 4308 N N . GLN A 1 531 ? -171.008 -70.901 151.281 1.00 39.03 531 GLN A N 1
ATOM 4309 C CA . GLN A 1 531 ? -170.874 -70.281 152.617 1.00 39.03 531 GLN A CA 1
ATOM 4310 C C . GLN A 1 531 ? -169.888 -71.085 153.492 1.00 39.03 531 GLN A C 1
ATOM 4312 O O . GLN A 1 531 ? -170.153 -72.219 153.850 1.00 39.03 531 GLN A O 1
ATOM 4317 N N . THR A 1 532 ? -168.758 -70.545 153.956 1.00 35.50 532 THR A N 1
ATOM 4318 C CA . THR A 1 532 ? -168.780 -69.584 155.072 1.00 35.50 532 THR A CA 1
ATOM 4319 C C . THR A 1 532 ? -167.380 -69.006 155.363 1.00 35.50 532 THR A C 1
ATOM 4321 O O . THR A 1 532 ? -166.486 -69.749 155.743 1.00 35.50 532 THR A O 1
ATOM 4324 N N . SER A 1 533 ? -167.273 -67.669 155.347 1.00 36.91 533 SER A N 1
ATOM 4325 C CA . SER A 1 533 ? -166.383 -66.835 156.193 1.00 36.91 533 SER A CA 1
ATOM 4326 C C . SER A 1 533 ? -164.837 -66.897 156.065 1.00 36.91 533 SER A C 1
ATOM 4328 O O . SER A 1 533 ? -164.243 -67.762 155.438 1.00 36.91 533 SER A O 1
ATOM 4330 N N . TYR A 1 534 ? -164.226 -65.916 156.745 1.00 36.44 534 TYR A N 1
ATOM 4331 C CA . TYR A 1 534 ? -162.825 -65.744 157.158 1.00 36.44 534 TYR A CA 1
ATOM 4332 C C . TYR A 1 534 ? -161.750 -65.513 156.085 1.00 36.44 534 TYR A C 1
ATOM 4334 O O . TYR A 1 534 ? -161.101 -66.430 155.595 1.00 36.44 534 TYR A O 1
ATOM 4342 N N . MET A 1 535 ? -161.429 -64.231 155.876 1.00 29.86 535 MET A N 1
ATOM 4343 C CA . MET A 1 535 ? -160.137 -63.795 155.341 1.00 29.86 535 MET A CA 1
ATOM 4344 C C . MET A 1 535 ? -159.706 -62.502 156.055 1.00 29.86 535 MET A C 1
ATOM 4346 O O . MET A 1 535 ? -160.467 -61.538 156.089 1.00 29.86 535 MET A O 1
ATOM 4350 N N . SER A 1 536 ? -158.519 -62.496 156.674 1.00 31.19 536 SER A N 1
ATOM 4351 C CA . SER A 1 536 ? -157.992 -61.373 157.470 1.00 31.19 536 SER A CA 1
ATOM 4352 C C . SER A 1 536 ? -156.470 -61.285 157.319 1.00 31.19 536 SER A C 1
ATOM 4354 O O . SER A 1 536 ? -155.748 -62.149 157.812 1.00 31.19 536 SER A O 1
ATOM 4356 N N . ILE A 1 537 ? -156.000 -60.280 156.573 1.00 30.30 537 ILE A N 1
ATOM 4357 C CA . ILE A 1 537 ? -154.599 -60.024 156.188 1.00 30.30 537 ILE A CA 1
ATOM 4358 C C . ILE A 1 537 ? -154.482 -58.501 155.962 1.00 30.30 537 ILE A C 1
ATOM 4360 O O . ILE A 1 537 ? -155.246 -57.970 155.162 1.00 30.30 537 ILE A O 1
ATOM 4364 N N . CYS A 1 538 ? -153.599 -57.727 156.598 1.00 36.16 538 CYS A N 1
ATOM 4365 C CA . CYS A 1 538 ? -152.766 -58.001 157.772 1.00 36.16 538 CYS A CA 1
ATOM 4366 C C . CYS A 1 538 ? -152.962 -56.884 158.806 1.00 36.16 538 CYS A C 1
ATOM 4368 O O . CYS A 1 538 ? -152.900 -55.704 158.465 1.00 36.16 538 CYS A O 1
ATOM 4370 N N . LEU A 1 539 ? -153.112 -57.273 160.071 1.00 34.84 539 LEU A N 1
ATOM 4371 C CA . LEU A 1 539 ? -152.818 -56.407 161.213 1.00 34.84 539 LEU A CA 1
ATOM 4372 C C . LEU A 1 539 ? -151.279 -56.281 161.341 1.00 34.84 539 LEU A C 1
ATOM 4374 O O . LEU A 1 539 ? -150.546 -57.140 160.852 1.00 34.84 539 LEU A O 1
ATOM 4378 N N . GLY A 1 540 ? -150.709 -55.233 161.926 1.00 31.50 540 GLY A N 1
ATOM 4379 C CA . GLY A 1 540 ? -151.333 -54.248 162.806 1.00 31.50 540 GLY A CA 1
ATOM 4380 C C . GLY A 1 540 ? -151.008 -54.562 164.268 1.00 31.50 540 GLY A C 1
ATOM 4381 O O . GLY A 1 540 ? -151.171 -55.692 164.710 1.00 31.50 540 GLY A O 1
ATOM 4382 N N . GLU A 1 541 ? -150.487 -53.549 164.953 1.00 29.44 541 GLU A N 1
ATOM 4383 C CA . GLU A 1 541 ? -150.618 -53.254 166.388 1.00 29.44 541 GLU A CA 1
ATOM 4384 C C . GLU A 1 541 ? -151.191 -54.377 167.287 1.00 29.44 541 GLU A C 1
ATOM 4386 O O . GLU A 1 541 ? -152.371 -54.704 167.207 1.00 29.44 541 GLU A O 1
ATOM 4391 N N . GLN A 1 542 ? -150.399 -54.879 168.242 1.00 26.69 542 GLN A N 1
ATOM 4392 C CA . GLN A 1 542 ? -150.431 -54.340 169.613 1.00 26.69 542 GLN A CA 1
ATOM 4393 C C . GLN A 1 542 ? -149.384 -54.989 170.544 1.00 26.69 542 GLN A C 1
ATOM 4395 O O . GLN A 1 542 ? -149.150 -56.193 170.526 1.00 26.69 542 GLN A O 1
ATOM 4400 N N . ASP A 1 543 ? -148.780 -54.134 171.369 1.00 27.55 543 ASP A N 1
ATOM 4401 C CA . ASP A 1 543 ? -148.477 -54.312 172.795 1.00 27.55 543 ASP A CA 1
ATOM 4402 C C . ASP A 1 543 ? -148.114 -55.712 173.331 1.00 27.55 543 ASP A C 1
ATOM 4404 O O . ASP A 1 543 ? -148.985 -56.550 173.556 1.00 27.55 543 ASP A O 1
ATOM 4408 N N . ASN A 1 544 ? -146.850 -55.883 173.749 1.00 27.94 544 ASN A N 1
ATOM 4409 C CA . ASN A 1 544 ? -146.541 -56.414 175.088 1.00 27.94 544 ASN A CA 1
ATOM 4410 C C . ASN A 1 544 ? -145.084 -56.146 175.542 1.00 27.94 544 ASN A C 1
ATOM 4412 O O . ASN A 1 544 ? -144.143 -56.772 175.071 1.00 27.94 544 ASN A O 1
ATOM 4416 N N . LEU A 1 545 ? -144.963 -55.272 176.550 1.00 36.72 545 LEU A N 1
ATOM 4417 C CA . LEU A 1 545 ? -144.050 -55.346 177.708 1.00 36.72 545 LEU A CA 1
ATOM 4418 C C . LEU A 1 545 ? -142.501 -55.325 177.542 1.00 36.72 545 LEU A C 1
ATOM 4420 O O . LEU A 1 545 ? -141.867 -56.320 177.213 1.00 36.72 545 LEU A O 1
ATOM 4424 N N . ASN A 1 546 ? -141.937 -54.242 178.107 1.00 30.16 546 ASN A N 1
ATOM 4425 C CA . ASN A 1 546 ? -140.734 -54.160 178.969 1.00 30.16 546 ASN A CA 1
ATOM 4426 C C . ASN A 1 546 ? -139.313 -53.917 178.394 1.00 30.16 546 ASN A C 1
ATOM 4428 O O . ASN A 1 546 ? -138.709 -54.807 177.814 1.00 30.16 546 ASN A O 1
ATOM 4432 N N . LEU A 1 547 ? -138.746 -52.772 178.842 1.00 38.31 547 LEU A N 1
ATOM 4433 C CA . LEU A 1 547 ? -137.352 -52.535 179.305 1.00 38.31 547 LEU A CA 1
ATOM 4434 C C . LEU A 1 547 ? -136.212 -52.677 178.266 1.00 38.31 547 LEU A C 1
ATOM 4436 O O . LEU A 1 547 ? -136.048 -53.726 177.665 1.00 38.31 547 LEU A O 1
ATOM 4440 N N . GLN A 1 548 ? -135.311 -51.712 178.027 1.00 34.31 548 GLN A N 1
ATOM 4441 C CA . GLN A 1 548 ? -134.994 -50.351 178.536 1.00 34.31 548 GLN A CA 1
ATOM 4442 C C . GLN A 1 548 ? -134.462 -49.541 177.317 1.00 34.31 548 GLN A C 1
ATOM 4444 O O . GLN A 1 548 ? -133.981 -50.152 176.368 1.00 34.31 548 GLN A O 1
ATOM 4449 N N . ILE A 1 549 ? -134.468 -48.207 177.171 1.00 37.25 549 ILE A N 1
ATOM 4450 C CA . ILE A 1 549 ? -134.687 -47.039 178.051 1.00 37.25 549 ILE A CA 1
ATOM 4451 C C . ILE A 1 549 ? -133.915 -47.082 179.370 1.00 37.25 549 ILE A C 1
ATOM 4453 O O . ILE A 1 549 ? -134.487 -47.326 180.425 1.00 37.25 549 ILE A O 1
ATOM 4457 N N . ASP A 1 550 ? -132.604 -46.863 179.257 1.00 41.66 550 ASP A N 1
ATOM 4458 C CA . ASP A 1 550 ? -131.818 -45.918 180.069 1.00 41.66 550 ASP A CA 1
ATOM 4459 C C . ASP A 1 550 ? -130.365 -45.897 179.527 1.00 41.66 550 ASP A C 1
ATOM 4461 O O . ASP A 1 550 ? -129.747 -46.949 179.411 1.00 41.66 550 ASP A O 1
ATOM 4465 N N . HIS A 1 551 ? -129.752 -44.785 179.096 1.00 42.41 551 HIS A N 1
ATOM 4466 C CA . HIS A 1 551 ? -130.210 -43.390 178.973 1.00 42.41 551 HIS A CA 1
ATOM 4467 C C . HIS A 1 551 ? -129.641 -42.743 177.685 1.00 42.41 551 HIS A C 1
ATOM 4469 O O . HIS A 1 551 ? -128.517 -43.068 177.310 1.00 42.41 551 HIS A O 1
ATOM 4475 N N . LEU A 1 552 ? -130.371 -41.804 177.057 1.00 56.75 552 LEU A N 1
ATOM 4476 C CA . LEU A 1 552 ? -129.908 -40.586 176.333 1.00 56.75 552 LEU A CA 1
ATOM 4477 C C . LEU A 1 552 ? -131.126 -39.871 175.693 1.00 56.75 552 LEU A C 1
ATOM 4479 O O . LEU A 1 552 ? -132.252 -40.355 175.814 1.00 56.75 552 LEU A O 1
ATOM 4483 N N . SER A 1 553 ? -130.958 -38.663 175.137 1.00 67.25 553 SER A N 1
ATOM 4484 C CA . SER A 1 553 ? -132.030 -37.647 175.157 1.00 67.25 553 SER A CA 1
ATOM 4485 C C . SER A 1 553 ? -132.901 -37.508 173.892 1.00 67.25 553 SER A C 1
ATOM 4487 O O . SER A 1 553 ? -132.485 -37.761 172.760 1.00 67.25 553 SER A O 1
ATOM 4489 N N . LEU A 1 554 ? -134.133 -37.016 174.092 1.00 62.19 554 LEU A N 1
ATOM 4490 C CA . LEU A 1 554 ? -135.133 -36.772 173.041 1.00 62.19 554 LEU A CA 1
ATOM 4491 C C . LEU A 1 554 ? -134.660 -35.776 171.959 1.00 62.19 554 LEU A C 1
ATOM 4493 O O . LEU A 1 554 ? -135.019 -35.913 170.789 1.00 62.19 554 LEU A O 1
ATOM 4497 N N . GLU A 1 555 ? -133.836 -34.796 172.329 1.00 64.88 555 GLU A N 1
ATOM 4498 C CA . GLU A 1 555 ? -133.299 -33.785 171.409 1.00 64.88 555 GLU A CA 1
ATOM 4499 C C . GLU A 1 555 ? -132.260 -34.370 170.436 1.00 64.88 555 GLU A C 1
ATOM 4501 O O . GLU A 1 555 ? -132.239 -34.011 169.257 1.00 64.88 555 GLU A O 1
ATOM 4506 N N . GLU A 1 556 ? -131.454 -35.340 170.877 1.00 65.44 556 GLU A N 1
ATOM 4507 C CA . GLU A 1 556 ? -130.494 -36.044 170.013 1.00 65.44 556 GLU A CA 1
ATOM 4508 C C . GLU A 1 556 ? -131.196 -36.948 168.994 1.00 65.44 556 GLU A C 1
ATOM 4510 O O . GLU A 1 556 ? -130.765 -37.039 167.839 1.00 65.44 556 GLU A O 1
ATOM 4515 N N . LEU A 1 557 ? -132.301 -37.585 169.400 1.00 65.88 557 LEU A N 1
ATOM 4516 C CA . LEU A 1 557 ? -133.119 -38.411 168.513 1.00 65.88 557 LEU A CA 1
ATOM 4517 C C . LEU A 1 557 ? -133.783 -37.559 167.417 1.00 65.88 557 LEU A C 1
ATOM 4519 O O . LEU A 1 557 ? -133.681 -37.899 166.237 1.00 65.88 557 LEU A O 1
ATOM 4523 N N . LYS A 1 558 ? -134.377 -36.409 167.778 1.00 67.75 558 LYS A N 1
ATOM 4524 C CA . LYS A 1 558 ? -134.929 -35.444 166.804 1.00 67.75 558 LYS A CA 1
ATOM 4525 C C . LYS A 1 558 ? -133.870 -34.958 165.811 1.00 67.75 558 LYS A C 1
ATOM 4527 O O . LYS A 1 558 ? -134.147 -34.889 164.611 1.00 67.75 558 LYS A O 1
ATOM 4532 N N . LYS A 1 559 ? -132.654 -34.651 166.283 1.00 77.31 559 LYS A N 1
ATOM 4533 C CA . LYS A 1 559 ? -131.563 -34.210 165.404 1.00 77.31 559 LYS A CA 1
ATOM 4534 C C . LYS A 1 559 ? -131.203 -35.285 164.372 1.00 77.31 559 LYS A C 1
ATOM 4536 O O . LYS A 1 559 ? -131.261 -35.009 163.177 1.00 77.31 559 LYS A O 1
ATOM 4541 N N . LYS A 1 560 ? -130.941 -36.524 164.808 1.00 77.88 560 LYS A N 1
ATOM 4542 C CA . LYS A 1 560 ? -130.582 -37.640 163.907 1.00 77.88 560 LYS A CA 1
ATOM 4543 C C . LYS A 1 560 ? -131.650 -37.941 162.848 1.00 77.88 560 LYS A C 1
ATOM 4545 O O . LYS A 1 560 ? -131.298 -38.250 161.713 1.00 77.88 560 LYS A O 1
ATOM 4550 N N . VAL A 1 561 ? -132.937 -37.821 163.188 1.00 77.88 561 VAL A N 1
ATOM 4551 C CA . VAL A 1 561 ? -134.043 -37.977 162.221 1.00 77.88 561 VAL A CA 1
ATOM 4552 C C . VAL A 1 561 ? -134.057 -36.847 161.180 1.00 77.88 561 VAL A C 1
ATOM 4554 O O . VAL A 1 561 ? -134.357 -37.090 160.012 1.00 77.88 561 VAL A O 1
ATOM 4557 N N . THR A 1 562 ? -133.686 -35.626 161.575 1.00 76.06 562 THR A N 1
ATOM 4558 C CA . THR A 1 562 ? -133.623 -34.466 160.670 1.00 76.06 562 THR A CA 1
ATOM 4559 C C . THR A 1 562 ? -132.462 -34.587 159.676 1.00 76.06 562 THR A C 1
ATOM 4561 O O . THR A 1 562 ? -132.658 -34.381 158.479 1.00 76.06 562 THR A O 1
ATOM 4564 N N . ASP A 1 563 ? -131.278 -34.989 160.148 1.00 77.81 563 ASP A N 1
ATOM 4565 C CA . ASP A 1 563 ? -130.078 -35.144 159.311 1.00 77.81 563 ASP A CA 1
ATOM 4566 C C . ASP A 1 563 ? -130.261 -36.258 158.248 1.00 77.81 563 ASP A C 1
ATOM 4568 O O . ASP A 1 563 ? -129.880 -36.096 157.086 1.00 77.81 563 ASP A O 1
ATOM 4572 N N . LEU A 1 564 ? -130.931 -37.365 158.607 1.00 77.50 564 LEU A N 1
ATOM 4573 C CA . LEU A 1 564 ? -131.274 -38.458 157.681 1.00 77.50 564 LEU A CA 1
ATOM 4574 C C . LEU A 1 564 ? -132.238 -38.030 156.559 1.00 77.50 564 LEU A C 1
ATOM 4576 O O . LEU A 1 564 ? -132.104 -38.490 155.424 1.00 77.50 564 LEU A O 1
ATOM 4580 N N . LEU A 1 565 ? -133.188 -37.134 156.848 1.00 73.88 565 LEU A N 1
ATOM 4581 C CA . LEU A 1 565 ? -134.154 -36.624 155.865 1.00 73.88 565 LEU A CA 1
ATOM 4582 C C . LEU A 1 565 ? -133.522 -35.729 154.785 1.00 73.88 565 LEU A C 1
ATOM 4584 O O . LEU A 1 565 ? -134.090 -35.596 153.698 1.00 73.88 565 LEU A O 1
ATOM 4588 N N . LEU A 1 566 ? -132.358 -35.135 155.061 1.00 77.88 566 LEU A N 1
ATOM 4589 C CA . LEU A 1 566 ? -131.573 -34.387 154.076 1.00 77.88 566 LEU A CA 1
ATOM 4590 C C . LEU A 1 566 ? -130.826 -35.331 153.125 1.00 77.88 566 LEU A C 1
ATOM 4592 O O . LEU A 1 566 ? -131.017 -35.247 151.914 1.00 77.88 566 LEU A O 1
ATOM 4596 N N . MET A 1 567 ? -130.062 -36.289 153.658 1.00 79.06 567 MET A N 1
ATOM 4597 C CA . MET A 1 567 ? -129.206 -37.173 152.849 1.00 79.06 567 MET A CA 1
ATOM 4598 C C . MET A 1 567 ? -129.981 -38.039 151.833 1.00 79.06 567 MET A C 1
ATOM 4600 O O . MET A 1 567 ? -129.458 -38.369 150.767 1.00 79.06 567 MET A O 1
ATOM 4604 N N . VAL A 1 568 ? -131.248 -38.367 152.112 1.00 79.69 568 VAL A N 1
ATOM 4605 C CA . VAL A 1 568 ? -132.121 -39.094 151.169 1.00 79.69 568 VAL A CA 1
ATOM 4606 C C . VAL A 1 568 ? -132.498 -38.251 149.937 1.00 79.69 568 VAL A C 1
ATOM 4608 O O . VAL A 1 568 ? -132.736 -38.820 148.870 1.00 79.69 568 VAL A O 1
ATOM 4611 N N . LYS A 1 569 ? -132.517 -36.911 150.025 1.00 81.19 569 LYS A N 1
ATOM 4612 C CA . LYS A 1 569 ? -132.790 -36.045 148.861 1.00 81.19 569 LYS A CA 1
ATOM 4613 C C . LYS A 1 569 ? -131.617 -35.996 147.885 1.00 81.19 569 LYS A C 1
ATOM 4615 O O . LYS A 1 569 ? -131.837 -36.096 146.680 1.00 81.19 569 LYS A O 1
ATOM 4620 N N . ASP A 1 570 ? -130.388 -35.901 148.381 1.00 78.19 570 ASP A N 1
ATOM 4621 C CA . ASP A 1 570 ? -129.207 -35.743 147.522 1.00 78.19 570 ASP A CA 1
ATOM 4622 C C . ASP A 1 570 ? -128.937 -37.010 146.685 1.00 78.19 570 ASP A C 1
ATOM 4624 O O . ASP A 1 570 ? -128.626 -36.934 145.494 1.00 78.19 570 ASP A O 1
ATOM 4628 N N . LEU A 1 571 ? -129.178 -38.195 147.262 1.00 78.25 571 LEU A N 1
ATOM 4629 C CA . LEU A 1 571 ? -129.081 -39.487 146.564 1.00 78.25 571 LEU A CA 1
ATOM 4630 C C . LEU A 1 571 ? -130.129 -39.681 145.446 1.00 78.25 571 LEU A C 1
ATOM 4632 O O . LEU A 1 571 ? -129.913 -40.487 144.533 1.00 78.25 571 LEU A O 1
ATOM 4636 N N . LEU A 1 572 ? -131.243 -38.940 145.476 1.00 74.00 572 LEU A N 1
ATOM 4637 C CA . LEU A 1 572 ? -132.207 -38.900 144.369 1.00 74.00 572 LEU A CA 1
ATOM 4638 C C . LEU A 1 572 ? -131.726 -38.003 143.218 1.00 74.00 572 LEU A C 1
ATOM 4640 O O . LEU A 1 572 ? -132.013 -38.311 142.061 1.00 74.00 572 LEU A O 1
ATOM 4644 N N . LEU A 1 573 ? -130.965 -36.941 143.510 1.00 79.19 573 LEU A N 1
ATOM 4645 C CA . LEU A 1 573 ? -130.451 -36.010 142.501 1.00 79.19 573 LEU A CA 1
ATOM 4646 C C . LEU A 1 573 ? -129.362 -36.662 141.631 1.00 79.19 573 LEU A C 1
ATOM 4648 O O . LEU A 1 573 ? -129.444 -36.646 140.403 1.00 79.19 573 LEU A O 1
ATOM 4652 N N . ILE A 1 574 ? -128.398 -37.337 142.267 1.00 80.31 574 ILE A N 1
ATOM 4653 C CA . ILE A 1 574 ? -127.284 -38.039 141.592 1.00 80.31 574 ILE A CA 1
ATOM 4654 C C . ILE A 1 574 ? -127.804 -39.145 140.644 1.00 80.31 574 ILE A C 1
ATOM 4656 O O . ILE A 1 574 ? -127.222 -39.409 139.587 1.00 80.31 574 ILE A O 1
ATOM 4660 N N . ASN A 1 575 ? -128.949 -39.757 140.973 1.00 72.56 575 ASN A N 1
ATOM 4661 C CA . ASN A 1 575 ? -129.629 -40.740 140.123 1.00 72.56 575 ASN A CA 1
ATOM 4662 C C . ASN A 1 575 ? -130.246 -40.147 138.839 1.00 72.56 575 ASN A C 1
ATOM 4664 O O . ASN A 1 575 ? -130.547 -40.904 137.913 1.00 72.56 575 ASN A O 1
ATOM 4668 N N . GLN A 1 576 ? -130.431 -38.824 138.747 1.00 73.31 576 GLN A N 1
ATOM 4669 C CA . GLN A 1 576 ? -130.825 -38.162 137.499 1.00 73.31 576 GLN A CA 1
ATOM 4670 C C . GLN A 1 576 ? -129.612 -37.822 136.622 1.00 73.31 576 GLN A C 1
ATOM 4672 O O . GLN A 1 576 ? -129.642 -38.116 135.428 1.00 73.31 576 GLN A O 1
ATOM 4677 N N . GLU A 1 577 ? -128.521 -37.289 137.183 1.00 70.38 577 GLU A N 1
ATOM 4678 C CA . GLU A 1 577 ? -127.333 -36.919 136.389 1.00 70.38 577 GLU A CA 1
ATOM 4679 C C . GLU A 1 577 ? -126.694 -38.125 135.689 1.00 70.38 577 GLU A C 1
ATOM 4681 O O . GLU A 1 577 ? -126.448 -38.083 134.480 1.00 70.38 577 GLU A O 1
ATOM 4686 N N . LEU A 1 578 ? -126.546 -39.260 136.387 1.00 68.94 578 LEU A N 1
ATOM 4687 C CA . LEU A 1 578 ? -126.031 -40.509 135.800 1.00 68.94 578 LEU A CA 1
ATOM 4688 C C . LEU A 1 578 ? -126.921 -41.096 134.685 1.00 68.94 578 LEU A C 1
ATOM 4690 O O . LEU A 1 578 ? -126.516 -42.057 134.023 1.00 68.94 578 LEU A O 1
ATOM 4694 N N . LYS A 1 579 ? -128.108 -40.520 134.456 1.00 61.47 579 LYS A N 1
ATOM 4695 C CA . LYS A 1 579 ? -129.054 -40.878 133.392 1.00 61.47 579 LYS A CA 1
ATOM 4696 C C . LYS A 1 579 ? -128.893 -40.035 132.119 1.00 61.47 579 LYS A C 1
ATOM 4698 O O . LYS A 1 579 ? -129.449 -40.408 131.095 1.00 61.47 579 LYS A O 1
ATOM 4703 N N . THR A 1 580 ? -128.101 -38.957 132.159 1.00 59.59 580 THR A N 1
ATOM 4704 C CA . THR A 1 580 ? -127.723 -38.153 130.973 1.00 59.59 580 THR A CA 1
ATOM 4705 C C . THR A 1 580 ? -126.440 -38.636 130.281 1.00 59.59 580 THR A C 1
ATOM 4707 O O . THR A 1 580 ? -125.974 -38.030 129.318 1.00 59.59 580 THR A O 1
ATOM 4710 N N . LYS A 1 581 ? -125.915 -39.804 130.685 1.00 56.66 581 LYS A N 1
ATOM 4711 C CA . LYS A 1 581 ? -125.085 -40.647 129.808 1.00 56.66 581 LYS A CA 1
ATOM 4712 C C . LYS A 1 581 ? -125.765 -40.788 128.433 1.00 56.66 581 LYS A C 1
ATOM 4714 O O . LYS A 1 581 ? -126.870 -41.318 128.406 1.00 56.66 581 LYS A O 1
ATOM 4719 N N . GLN A 1 582 ? -125.082 -40.449 127.327 1.00 44.66 582 GLN A N 1
ATOM 4720 C CA . GLN A 1 582 ? -124.759 -41.411 126.241 1.00 44.66 582 GLN A CA 1
ATOM 4721 C C . GLN A 1 582 ? -124.159 -40.823 124.936 1.00 44.66 582 GLN A C 1
ATOM 4723 O O . GLN A 1 582 ? -123.538 -41.610 124.225 1.00 44.66 582 GLN A O 1
ATOM 4728 N N . LEU A 1 583 ? -124.297 -39.530 124.574 1.00 41.84 583 LEU A N 1
ATOM 4729 C CA . LEU A 1 583 ? -123.970 -39.050 123.201 1.00 41.84 583 LEU A CA 1
ATOM 4730 C C . LEU A 1 583 ? -123.246 -37.680 123.077 1.00 41.84 583 LEU A C 1
ATOM 4732 O O . LEU A 1 583 ? -123.590 -36.749 123.794 1.00 41.84 583 LEU A O 1
ATOM 4736 N N . GLY A 1 584 ? -122.359 -37.563 122.062 1.00 43.66 584 GLY A N 1
ATOM 4737 C CA . GLY A 1 584 ? -121.820 -36.318 121.444 1.00 43.66 584 GLY A CA 1
ATOM 4738 C C . GLY A 1 584 ? -120.675 -35.608 122.198 1.00 43.66 584 GLY A C 1
ATOM 4739 O O . GLY A 1 584 ? -120.840 -35.282 123.365 1.00 43.66 584 GLY A O 1
ATOM 4740 N N . PHE A 1 585 ? -119.465 -35.334 121.676 1.00 42.41 585 PHE A N 1
ATOM 4741 C CA . PHE A 1 585 ? -118.791 -35.519 120.363 1.00 42.41 585 PHE A CA 1
ATOM 4742 C C . PHE A 1 585 ? -119.115 -34.532 119.203 1.00 42.41 585 PHE A C 1
ATOM 4744 O O . PHE A 1 585 ? -120.277 -34.405 118.837 1.00 42.41 585 PHE A O 1
ATOM 4751 N N . PHE A 1 586 ? -118.047 -33.997 118.559 1.00 39.75 586 PHE A N 1
ATOM 4752 C CA . PHE A 1 586 ? -117.958 -33.400 117.191 1.00 39.75 586 PHE A CA 1
ATOM 4753 C C . PHE A 1 586 ? -118.688 -32.045 116.922 1.00 39.75 586 PHE A C 1
ATOM 4755 O O . PHE A 1 586 ? -119.610 -31.714 117.653 1.00 39.75 586 PHE A O 1
ATOM 4762 N N . THR A 1 587 ? -118.434 -31.226 115.870 1.00 42.75 587 THR A N 1
ATOM 4763 C CA . THR A 1 587 ? -117.223 -30.579 115.248 1.00 42.75 587 THR A CA 1
ATOM 4764 C C . THR A 1 587 ? -117.705 -29.505 114.214 1.00 42.75 587 THR A C 1
ATOM 4766 O O . THR A 1 587 ? -118.872 -29.132 114.245 1.00 42.75 587 THR A O 1
ATOM 4769 N N . THR A 1 588 ? -116.835 -29.062 113.283 1.00 37.25 588 THR A N 1
ATOM 4770 C CA . THR A 1 588 ? -117.090 -28.548 111.904 1.00 37.25 588 THR A CA 1
ATOM 4771 C C . THR A 1 588 ? -117.454 -27.068 111.652 1.00 37.25 588 THR A C 1
ATOM 4773 O O . THR A 1 588 ? -118.581 -26.633 111.837 1.00 37.25 588 THR A O 1
ATOM 4776 N N . ASP A 1 589 ? -116.464 -26.345 111.111 1.00 36.06 589 ASP A N 1
ATOM 4777 C CA . ASP A 1 589 ? -116.409 -25.796 109.738 1.00 36.06 589 ASP A CA 1
ATOM 4778 C C . ASP A 1 589 ? -117.420 -24.750 109.193 1.00 36.06 589 ASP A C 1
ATOM 4780 O O . ASP A 1 589 ? -118.443 -25.073 108.598 1.00 36.06 589 ASP A O 1
ATOM 4784 N N . SER A 1 590 ? -116.894 -23.518 109.070 1.00 37.78 590 SER A N 1
ATOM 4785 C CA . SER A 1 590 ? -116.592 -22.852 107.774 1.00 37.78 590 SER A CA 1
ATOM 4786 C C . SER A 1 590 ? -117.476 -21.717 107.191 1.00 37.78 590 SER A C 1
ATOM 4788 O O . SER A 1 590 ? -118.691 -21.792 107.102 1.00 37.78 590 SER A O 1
ATOM 4790 N N . GLN A 1 591 ? -116.744 -20.708 106.681 1.00 35.62 591 GLN A N 1
ATOM 4791 C CA . GLN A 1 591 ? -117.025 -19.724 105.611 1.00 35.62 591 GLN A CA 1
ATOM 4792 C C . GLN A 1 591 ? -118.210 -18.729 105.687 1.00 35.62 591 GLN A C 1
ATOM 4794 O O . GLN A 1 591 ? -119.381 -19.076 105.747 1.00 35.62 591 GLN A O 1
ATOM 4799 N N . GLY A 1 592 ? -117.862 -17.451 105.474 1.00 32.97 592 GLY A N 1
ATOM 4800 C CA . GLY A 1 592 ? -118.750 -16.341 105.107 1.00 32.97 592 GLY A CA 1
ATOM 4801 C C . GLY A 1 592 ? -117.937 -15.051 104.890 1.00 32.97 592 GLY A C 1
ATOM 4802 O O . GLY A 1 592 ? -117.028 -14.772 105.667 1.00 32.97 592 GLY A O 1
ATOM 4803 N N . LYS A 1 593 ? -118.205 -14.282 103.825 1.00 33.38 593 LYS A N 1
ATOM 4804 C CA . LYS A 1 593 ? -117.568 -12.973 103.535 1.00 33.38 593 LYS A CA 1
ATOM 4805 C C . LYS A 1 593 ? -118.591 -11.847 103.720 1.00 33.38 593 LYS A C 1
ATOM 4807 O O . LYS A 1 593 ? -119.726 -12.069 103.322 1.00 33.38 593 LYS A O 1
ATOM 4812 N N . GLU A 1 594 ? -118.171 -10.647 104.151 1.00 34.59 594 GLU A N 1
ATOM 4813 C CA . GLU A 1 594 ? -118.246 -9.405 103.336 1.00 34.59 594 GLU A CA 1
ATOM 4814 C C . GLU A 1 594 ? -117.793 -8.097 104.043 1.00 34.59 594 GLU A C 1
ATOM 4816 O O . GLU A 1 594 ? -117.840 -7.990 105.260 1.00 34.59 594 GLU A O 1
ATOM 4821 N N . ALA A 1 595 ? -117.419 -7.110 103.203 1.00 31.55 595 ALA A N 1
ATOM 4822 C CA . ALA A 1 595 ? -117.513 -5.636 103.344 1.00 31.55 595 ALA A CA 1
ATOM 4823 C C . ALA A 1 595 ? -116.779 -4.819 104.455 1.00 31.55 595 ALA A C 1
ATOM 4825 O O . ALA A 1 595 ? -116.628 -5.240 105.590 1.00 31.55 595 ALA A O 1
ATOM 4826 N N . GLY A 1 596 ? -116.413 -3.565 104.096 1.00 36.00 596 GLY A N 1
ATOM 4827 C CA . GLY A 1 596 ? -116.022 -2.439 104.989 1.00 36.00 596 GLY A CA 1
ATOM 4828 C C . GLY A 1 596 ? -114.628 -2.529 105.645 1.00 36.00 596 GLY A C 1
ATOM 4829 O O . GLY A 1 596 ? -114.449 -3.316 106.558 1.00 36.00 596 GLY A O 1
ATOM 4830 N N . LYS A 1 597 ? -113.545 -1.819 105.275 1.00 36.38 597 LYS A N 1
ATOM 4831 C CA . LYS A 1 597 ? -113.282 -0.520 104.600 1.00 36.38 597 LYS A CA 1
ATOM 4832 C C . LYS A 1 597 ? -113.457 0.733 105.496 1.00 36.38 597 LYS A C 1
ATOM 4834 O O . LYS A 1 597 ? -114.559 0.959 105.975 1.00 36.38 597 LYS A O 1
ATOM 4839 N N . ILE A 1 598 ? -112.417 1.600 105.500 1.00 38.78 598 ILE A N 1
ATOM 4840 C CA . ILE A 1 598 ? -112.343 3.043 105.896 1.00 38.78 598 ILE A CA 1
ATOM 4841 C C . ILE A 1 598 ? -111.739 3.389 107.296 1.00 38.78 598 ILE A C 1
ATOM 4843 O O . ILE A 1 598 ? -112.154 2.819 108.293 1.00 38.78 598 ILE A O 1
ATOM 4847 N N . LEU A 1 599 ? -110.830 4.400 107.311 1.00 38.03 599 LEU A N 1
ATOM 4848 C CA . LEU A 1 599 ? -110.197 5.157 108.438 1.00 38.03 599 LEU A CA 1
ATOM 4849 C C . LEU A 1 599 ? -109.263 4.345 109.388 1.00 38.03 599 LEU A C 1
ATOM 4851 O O . LEU A 1 599 ? -109.695 3.366 109.975 1.00 38.03 599 LEU A O 1
ATOM 4855 N N . ASN A 1 600 ? -107.936 4.586 109.463 1.00 37.44 600 ASN A N 1
ATOM 4856 C CA . ASN A 1 600 ? -107.133 5.727 110.005 1.00 37.44 600 ASN A CA 1
ATOM 4857 C C . ASN A 1 600 ? -106.600 5.413 111.435 1.00 37.44 600 ASN A C 1
ATOM 4859 O O . ASN A 1 600 ? -107.275 4.706 112.169 1.00 37.44 600 ASN A O 1
ATOM 4863 N N . GLN A 1 601 ? -105.432 5.879 111.915 1.00 37.44 601 GLN A N 1
ATOM 4864 C CA . GLN A 1 601 ? -104.380 6.766 111.365 1.00 37.44 601 GLN A CA 1
ATOM 4865 C C . GLN A 1 601 ? -103.048 6.587 112.141 1.00 37.44 601 GLN A C 1
ATOM 4867 O O . GLN A 1 601 ? -103.108 6.157 113.288 1.00 37.44 601 GLN A O 1
ATOM 4872 N N . SER A 1 602 ? -101.920 7.061 111.576 1.00 36.62 602 SER A N 1
ATOM 4873 C CA . SER A 1 602 ? -100.674 7.450 112.294 1.00 36.62 602 SER A CA 1
ATOM 4874 C C . SER A 1 602 ? -99.891 6.348 113.054 1.00 36.62 602 SER A C 1
ATOM 4876 O O . SER A 1 602 ? -100.419 5.279 113.327 1.00 36.62 602 SER A O 1
ATOM 4878 N N . GLU A 1 603 ? -98.602 6.482 113.400 1.00 39.72 603 GLU A N 1
ATOM 4879 C CA . GLU A 1 603 ? -97.530 7.463 113.093 1.00 39.72 603 GLU A CA 1
ATOM 4880 C C . GLU A 1 603 ? -96.194 6.658 112.999 1.00 39.72 603 GLU A C 1
ATOM 4882 O O . GLU A 1 603 ? -96.094 5.565 113.551 1.00 39.72 603 GLU A O 1
ATOM 4887 N N . VAL A 1 604 ? -95.221 6.981 112.134 1.00 40.62 604 VAL A N 1
ATOM 4888 C CA . VAL A 1 604 ? -94.036 7.843 112.400 1.00 40.62 604 VAL A CA 1
ATOM 4889 C C . VAL A 1 604 ? -93.394 7.612 113.792 1.00 40.62 604 VAL A C 1
ATOM 4891 O O . VAL A 1 604 ? -94.078 7.684 114.799 1.00 40.62 604 VAL A O 1
ATOM 4894 N N . GLY A 1 605 ? -92.087 7.384 113.973 1.00 38.44 605 GLY A N 1
ATOM 4895 C CA . GLY A 1 605 ? -90.960 7.391 113.031 1.00 38.44 605 GLY A CA 1
ATOM 4896 C C . GLY A 1 605 ? -89.823 8.327 113.474 1.00 38.44 605 GLY A C 1
ATOM 4897 O O . GLY A 1 605 ? -89.763 9.458 113.008 1.00 38.44 605 GLY A O 1
ATOM 4898 N N . PHE A 1 606 ? -88.910 7.843 114.323 1.00 37.12 606 PHE A N 1
ATOM 4899 C CA . PHE A 1 606 ? -87.600 8.440 114.659 1.00 37.12 606 PHE A CA 1
ATOM 4900 C C . PHE A 1 606 ? -86.600 7.265 114.802 1.00 37.12 606 PHE A C 1
ATOM 4902 O O . PHE A 1 606 ? -86.987 6.262 115.395 1.00 37.12 606 PHE A O 1
ATOM 4909 N N . GLN A 1 607 ? -85.404 7.183 114.198 1.00 40.16 607 GLN A N 1
ATOM 4910 C CA . GLN A 1 607 ? -84.325 8.133 113.843 1.00 40.16 607 GLN A CA 1
ATOM 4911 C C . GLN A 1 607 ? -83.195 8.137 114.894 1.00 40.16 607 GLN A C 1
ATOM 4913 O O . GLN A 1 607 ? -83.459 8.355 116.076 1.00 40.16 607 GLN A O 1
ATOM 4918 N N . SER A 1 608 ? -81.947 8.035 114.402 1.00 43.19 608 SER A N 1
ATOM 4919 C CA . SER A 1 608 ? -80.666 7.738 115.095 1.00 43.19 608 SER A CA 1
ATOM 4920 C C . SER A 1 608 ? -80.333 6.247 115.146 1.00 43.19 608 SER A C 1
ATOM 4922 O O . SER A 1 608 ? -81.122 5.495 115.751 1.00 43.19 608 SER A O 1
#

pLDDT: mean 79.2, std 20.24, range [26.53, 98.31]

Radius of gyration: 134.01 Å; chains: 1; bounding box: 286×175×351 Å

Secondary structure (DSSP, 8-state):
-----------HHHHHHHHHHHHHHHHHHHHHHHHHHHHHHHHHSSHHHHHHHHHHHHHHHHHHHHHHHHHHHHHHHHHHHHHHHHHHHHHHHHHHHHHHHHHHHHHHHHHHHHHHHHHHHHHHHHHHHHHHHHHHHHHHHHHHHHHHHHHHHHTT---------SSTTTHHHHHHHHHHHHHHTTTGGGSSS-------------STHHHHHHHHHHHHHHHHHHHHHHHHHHHHHHHHHHHHHHHHHHHHHHHHHHHHHHHHHHHHHHHHHHHHHHHHHHHHHHHHHHHHHHHHHHHHHHHHHHHHHHHHHHHHHHHHHHHHHHHHHHHHHHHHHHHHHHHHHHHHHHHHHHHHHHHHHHHHHHHHHHHHHHHHHHHHHHHHHHHHHHHHHHHHHHHHHHHHHHHHHHHHHHHHHHHHHHHHHHHHHHHHHHHHHHHHHHHHHHHHHHHHHHHHHHHHHHHHHHHHHHHHTTS-THHHHHHHHHHHHHHHHHHHHHHHHHHHHHHHHHHHHHTSS------SS-------------------------S--HHHHHHHHHHHHHHHHHHHHHHHHTTS-S--------------------------

Foldseek 3Di:
DDDPDPDPDDDPVNVVVVVVVVVVVVVVVVVVVVVVVVVVCVVCVPPVVVVVVVVVVVVVVVVVVVVVVVVVVVVVVVVVVVVVVVVVVVVVVVVVVVVVVVVVVVVVVVVVVVVVVVVVVVVVVVVVVVVVVVVVVVVVVVVVVVVVVVVVVVPPDDDDDDDDDDPPPPVVVVVVVVVVPVVPVPPPVPPDPDDDDDDDDDDDDDPPVPPVVVVVVVVVVVVVVVVVVVVVVVVVVVVVVVVVVVVVVVVVVVVVVVVVVVVVVVVVVVVVVVVVVVVVVVVVVVVVVVVVVVVVVVVVVVVVVVVVVVVVVVVVVVVVVVVVVVVVVVVVVVVVVVVVVVVVVVVVVVVVVVVVVVVVVVVVVVVVVVVVVVVVVVVVVVVVVVVVVVVVVVVVVVVVVVVVVVVVVVVVVVVVVVVVVVVVVVVVVVVVVVVVVVVVVVVVVVVVVVVVVVVVVVVVVVVVVVVVVVVVVVPDPPPVVVVVVVVVVVVVVVVVVVVVVVVVVVVVVVVVVVPPPPDDDDDDDDDDDDDDDDDDDDDDDDDDDDDDDDDDDPVVVVVVVVVVVVVVVVVVVVVVVVVPDDDDDDDDDDDDDDDDDDDDDDDDDDDD

Sequence (608 aa):
EDTVSPTRARTMKDYENQISDLKKENFNLKLRIYFLEMQMQQKFDGPTEDMYKINIELKVEIESLKRDLQEREKLLIKASKAVESLAQGGDAEIQRVKEEAQKKLQEMEGILTGRINLLEENLKAAQEEVEKAIAMTEKEKALRLAAEQELSSLTDAPVKDLDMIAEAEKDRLIEQLNLSLKSKEAVIQHLEEENSRSRPGDGNLAAEKMEELIIALRREKDSEIEAIKMELRNERNSFEKKIQSLEEELQERENELTVEKKNRLKRDKTIQGLTVALKAKEKENEELASEVEALSASLAKAREATHQAHIQKFKGAEDYQALLMEKETLLAELRSENLTKDAENRKLQRRIKRTDQELSDLNLEREKMEKELDEAQLQKSRSDKTINDLRNQVEKLHGEMAEKEKAVEDHYNILLSECNQKLQSQELVIKQLTDNVSQRDLLLQDKKESEYEKLILALKKEQNIYSTLVQTFKESDSLNSLQTELNKIFVLRKQLEDDILATRNLQKVLEDQINNAKHRQDETLSFCGDQTSYMSICLGEQDNLNLQIDHLSLEELKKKVTDLLLMVKDLLLINQELKTKQLGFFTTDSQGKEAGKILNQSEVGFQS

Organism: Coturnix japonica (NCBI:txid93934)